Protein AF-0000000077101417 (afdb_homodimer)

pLDDT: mean 97.09, std 3.72, range [71.38, 99.0]

InterPro domains:
  IPR003764 N-acetylglucosamine-6-phosphate deacetylase [PIRSF038994] (3-370)
  IPR003764 N-acetylglucosamine-6-phosphate deacetylase [TIGR00221] (3-367)
  IPR003764 N-acetylglucosamine-6-phosphate deacetylase [cd00854] (1-367)
  IPR006680 Amidohydrolase-related [PF01979] (44-369)
  IPR011059 Metal-dependent hydrolase, composite domain superfamily [G3DSA:2.30.40.10] (5-367)
  IPR011059 Metal-dependent hydrolase, composite domain superfamily [SSF51338] (1-370)
  IPR032466 Metal-dependent hydrolase [SSF51556] (47-341)

Radius of gyration: 29.81 Å; Cα contacts (8 Å, |Δi|>4): 2023; chains: 2; bounding box: 54×85×78 Å

Secondary structure (DSSP, 8-state):
-EEEEEEEE-TTS-EEEEEEEEETTEEESS-SS--EEE-TT-EEEEPEEE-S--EETTEEGGG--HHHHHHHHHHHHHTTEEEE--EE-S--HHHHHHHHHHHHH----SSSEE--EEE--SSS-GGG-TTS-GGG-----HHHHHHHHHHTTS-EEEEEE-TTSTTHHHHHHHHTTTSEEEE-S----HHHHHHHHHHT--EETTTTTTSPPP-SS--HHHHHHHHHT-EEEEE-SSSSS-HHHHHHHHHHH-TTSEEEE--B-TTTTS-SEEEEETTEEEEEETTEEEETTT--B-SBS--HHHHHHHHHHTT---HHHHHHHHTHHHHHHTT-TTTSSS--TTSB--EEEE-TT--EEEEEETTEEEEE-/-EEEEEEEE-TTS-EEEEEEEEETTEEESS-SS--EEE-TT-EEEEPEEE-S--EETTEEGGG--HHHHHHHHHHHHHTTEEEE--EE-S--HHHHHHHHHHHHH----SSSEE--EEE--SSS-GGG-TTS-GGG-----HHHHHHHHHHTTS-EEEEEE-TTSTTHHHHHHHHTTTSEEEE-S----HHHHHHHHHHT--EESSTTTTSPPP-SS--HHHHHHHHHT-EEEEE-SSSSS-HHHHHHHHHHH-TTSEEEE--B-TTTTS-SEEEEETTEEEEEETTEEEETTT--B-SBS--HHHHHHHHHHTT---HHHHHHHHTHHHHHHTT-TTTSSS--TTSB--EEEE-TT--EEEEEETTEEEEE-

Structure (mmCIF, N/CA/C/O backbone):
data_AF-0000000077101417-model_v1
#
loop_
_entity.id
_entity.type
_entity.pdbx_description
1 polymer 'N-acetylglucosamine-6-phosphate deacetylase'
#
loop_
_atom_site.group_PDB
_atom_site.id
_atom_site.type_symbol
_atom_site.label_atom_id
_atom_site.label_alt_id
_atom_site.label_comp_id
_atom_site.label_asym_id
_atom_site.label_entity_id
_atom_site.label_seq_id
_atom_site.pdbx_PDB_ins_code
_atom_site.Cartn_x
_atom_site.Cartn_y
_atom_site.Cartn_z
_atom_site.occupancy
_atom_site.B_iso_or_equiv
_atom_site.auth_seq_id
_atom_site.auth_comp_id
_atom_site.auth_asym_id
_atom_site.auth_atom_id
_atom_site.pdbx_PDB_model_num
ATOM 1 N N . MET A 1 1 ? 21.844 -39.25 0.203 1 94 1 MET A N 1
ATOM 2 C CA . MET A 1 1 ? 22.906 -38.281 -0.004 1 94 1 MET A CA 1
ATOM 3 C C . MET A 1 1 ? 22.938 -37.281 1.144 1 94 1 MET A C 1
ATOM 5 O O . MET A 1 1 ? 21.953 -37.094 1.864 1 94 1 MET A O 1
ATOM 9 N N . ILE A 1 2 ? 24.109 -36.75 1.358 1 96.25 2 ILE A N 1
ATOM 10 C CA . ILE A 1 2 ? 24.281 -35.688 2.344 1 96.25 2 ILE A CA 1
ATOM 11 C C . ILE A 1 2 ? 24.75 -34.406 1.647 1 96.25 2 ILE A C 1
ATOM 13 O O . ILE A 1 2 ? 25.781 -34.406 0.983 1 96.25 2 ILE A O 1
ATOM 17 N N . ILE A 1 3 ? 23.938 -33.406 1.61 1 97.25 3 ILE A N 1
ATOM 18 C CA . ILE A 1 3 ? 24.344 -32.062 1.212 1 97.25 3 ILE A CA 1
ATOM 19 C C . ILE A 1 3 ? 24.984 -31.344 2.4 1 97.25 3 ILE A C 1
ATOM 21 O O . ILE A 1 3 ? 24.281 -30.953 3.342 1 97.25 3 ILE A O 1
ATOM 25 N N . LYS A 1 4 ? 26.234 -31.172 2.303 1 97 4 LYS A N 1
ATOM 26 C CA . LYS A 1 4 ? 27 -30.859 3.504 1 97 4 LYS A CA 1
ATOM 27 C C . LYS A 1 4 ? 27.234 -29.359 3.623 1 97 4 LYS A C 1
ATOM 29 O O . LYS A 1 4 ? 27.641 -28.703 2.656 1 97 4 LYS A O 1
ATOM 34 N N . ASN A 1 5 ? 26.938 -28.812 4.719 1 97.94 5 ASN A N 1
ATOM 35 C CA . ASN A 1 5 ? 27.406 -27.516 5.176 1 97.94 5 ASN A CA 1
ATOM 36 C C . ASN A 1 5 ? 26.828 -26.391 4.32 1 97.94 5 ASN A C 1
ATOM 38 O O . ASN A 1 5 ? 27.547 -25.469 3.934 1 97.94 5 ASN A O 1
ATOM 42 N N . ALA A 1 6 ? 25.578 -26.391 3.955 1 98.38 6 ALA A N 1
ATOM 43 C CA . ALA A 1 6 ? 24.906 -25.328 3.223 1 98.38 6 ALA A CA 1
ATOM 44 C C . ALA A 1 6 ? 24.234 -24.344 4.18 1 98.38 6 ALA A C 1
ATOM 46 O O . ALA A 1 6 ? 23.984 -24.656 5.344 1 98.38 6 ALA A O 1
ATOM 47 N N . ASP A 1 7 ? 24.016 -23.109 3.822 1 98.75 7 ASP A N 1
ATOM 48 C CA . ASP A 1 7 ? 23.078 -22.219 4.484 1 98.75 7 ASP A CA 1
ATOM 49 C C . ASP A 1 7 ? 21.641 -22.531 4.09 1 98.75 7 ASP A C 1
ATOM 51 O O . ASP A 1 7 ? 21.141 -22.031 3.088 1 98.75 7 ASP A O 1
ATOM 55 N N . VAL A 1 8 ? 20.984 -23.328 4.934 1 98.81 8 VAL A N 1
ATOM 56 C CA . VAL A 1 8 ? 19.703 -23.938 4.594 1 98.81 8 VAL A CA 1
ATOM 57 C C . VAL A 1 8 ? 18.562 -23 4.977 1 98.81 8 VAL A C 1
ATOM 59 O O . VAL A 1 8 ? 18.516 -22.484 6.098 1 98.81 8 VAL A O 1
ATOM 62 N N . PHE A 1 9 ? 17.656 -22.719 4.027 1 98.81 9 PHE A N 1
ATOM 63 C CA . PHE A 1 9 ? 16.438 -21.984 4.332 1 98.81 9 PHE A CA 1
ATOM 64 C C . PHE A 1 9 ? 15.484 -22.828 5.172 1 98.81 9 PHE A C 1
ATOM 66 O O . PHE A 1 9 ? 14.891 -23.781 4.672 1 98.81 9 PHE A O 1
ATOM 73 N N . CYS A 1 10 ? 15.242 -22.391 6.383 1 98.19 10 CYS A N 1
ATOM 74 C CA . CYS A 1 10 ? 14.438 -23.188 7.309 1 98.19 10 CYS A CA 1
ATOM 75 C C . CYS A 1 10 ? 12.984 -22.719 7.309 1 98.19 10 CYS A C 1
ATOM 77 O O . CYS A 1 10 ? 12.672 -21.656 6.754 1 98.19 10 CYS A O 1
ATOM 79 N N . GLU A 1 11 ? 12.133 -23.484 7.898 1 97 11 GLU A N 1
ATOM 80 C CA . GLU A 1 11 ? 10.695 -23.25 7.844 1 97 11 GLU A CA 1
ATOM 81 C C . GLU A 1 11 ? 10.32 -21.953 8.57 1 97 11 GLU A C 1
ATOM 83 O O . GLU A 1 11 ? 9.25 -21.391 8.328 1 97 11 GLU A O 1
ATOM 88 N N . ASP A 1 12 ? 11.219 -21.562 9.453 1 96.25 12 ASP A N 1
ATOM 89 C CA . ASP A 1 12 ? 10.922 -20.328 10.18 1 96.25 12 ASP A CA 1
ATOM 90 C C . ASP A 1 12 ? 11.375 -19.094 9.391 1 96.25 12 ASP A C 1
ATOM 92 O O . ASP A 1 12 ? 11.289 -17.969 9.875 1 96.25 12 ASP A O 1
ATOM 96 N N . GLY A 1 13 ? 11.883 -19.359 8.211 1 96.69 13 GLY A N 1
ATOM 97 C CA . GLY A 1 13 ? 12.227 -18.266 7.312 1 96.69 13 GLY A CA 1
ATOM 98 C C . GLY A 1 13 ? 13.648 -17.781 7.484 1 96.69 13 GLY A C 1
ATOM 99 O O . GLY A 1 13 ? 14.023 -16.75 6.918 1 96.69 13 GLY A O 1
ATOM 100 N N . VAL A 1 14 ? 14.453 -18.516 8.258 1 97.31 14 VAL A N 1
ATOM 101 C CA . VAL A 1 14 ? 15.82 -18.094 8.516 1 97.31 14 VAL A CA 1
ATOM 102 C C . VAL A 1 14 ? 16.812 -19.094 7.918 1 97.31 14 VAL A C 1
ATOM 104 O O . VAL A 1 14 ? 16.531 -20.297 7.887 1 97.31 14 VAL A O 1
ATOM 107 N N . PHE A 1 15 ? 17.906 -18.594 7.398 1 98.31 15 PHE A N 1
ATOM 108 C CA . PHE A 1 15 ? 18.969 -19.453 6.906 1 98.31 15 PHE A CA 1
ATOM 109 C C . PHE A 1 15 ? 19.859 -19.922 8.055 1 98.31 15 PHE A C 1
ATOM 111 O O . PHE A 1 15 ? 20.203 -19.141 8.938 1 98.31 15 PHE A O 1
ATOM 118 N N . ARG A 1 16 ? 20.188 -21.312 8.07 1 98.12 16 ARG A N 1
ATOM 119 C CA . ARG A 1 16 ? 21.125 -21.891 9.023 1 98.12 16 ARG A CA 1
ATOM 120 C C . ARG A 1 16 ? 22.078 -22.859 8.328 1 98.12 16 ARG A C 1
ATOM 122 O O . ARG A 1 16 ? 21.656 -23.625 7.461 1 98.12 16 ARG A O 1
ATOM 129 N N . THR A 1 17 ? 23.375 -22.688 8.742 1 98.44 17 THR A N 1
ATOM 130 C CA . THR A 1 17 ? 24.359 -23.609 8.188 1 98.44 17 THR A CA 1
ATOM 131 C C . THR A 1 17 ? 24.203 -25 8.781 1 98.44 17 THR A C 1
ATOM 133 O O . THR A 1 17 ? 24.344 -25.188 9.992 1 98.44 17 THR A O 1
ATOM 136 N N . LYS A 1 18 ? 23.891 -25.969 7.914 1 97.81 18 LYS A N 1
ATOM 137 C CA . LYS A 1 18 ? 23.719 -27.359 8.359 1 97.81 18 LYS A CA 1
ATOM 138 C C . LYS A 1 18 ? 23.734 -28.312 7.176 1 97.81 18 LYS A C 1
ATOM 140 O O . LYS A 1 18 ? 23.906 -27.906 6.031 1 97.81 18 LYS A O 1
ATOM 145 N N . ASP A 1 19 ? 23.672 -29.609 7.527 1 97.31 19 ASP A N 1
ATOM 146 C CA . ASP A 1 19 ? 23.594 -30.641 6.508 1 97.31 19 ASP A CA 1
ATOM 147 C C . ASP A 1 19 ? 22.141 -30.984 6.176 1 97.31 19 ASP A C 1
ATOM 149 O O . ASP A 1 19 ? 21.25 -30.797 7.004 1 97.31 19 ASP A O 1
ATOM 153 N N . ILE A 1 20 ? 21.891 -31.359 4.949 1 97.81 20 ILE A N 1
ATOM 154 C CA . ILE A 1 20 ? 20.625 -31.953 4.52 1 97.81 20 ILE A CA 1
ATOM 155 C C . ILE A 1 20 ? 20.844 -33.406 4.133 1 97.81 20 ILE A C 1
ATOM 157 O O . ILE A 1 20 ? 21.719 -33.719 3.314 1 97.81 20 ILE A O 1
ATOM 161 N N . CYS A 1 21 ? 20.094 -34.25 4.746 1 97.19 21 CYS A N 1
ATOM 162 C CA . CYS A 1 21 ? 20.172 -35.656 4.422 1 97.19 21 CYS A CA 1
ATOM 163 C C . CYS A 1 21 ? 18.938 -36.125 3.672 1 97.19 21 CYS A C 1
ATOM 165 O O . CYS A 1 21 ? 17.828 -35.719 3.984 1 97.19 21 CYS A O 1
ATOM 167 N N . THR A 1 22 ? 19.172 -36.969 2.709 1 95.88 22 THR A N 1
ATOM 168 C CA . THR A 1 22 ? 18.062 -37.562 1.979 1 95.88 22 THR A CA 1
ATOM 169 C C . THR A 1 22 ? 18.047 -39.062 2.133 1 95.88 22 THR A C 1
ATOM 171 O O . THR A 1 22 ? 19.094 -39.688 2.342 1 95.88 22 THR A O 1
ATOM 174 N N . ASP A 1 23 ? 16.938 -39.656 2.178 1 92.69 23 ASP A N 1
ATOM 175 C CA . ASP A 1 23 ? 16.688 -41.094 2.076 1 92.69 23 ASP A CA 1
ATOM 176 C C . ASP A 1 23 ? 15.727 -41.375 0.923 1 92.69 23 ASP A C 1
ATOM 178 O O . ASP A 1 23 ? 14.508 -41.219 1.059 1 92.69 23 ASP A O 1
ATOM 182 N N . GLY A 1 24 ? 16.359 -41.844 -0.124 1 92.25 24 GLY A N 1
ATOM 183 C CA . GLY A 1 24 ? 15.555 -41.906 -1.331 1 92.25 24 GLY A CA 1
ATOM 184 C C . GLY A 1 24 ? 15.109 -40.562 -1.851 1 92.25 24 GLY A C 1
ATOM 185 O O . GLY A 1 24 ? 15.938 -39.688 -2.066 1 92.25 24 GLY A O 1
ATOM 186 N N . GLU A 1 25 ? 13.773 -40.531 -1.953 1 95.25 25 GLU A N 1
ATOM 187 C CA . GLU A 1 25 ? 13.25 -39.312 -2.578 1 95.25 25 GLU A CA 1
ATOM 188 C C . GLU A 1 25 ? 12.945 -38.25 -1.534 1 95.25 25 GLU A C 1
ATOM 190 O O . GLU A 1 25 ? 12.531 -37.125 -1.878 1 95.25 25 GLU A O 1
ATOM 195 N N . ARG A 1 26 ? 13.203 -38.531 -0.249 1 97.5 26 ARG A N 1
ATOM 196 C CA . ARG A 1 26 ? 12.695 -37.656 0.787 1 97.5 26 ARG A CA 1
ATOM 197 C C . ARG A 1 26 ? 13.812 -37.156 1.701 1 97.5 26 ARG A C 1
ATOM 199 O O . ARG A 1 26 ? 14.859 -37.812 1.799 1 97.5 26 ARG A O 1
ATOM 206 N N . ILE A 1 27 ? 13.594 -36.031 2.266 1 97.44 27 ILE A N 1
ATOM 207 C CA . ILE A 1 27 ? 14.492 -35.531 3.297 1 97.44 27 ILE A CA 1
ATOM 208 C C . ILE A 1 27 ? 14.375 -36.375 4.551 1 97.44 27 ILE A C 1
ATOM 210 O O . ILE A 1 27 ? 13.281 -36.781 4.941 1 97.44 27 ILE A O 1
ATOM 214 N N . SER A 1 28 ? 15.523 -36.625 5.141 1 96.19 28 SER A N 1
ATOM 215 C CA . SER A 1 28 ? 15.57 -37.469 6.324 1 96.19 28 SER A CA 1
ATOM 216 C C . SER A 1 28 ? 16.594 -36.969 7.332 1 96.19 28 SER A C 1
ATOM 218 O O . SER A 1 28 ? 17.406 -36.094 7.008 1 96.19 28 SER A O 1
ATOM 220 N N . SER A 1 29 ? 16.484 -37.438 8.516 1 92.75 29 SER A N 1
ATOM 221 C CA . SER A 1 29 ? 17.406 -37.031 9.562 1 92.75 29 SER A CA 1
ATOM 222 C C . SER A 1 29 ? 18.781 -37.656 9.336 1 92.75 29 SER A C 1
ATOM 224 O O . SER A 1 29 ? 19.797 -37.156 9.859 1 92.75 29 SER A O 1
ATOM 226 N N . SER A 1 30 ? 18.766 -38.781 8.602 1 89.25 30 SER A N 1
ATOM 227 C CA . SER A 1 30 ? 20.031 -39.438 8.289 1 89.25 30 SER A CA 1
ATOM 228 C C . SER A 1 30 ? 20.031 -40 6.863 1 89.25 30 SER A C 1
ATOM 230 O O . SER A 1 30 ? 18.969 -40.062 6.23 1 89.25 30 SER A O 1
ATOM 232 N N . SER A 1 31 ? 21.234 -40.219 6.328 1 86.06 31 SER A N 1
ATOM 233 C CA . SER A 1 31 ? 21.344 -40.781 4.988 1 86.06 31 SER A CA 1
ATOM 234 C C . SER A 1 31 ? 22 -42.156 5.027 1 86.06 31 SER A C 1
ATOM 236 O O . SER A 1 31 ? 22.984 -42.375 5.734 1 86.06 31 SER A O 1
ATOM 238 N N . GLU A 1 32 ? 21.359 -43.031 4.34 1 83.25 32 GLU A N 1
ATOM 239 C CA . GLU A 1 32 ? 21.969 -44.344 4.211 1 83.25 32 GLU A CA 1
ATOM 240 C C . GLU A 1 32 ? 23.031 -44.375 3.107 1 83.25 32 GLU A C 1
ATOM 242 O O . GLU A 1 32 ? 23.875 -45.281 3.064 1 83.25 32 GLU A O 1
ATOM 247 N N . ASN A 1 33 ? 22.875 -43.469 2.254 1 80 33 ASN A N 1
ATOM 248 C CA . ASN A 1 33 ? 23.797 -43.312 1.147 1 80 33 ASN A CA 1
ATOM 249 C C . ASN A 1 33 ? 24.953 -42.375 1.524 1 80 33 ASN A C 1
ATOM 251 O O . ASN A 1 33 ? 24.75 -41.375 2.199 1 80 33 ASN A O 1
ATOM 255 N N . ASP A 1 34 ? 26.203 -42.781 1.259 1 78.81 34 ASP A N 1
ATOM 256 C CA . ASP A 1 34 ? 27.406 -42.062 1.666 1 78.81 34 ASP A CA 1
ATOM 257 C C . ASP A 1 34 ? 27.781 -41 0.633 1 78.81 34 ASP A C 1
ATOM 259 O O . ASP A 1 34 ? 28.875 -40.438 0.692 1 78.81 34 ASP A O 1
ATOM 263 N N . GLU A 1 35 ? 26.906 -40.75 -0.343 1 90.69 35 GLU A N 1
ATOM 264 C CA . GLU A 1 35 ? 27.219 -39.719 -1.312 1 90.69 35 GLU A CA 1
ATOM 265 C C . GLU A 1 35 ? 27.172 -38.344 -0.667 1 90.69 35 GLU A C 1
ATOM 267 O O . GLU A 1 35 ? 26.172 -37.969 -0.029 1 90.69 35 GLU A O 1
ATOM 272 N N . ILE A 1 36 ? 28.266 -37.594 -0.783 1 93.94 36 ILE A N 1
ATOM 273 C CA . ILE A 1 36 ? 28.375 -36.312 -0.146 1 93.94 36 ILE A CA 1
ATOM 274 C C . ILE A 1 36 ? 28.484 -35.219 -1.214 1 93.94 36 ILE A C 1
ATOM 276 O O . ILE A 1 36 ? 29.266 -35.344 -2.158 1 93.94 36 ILE A O 1
ATOM 280 N N . LEU A 1 37 ? 27.656 -34.281 -1.18 1 95.62 37 LEU A N 1
ATOM 281 C CA . LEU A 1 37 ? 27.734 -33.062 -1.984 1 95.62 37 LEU A CA 1
ATOM 282 C C . LEU A 1 37 ? 28.156 -31.859 -1.133 1 95.62 37 LEU A C 1
ATOM 284 O O . LEU A 1 37 ? 27.422 -31.438 -0.234 1 95.62 37 LEU A O 1
ATOM 288 N N . ASP A 1 38 ? 29.328 -31.328 -1.359 1 96.56 38 ASP A N 1
ATOM 289 C CA . ASP A 1 38 ? 29.828 -30.188 -0.607 1 96.56 38 ASP A CA 1
ATOM 290 C C . ASP A 1 38 ? 29.094 -28.906 -1.014 1 96.56 38 ASP A C 1
ATOM 292 O O . ASP A 1 38 ? 29.188 -28.469 -2.164 1 96.56 38 ASP A O 1
ATOM 296 N N . ALA A 1 39 ? 28.406 -28.328 -0.081 1 97.81 39 ALA A N 1
ATOM 297 C CA . ALA A 1 39 ? 27.609 -27.156 -0.368 1 97.81 39 ALA A CA 1
ATOM 298 C C . ALA A 1 39 ? 28.062 -25.953 0.471 1 97.81 39 ALA A C 1
ATOM 300 O O . ALA A 1 39 ? 27.297 -25.016 0.705 1 97.81 39 ALA A O 1
ATOM 301 N N . GLU A 1 40 ? 29.297 -26.047 0.942 1 97.25 40 GLU A N 1
ATOM 302 C CA . GLU A 1 40 ? 29.844 -24.922 1.693 1 97.25 40 GLU A CA 1
ATOM 303 C C . GLU A 1 40 ? 29.781 -23.625 0.885 1 97.25 40 GLU A C 1
ATOM 305 O O . GLU A 1 40 ? 30.141 -23.609 -0.296 1 97.25 40 GLU A O 1
ATOM 310 N N . GLY A 1 41 ? 29.281 -22.609 1.496 1 97.19 41 GLY A N 1
ATOM 311 C CA . GLY A 1 41 ? 29.234 -21.312 0.852 1 97.19 41 GLY A CA 1
ATOM 312 C C . GLY A 1 41 ? 27.984 -21.125 0.003 1 97.19 41 GLY A C 1
ATOM 313 O O . GLY A 1 41 ? 27.766 -20.047 -0.538 1 97.19 41 GLY A O 1
ATOM 314 N N . CYS A 1 42 ? 27.141 -22.141 -0.086 1 98.5 42 CYS A N 1
ATOM 315 C CA . CYS A 1 42 ? 25.938 -22.047 -0.896 1 98.5 42 CYS A CA 1
ATOM 316 C C . CYS A 1 42 ? 24.703 -21.875 -0.017 1 98.5 42 CYS A C 1
ATOM 318 O O . CYS A 1 42 ? 24.672 -22.328 1.126 1 98.5 42 CYS A O 1
ATOM 320 N N . TYR A 1 43 ? 23.734 -21.141 -0.537 1 98.88 43 TYR A N 1
ATOM 321 C CA . TYR A 1 43 ? 22.375 -21.25 -0.018 1 98.88 43 TYR A CA 1
ATOM 322 C C . TYR A 1 43 ? 21.703 -22.516 -0.503 1 98.88 43 TYR A C 1
ATOM 324 O O . TYR A 1 43 ? 21.844 -22.906 -1.665 1 98.88 43 TYR A O 1
ATOM 332 N N . ALA A 1 44 ? 21.031 -23.172 0.389 1 98.88 44 ALA A N 1
ATOM 333 C CA . ALA A 1 44 ? 20.141 -24.266 0.017 1 98.88 44 ALA A CA 1
ATOM 334 C C . ALA A 1 44 ? 18.672 -23.859 0.208 1 98.88 44 ALA A C 1
ATOM 336 O O . ALA A 1 44 ? 18.234 -23.594 1.332 1 98.88 44 ALA A O 1
ATOM 337 N N . VAL A 1 45 ? 17.922 -23.797 -0.849 1 98.94 45 VAL A N 1
ATOM 338 C CA . VAL A 1 45 ? 16.516 -23.438 -0.786 1 98.94 45 VAL A CA 1
ATOM 339 C C . VAL A 1 45 ? 15.664 -24.562 -1.349 1 98.94 45 VAL A C 1
ATOM 341 O O . VAL A 1 45 ? 16.141 -25.391 -2.123 1 98.94 45 VAL A O 1
ATOM 344 N N . PRO A 1 46 ? 14.406 -24.672 -0.884 1 98.94 46 PRO A N 1
ATOM 345 C CA . PRO A 1 46 ? 13.539 -25.656 -1.535 1 98.94 46 PRO A CA 1
ATOM 346 C C . PRO A 1 46 ? 13.414 -25.438 -3.041 1 98.94 46 PRO A C 1
ATOM 348 O O . PRO A 1 46 ? 13.578 -24.297 -3.516 1 98.94 46 PRO A O 1
ATOM 351 N N . GLY A 1 47 ? 13.227 -26.531 -3.824 1 98.88 47 GLY A N 1
ATOM 352 C CA . GLY A 1 47 ? 12.875 -26.328 -5.219 1 98.88 47 GLY A CA 1
ATOM 353 C C . GLY A 1 47 ? 11.734 -25.344 -5.406 1 98.88 47 GLY A C 1
ATOM 354 O O . GLY A 1 47 ? 10.703 -25.438 -4.73 1 98.88 47 GLY A O 1
ATOM 355 N N . LEU A 1 48 ? 11.898 -24.359 -6.289 1 98.94 48 LEU A N 1
ATOM 356 C CA . LEU A 1 48 ? 10.867 -23.359 -6.504 1 98.94 48 LEU A CA 1
ATOM 357 C C . LEU A 1 48 ? 9.602 -23.984 -7.082 1 98.94 48 LEU A C 1
ATOM 359 O O . LEU A 1 48 ? 9.656 -25.078 -7.668 1 98.94 48 LEU A O 1
ATOM 363 N N . ILE A 1 49 ? 8.492 -23.328 -6.879 1 98.94 49 ILE A N 1
ATOM 364 C CA . ILE A 1 49 ? 7.18 -23.766 -7.348 1 98.94 49 ILE A CA 1
ATOM 365 C C . ILE A 1 49 ? 6.516 -22.641 -8.141 1 98.94 49 ILE A C 1
ATOM 367 O O . ILE A 1 49 ? 6.203 -21.594 -7.586 1 98.94 49 ILE A O 1
ATOM 371 N N . ASP A 1 50 ? 6.324 -22.812 -9.414 1 98.94 50 ASP A N 1
ATOM 372 C CA . ASP A 1 50 ? 5.672 -21.812 -10.266 1 98.94 50 ASP A CA 1
ATOM 373 C C . ASP A 1 50 ? 4.227 -22.219 -10.562 1 98.94 50 ASP A C 1
ATOM 375 O O . ASP A 1 50 ? 3.979 -23.172 -11.297 1 98.94 50 ASP A O 1
ATOM 379 N N . ILE A 1 51 ? 3.281 -21.406 -10.023 1 98.94 51 ILE A N 1
ATOM 380 C CA . ILE A 1 51 ? 1.897 -21.859 -10.109 1 98.94 51 ILE A CA 1
ATOM 381 C C . ILE A 1 51 ? 1.147 -21.016 -11.148 1 98.94 51 ILE A C 1
ATOM 383 O O . ILE A 1 51 ? -0.081 -21.078 -11.234 1 98.94 51 ILE A O 1
ATOM 387 N N . HIS A 1 52 ? 1.906 -20.188 -11.906 1 98.94 52 HIS A N 1
ATOM 388 C CA . HIS A 1 52 ? 1.301 -19.422 -12.992 1 98.94 52 HIS A CA 1
ATOM 389 C C . HIS A 1 52 ? 2.322 -19.094 -14.078 1 98.94 52 HIS A C 1
ATOM 391 O O . HIS A 1 52 ? 3.119 -18.172 -13.93 1 98.94 52 HIS A O 1
ATOM 397 N N . PHE A 1 53 ? 2.281 -19.812 -15.125 1 98.81 53 PHE A N 1
ATOM 398 C CA . PHE A 1 53 ? 3.062 -19.594 -16.344 1 98.81 53 PHE A CA 1
ATOM 399 C C . PHE A 1 53 ? 2.471 -20.359 -17.516 1 98.81 53 PHE A C 1
ATOM 401 O O . PHE A 1 53 ? 1.603 -21.219 -17.328 1 98.81 53 PHE A O 1
ATOM 408 N N . HIS A 1 54 ? 2.945 -20.109 -18.719 1 98.69 54 HIS A N 1
ATOM 409 C CA . HIS A 1 54 ? 2.271 -20.656 -19.891 1 98.69 54 HIS A CA 1
ATOM 410 C C . HIS A 1 54 ? 3.201 -21.578 -20.672 1 98.69 54 HIS A C 1
ATOM 412 O O . HIS A 1 54 ? 2.738 -22.484 -21.375 1 98.69 54 HIS A O 1
ATOM 418 N N . GLY A 1 55 ? 4.465 -21.297 -20.625 1 98.19 55 GLY A N 1
ATOM 419 C CA . GLY A 1 55 ? 5.375 -22.094 -21.422 1 98.19 55 GLY A CA 1
ATOM 420 C C . GLY A 1 55 ? 6.816 -21.641 -21.328 1 98.19 55 GLY A C 1
ATOM 421 O O . GLY A 1 55 ? 7.145 -20.781 -20.5 1 98.19 55 GLY A O 1
ATOM 422 N N . CYS A 1 56 ? 7.68 -22.297 -22.062 1 98.06 56 CYS A N 1
ATOM 423 C CA . CYS A 1 56 ? 9.102 -21.984 -22.219 1 98.06 56 CYS A CA 1
ATOM 424 C C . CYS A 1 56 ? 9.727 -22.828 -23.328 1 98.06 56 CYS A C 1
ATOM 426 O O . CYS A 1 56 ? 9.133 -23.797 -23.781 1 98.06 56 CYS A O 1
ATOM 428 N N . VAL A 1 57 ? 10.859 -22.375 -23.859 1 98.06 57 VAL A N 1
ATOM 429 C CA . VAL A 1 57 ? 11.758 -23.047 -24.797 1 98.06 57 VAL A CA 1
ATOM 430 C C . VAL A 1 57 ? 10.961 -23.516 -26.016 1 98.06 57 VAL A C 1
ATOM 432 O O . VAL A 1 57 ? 11.086 -24.656 -26.453 1 98.06 57 VAL A O 1
ATOM 435 N N . GLY A 1 58 ? 10.031 -22.688 -26.469 1 97.44 58 GLY A N 1
ATOM 436 C CA . GLY A 1 58 ? 9.328 -22.891 -27.734 1 97.44 58 GLY A CA 1
ATOM 437 C C . GLY A 1 58 ? 8.062 -23.719 -27.578 1 97.44 58 GLY A C 1
ATOM 438 O O . GLY A 1 58 ? 7.41 -24.047 -28.578 1 97.44 58 GLY A O 1
ATOM 439 N N . HIS A 1 59 ? 7.707 -24.094 -26.375 1 97.81 59 HIS A N 1
ATOM 440 C CA . HIS A 1 59 ? 6.52 -24.906 -26.125 1 97.81 59 HIS A CA 1
ATOM 441 C C . HIS A 1 59 ? 5.531 -24.156 -25.219 1 97.81 59 HIS A C 1
ATOM 443 O O . HIS A 1 59 ? 5.934 -23.359 -24.375 1 97.81 59 HIS A O 1
ATOM 449 N N . ASP A 1 60 ? 4.32 -24.391 -25.484 1 98.25 60 ASP A N 1
ATOM 450 C CA . ASP A 1 60 ? 3.205 -23.875 -24.703 1 98.25 60 ASP A CA 1
ATOM 451 C C . ASP A 1 60 ? 2.406 -25 -24.062 1 98.25 60 ASP A C 1
ATOM 453 O O . ASP A 1 60 ? 2.172 -26.031 -24.688 1 98.25 60 ASP A O 1
ATOM 457 N N . PHE A 1 61 ? 2.078 -24.797 -22.812 1 98.5 61 PHE A N 1
ATOM 458 C CA . PHE A 1 61 ? 1.263 -25.812 -22.141 1 98.5 61 PHE A CA 1
ATOM 459 C C . PHE A 1 61 ? -0.002 -26.094 -22.938 1 98.5 61 PHE A C 1
ATOM 461 O O . PHE A 1 61 ? -0.471 -27.234 -22.969 1 98.5 61 PHE A O 1
ATOM 468 N N . CYS A 1 62 ? -0.547 -25.141 -23.641 1 98 62 CYS A N 1
ATOM 469 C CA . CYS A 1 62 ? -1.795 -25.266 -24.391 1 98 62 CYS A CA 1
ATOM 470 C C . CYS A 1 62 ? -1.575 -26.016 -25.703 1 98 62 CYS A C 1
ATOM 472 O O . CYS A 1 62 ? -2.525 -26.266 -26.438 1 98 62 CYS A O 1
ATOM 474 N N . ASP A 1 63 ? -0.295 -26.328 -25.969 1 97.31 63 ASP A N 1
ATOM 475 C CA . ASP A 1 63 ? -0.091 -27.266 -27.078 1 97.31 63 ASP A CA 1
ATOM 476 C C . ASP A 1 63 ? -0.847 -28.562 -26.828 1 97.31 63 ASP A C 1
ATOM 478 O O . ASP A 1 63 ? -1.241 -29.25 -27.781 1 97.31 63 ASP A O 1
ATOM 482 N N . GLY A 1 64 ? -0.984 -28.922 -25.594 1 97.69 64 GLY A N 1
ATOM 483 C CA . GLY A 1 64 ? -1.801 -30.078 -25.219 1 97.69 64 GLY A CA 1
ATOM 484 C C . GLY A 1 64 ? -1.164 -31.406 -25.578 1 97.69 64 GLY A C 1
ATOM 485 O O . GLY A 1 64 ? -1.855 -32.344 -25.984 1 97.69 64 GLY A O 1
ATOM 486 N N . THR A 1 65 ? 0.137 -31.484 -25.531 1 97.31 65 THR A N 1
ATOM 487 C CA . THR A 1 65 ? 0.848 -32.719 -25.812 1 97.31 65 THR A CA 1
ATOM 488 C C . THR A 1 65 ? 1.79 -33.094 -24.656 1 97.31 65 THR A C 1
ATOM 490 O O . THR A 1 65 ? 2.283 -32.188 -23.953 1 97.31 65 THR A O 1
ATOM 493 N N . GLU A 1 66 ? 2.039 -34.375 -24.484 1 96.69 66 GLU A N 1
ATOM 494 C CA . GLU A 1 66 ? 3 -34.812 -23.484 1 96.69 66 GLU A CA 1
ATOM 495 C C . GLU A 1 66 ? 4.395 -34.281 -23.766 1 96.69 66 GLU A C 1
ATOM 497 O O . GLU A 1 66 ? 5.152 -33.969 -22.844 1 96.69 66 GLU A O 1
ATOM 502 N N . GLU A 1 67 ? 4.707 -34.156 -25.047 1 96.19 67 GLU A N 1
ATOM 503 C CA . GLU A 1 67 ? 6.008 -33.625 -25.453 1 96.19 67 GLU A CA 1
ATOM 504 C C . GLU A 1 67 ? 6.195 -32.219 -24.938 1 96.19 67 GLU A C 1
ATOM 506 O O . GLU A 1 67 ? 7.246 -31.875 -24.391 1 96.19 67 GLU A O 1
ATOM 511 N N . ALA A 1 68 ? 5.211 -31.422 -25.141 1 97.06 68 ALA A N 1
ATOM 512 C CA . ALA A 1 68 ? 5.289 -30.031 -24.688 1 97.06 68 ALA A CA 1
ATOM 513 C C . ALA A 1 68 ? 5.492 -29.969 -23.172 1 97.06 68 ALA A C 1
ATOM 515 O O . ALA A 1 68 ? 6.352 -29.234 -22.688 1 97.06 68 ALA A O 1
ATOM 516 N N . ILE A 1 69 ? 4.738 -30.766 -22.438 1 98.25 69 ILE A N 1
ATOM 517 C CA . ILE A 1 69 ? 4.844 -30.797 -20.984 1 98.25 69 ILE A CA 1
ATOM 518 C C . ILE A 1 69 ? 6.242 -31.234 -20.562 1 98.25 69 ILE A C 1
ATOM 520 O O . ILE 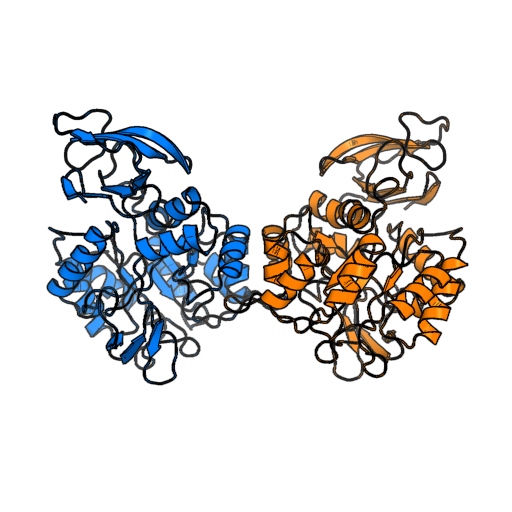A 1 69 ? 6.852 -30.656 -19.672 1 98.25 69 ILE A O 1
ATOM 524 N N . ARG A 1 70 ? 6.766 -32.219 -21.25 1 97.5 70 ARG A N 1
ATOM 525 C CA . ARG A 1 70 ? 8.086 -32.781 -20.922 1 97.5 70 ARG A CA 1
ATOM 526 C C . ARG A 1 70 ? 9.172 -31.719 -21.125 1 97.5 70 ARG A C 1
ATOM 528 O O . ARG A 1 70 ? 10.047 -31.562 -20.281 1 97.5 70 ARG A O 1
ATOM 535 N N . GLU A 1 71 ? 9.117 -31.047 -22.266 1 97.38 71 GLU A N 1
ATOM 536 C CA . GLU A 1 71 ? 10.117 -30.031 -22.562 1 97.38 71 GLU A CA 1
ATOM 537 C C . GLU A 1 71 ? 10.047 -28.875 -21.578 1 97.38 71 GLU A C 1
ATOM 539 O O . GLU A 1 71 ? 11.078 -28.375 -21.109 1 97.38 71 GLU A O 1
ATOM 544 N N . ILE A 1 72 ? 8.844 -28.453 -21.25 1 98.25 72 ILE A N 1
ATOM 545 C CA . ILE A 1 72 ? 8.625 -27.375 -20.281 1 98.25 72 ILE A CA 1
ATOM 546 C C . ILE A 1 72 ? 9.18 -27.797 -18.922 1 98.25 72 ILE A C 1
ATOM 548 O O . ILE A 1 72 ? 9.953 -27.062 -18.312 1 98.25 72 ILE A O 1
ATOM 552 N N . ALA A 1 73 ? 8.797 -28.969 -18.484 1 98.31 73 ALA A N 1
ATOM 553 C CA . ALA A 1 73 ? 9.203 -29.484 -17.188 1 98.31 73 ALA A CA 1
ATOM 554 C C . ALA A 1 73 ? 10.727 -29.594 -17.094 1 98.31 73 ALA A C 1
ATOM 556 O O . ALA A 1 73 ? 11.312 -29.281 -16.047 1 98.31 73 ALA A O 1
ATOM 557 N N . SER A 1 74 ? 11.32 -30.047 -18.172 1 97.62 74 SER A N 1
ATOM 558 C CA . SER A 1 74 ? 12.773 -30.203 -18.203 1 97.62 74 SER A CA 1
ATOM 559 C C . SER A 1 74 ? 13.469 -28.859 -18.031 1 97.62 74 SER A C 1
ATOM 561 O O . SER A 1 74 ? 14.383 -28.719 -17.203 1 97.62 74 SER A O 1
ATOM 563 N N . TYR A 1 75 ? 13.062 -27.891 -18.75 1 97.94 75 TYR A N 1
ATOM 564 C CA . TYR A 1 75 ? 13.641 -26.562 -18.656 1 97.94 75 TYR A CA 1
ATOM 565 C C . TYR A 1 75 ? 13.453 -25.984 -17.266 1 97.94 75 TYR A C 1
ATOM 567 O O . TYR A 1 75 ? 14.391 -25.406 -16.703 1 97.94 75 TYR A O 1
ATOM 575 N N . GLU A 1 76 ? 12.211 -26.078 -16.734 1 98.5 76 GLU A N 1
ATOM 576 C CA . GLU A 1 76 ? 11.914 -25.547 -15.414 1 98.5 76 GLU A CA 1
ATOM 577 C C . GLU A 1 76 ? 12.82 -26.172 -14.352 1 98.5 76 GLU A C 1
ATOM 579 O O . GLU A 1 76 ? 13.406 -25.453 -13.531 1 98.5 76 GLU A O 1
ATOM 584 N N . ALA A 1 77 ? 13 -27.453 -14.414 1 98.25 77 ALA A N 1
ATOM 585 C CA . ALA A 1 77 ? 13.828 -28.156 -13.438 1 98.25 77 ALA A CA 1
ATOM 586 C C . ALA A 1 77 ? 15.281 -27.703 -13.523 1 98.25 77 ALA A C 1
ATOM 588 O O . ALA A 1 77 ? 15.945 -27.516 -12.5 1 98.25 77 ALA A O 1
ATOM 589 N N . GLU A 1 78 ? 15.75 -27.547 -14.742 1 97.19 78 GLU A N 1
ATOM 590 C CA . GLU A 1 78 ? 17.125 -27.094 -14.945 1 97.19 78 GLU A CA 1
ATOM 591 C C . GLU A 1 78 ? 17.344 -25.703 -14.336 1 97.19 78 GLU A C 1
ATOM 593 O O . GLU A 1 78 ? 18.469 -25.344 -13.992 1 97.19 78 GLU A O 1
ATOM 598 N N . ASN A 1 79 ? 16.234 -25.016 -14.227 1 98.25 79 ASN A N 1
ATOM 599 C CA . ASN A 1 79 ? 16.312 -23.672 -13.688 1 98.25 79 ASN A CA 1
ATOM 600 C C . ASN A 1 79 ? 15.82 -23.609 -12.25 1 98.25 79 ASN A C 1
ATOM 602 O O . ASN A 1 79 ? 15.461 -22.531 -11.758 1 98.25 79 ASN A O 1
ATOM 606 N N . GLY A 1 80 ? 15.742 -24.703 -11.555 1 98.62 80 GLY A N 1
ATOM 607 C CA . GLY A 1 80 ? 15.516 -24.75 -10.125 1 98.62 80 GLY A CA 1
ATOM 608 C C . GLY A 1 80 ? 14.039 -24.781 -9.758 1 98.62 80 GLY A C 1
ATOM 609 O O . GLY A 1 80 ? 13.688 -24.75 -8.578 1 98.62 80 GLY A O 1
ATOM 610 N N . VAL A 1 81 ? 13.141 -24.734 -10.742 1 98.88 81 VAL A N 1
ATOM 611 C CA . VAL A 1 81 ? 11.711 -24.906 -10.5 1 98.88 81 VAL A CA 1
ATOM 612 C C . VAL A 1 81 ? 11.352 -26.391 -10.555 1 98.88 81 VAL A C 1
ATOM 614 O O . VAL A 1 81 ? 11.438 -27.016 -11.617 1 98.88 81 VAL A O 1
ATOM 617 N N . LEU A 1 82 ? 10.922 -26.906 -9.406 1 98.69 82 LEU A N 1
ATOM 618 C CA . LEU A 1 82 ? 10.844 -28.359 -9.352 1 98.69 82 LEU A CA 1
ATOM 619 C C . LEU A 1 82 ? 9.398 -28.812 -9.203 1 98.69 82 LEU A C 1
ATOM 621 O O . LEU A 1 82 ? 9.117 -30.016 -9.242 1 98.69 82 LEU A O 1
ATOM 625 N N . ALA A 1 83 ? 8.477 -27.938 -9.07 1 98.75 83 ALA A N 1
ATOM 626 C CA . ALA A 1 83 ? 7.039 -28.188 -9.195 1 98.75 83 ALA A CA 1
ATOM 627 C C . ALA A 1 83 ? 6.371 -27.094 -10.031 1 98.75 83 ALA A C 1
ATOM 629 O O . ALA A 1 83 ? 6.703 -25.906 -9.898 1 98.75 83 ALA A O 1
ATOM 630 N N . ILE A 1 84 ? 5.426 -27.516 -10.898 1 98.81 84 ILE A N 1
ATOM 631 C CA . ILE A 1 84 ? 4.848 -26.531 -11.812 1 98.81 84 ILE A CA 1
ATOM 632 C C . ILE A 1 84 ? 3.338 -26.734 -11.898 1 98.81 84 ILE A C 1
ATOM 634 O O . ILE A 1 84 ? 2.844 -27.859 -11.781 1 98.81 84 ILE A O 1
ATOM 638 N N . CYS A 1 85 ? 2.615 -25.672 -11.992 1 98.81 85 CYS A N 1
ATOM 639 C CA . CYS A 1 85 ? 1.181 -25.578 -12.234 1 98.81 85 CYS A CA 1
ATOM 640 C C . CYS A 1 85 ? 0.885 -24.625 -13.391 1 98.81 85 CYS A C 1
ATOM 642 O O . CYS A 1 85 ? 0.41 -23.5 -13.18 1 98.81 85 CYS A O 1
ATOM 644 N N . PRO A 1 86 ? 1.188 -25.078 -14.641 1 98.81 86 PRO A N 1
ATOM 645 C CA . PRO A 1 86 ? 1.057 -24.203 -15.805 1 98.81 86 PRO A CA 1
ATOM 646 C C . PRO A 1 86 ? -0.38 -23.734 -16.031 1 98.81 86 PRO A C 1
ATOM 648 O O . PRO A 1 86 ? -1.322 -24.375 -15.555 1 98.81 86 PRO A O 1
ATOM 651 N N . ALA A 1 87 ? -0.504 -22.688 -16.719 1 98.88 87 ALA A N 1
ATOM 652 C CA . ALA A 1 87 ? -1.805 -22.062 -16.906 1 98.88 87 ALA A CA 1
ATOM 653 C C . ALA A 1 87 ? -2.318 -22.281 -18.328 1 98.88 87 ALA A C 1
ATOM 655 O O . ALA A 1 87 ? -1.548 -22.234 -19.297 1 98.88 87 ALA A O 1
ATOM 656 N N . THR A 1 88 ? -3.59 -22.547 -18.469 1 98.44 88 THR A N 1
ATOM 657 C CA . THR A 1 88 ? -4.258 -22.5 -19.766 1 98.44 88 THR A CA 1
ATOM 658 C C . THR A 1 88 ? -4.648 -21.078 -20.125 1 98.44 88 THR A C 1
ATOM 660 O O . THR A 1 88 ? -4.543 -20.172 -19.297 1 98.44 88 THR A O 1
ATOM 663 N N . MET A 1 89 ? -4.965 -20.891 -21.328 1 97.62 89 MET A N 1
ATOM 664 C CA . MET A 1 89 ? -5.504 -19.625 -21.812 1 97.62 89 MET A CA 1
ATOM 665 C C . MET A 1 89 ? -7.012 -19.719 -22.031 1 97.62 89 MET A C 1
ATOM 667 O O . MET A 1 89 ? -7.613 -20.766 -21.766 1 97.62 89 MET A O 1
ATOM 671 N N . THR A 1 90 ? -7.625 -18.594 -22.344 1 97.81 90 THR A N 1
ATOM 672 C CA . THR A 1 90 ? -9.016 -18.609 -22.781 1 97.81 90 THR A CA 1
ATOM 673 C C . THR A 1 90 ? -9.148 -19.328 -24.125 1 97.81 90 THR A C 1
ATOM 675 O O . THR A 1 90 ? -8.82 -18.75 -25.172 1 97.81 90 THR A O 1
ATOM 678 N N . LEU A 1 91 ? -9.648 -20.531 -24.062 1 97.62 91 LEU A N 1
ATOM 679 C CA . LEU A 1 91 ? -9.758 -21.422 -25.219 1 97.62 91 LEU A CA 1
ATOM 680 C C . LEU A 1 91 ? -11.094 -22.156 -25.219 1 97.62 91 LEU A C 1
ATOM 682 O O . LEU A 1 91 ? -11.773 -22.219 -24.188 1 97.62 91 LEU A O 1
ATOM 686 N N . PRO A 1 92 ? -11.516 -22.703 -26.406 1 96.88 92 PRO A N 1
ATOM 687 C CA . PRO A 1 92 ? -12.727 -23.516 -26.406 1 96.88 92 PRO A CA 1
ATOM 688 C C . PRO A 1 92 ? -12.602 -24.766 -25.547 1 96.88 92 PRO A C 1
ATOM 690 O O . PRO A 1 92 ? -11.508 -25.312 -25.406 1 96.88 92 PRO A O 1
ATOM 693 N N . GLU A 1 93 ? -13.766 -25.25 -25.016 1 98 93 GLU A N 1
ATOM 694 C CA . GLU A 1 93 ? -13.758 -26.391 -24.109 1 98 93 GLU A CA 1
ATOM 695 C C . GLU A 1 93 ? -13.055 -27.594 -24.734 1 98 93 GLU A C 1
ATOM 697 O O . GLU A 1 93 ? -12.344 -28.328 -24.062 1 98 93 GLU A O 1
ATOM 702 N N . GLU A 1 94 ? -13.266 -27.781 -26.031 1 98.25 94 GLU A N 1
ATOM 703 C CA . GLU A 1 94 ? -12.656 -28.906 -26.719 1 98.25 94 GLU A CA 1
ATOM 704 C C . GLU A 1 94 ? -11.133 -28.875 -26.594 1 98.25 94 GLU A C 1
ATOM 706 O O . GLU A 1 94 ? -10.5 -29.906 -26.359 1 98.25 94 GLU A O 1
ATOM 711 N N . THR A 1 95 ? -10.594 -27.734 -26.781 1 98.06 95 THR A N 1
ATOM 712 C CA . THR A 1 95 ? -9.148 -27.562 -26.656 1 98.06 95 THR A CA 1
ATOM 713 C C . THR A 1 95 ? -8.703 -27.766 -25.203 1 98.06 95 THR A C 1
ATOM 715 O O . THR A 1 95 ? -7.707 -28.453 -24.953 1 98.06 95 THR A O 1
ATOM 718 N N . LEU A 1 96 ? -9.43 -27.203 -24.281 1 98.62 96 LEU A N 1
ATOM 719 C CA . LEU A 1 96 ? -9.109 -27.359 -22.875 1 98.62 96 LEU A CA 1
ATOM 720 C C . LEU A 1 96 ? -9.172 -28.828 -22.453 1 98.62 96 LEU A C 1
ATOM 722 O O . LEU A 1 96 ? -8.375 -29.281 -21.641 1 98.62 96 LEU A O 1
ATOM 726 N N . MET A 1 97 ? -10.125 -29.547 -23.094 1 98.69 97 MET A N 1
ATOM 727 C CA . MET A 1 97 ? -10.258 -30.984 -22.828 1 98.69 97 MET A CA 1
ATOM 728 C C . MET A 1 97 ? -9.008 -31.734 -23.297 1 98.69 97 MET A C 1
ATOM 730 O O . MET A 1 97 ? -8.5 -32.594 -22.594 1 98.69 97 MET A O 1
ATOM 734 N N . THR A 1 98 ? -8.539 -31.344 -24.406 1 98.62 98 THR A N 1
ATOM 735 C CA . THR A 1 98 ? -7.332 -31.953 -24.953 1 98.62 98 THR A CA 1
ATOM 736 C C . THR A 1 98 ? -6.145 -31.703 -24.016 1 98.62 98 THR A C 1
ATOM 738 O O . THR A 1 98 ? -5.367 -32.625 -23.734 1 98.62 98 THR A O 1
ATOM 741 N N . ILE A 1 99 ? -5.992 -30.516 -23.562 1 98.62 99 ILE A N 1
ATOM 742 C CA . ILE A 1 99 ? -4.922 -30.125 -22.656 1 98.62 99 ILE A CA 1
ATOM 743 C C . ILE A 1 99 ? -5.035 -30.906 -21.359 1 98.62 99 ILE A C 1
ATOM 745 O O . ILE A 1 99 ? -4.047 -31.453 -20.859 1 98.62 99 ILE A O 1
ATOM 749 N N . ALA A 1 100 ? -6.27 -31 -20.797 1 98.75 100 ALA A N 1
ATOM 750 C CA . ALA A 1 100 ? -6.527 -31.734 -19.547 1 98.75 100 ALA A CA 1
ATOM 751 C C . ALA A 1 100 ? -6.129 -33.188 -19.688 1 98.75 100 ALA A C 1
ATOM 753 O O . ALA A 1 100 ? -5.461 -33.75 -18.797 1 98.75 100 ALA A O 1
ATOM 754 N N . LYS A 1 101 ? -6.488 -33.781 -20.75 1 98.69 101 LYS A N 1
ATOM 755 C CA . LYS A 1 101 ? -6.199 -35.219 -20.984 1 98.69 101 LYS A CA 1
ATOM 756 C C . LYS A 1 101 ? -4.699 -35.438 -21.141 1 98.69 101 LYS A C 1
ATOM 758 O O . LYS A 1 101 ? -4.168 -36.438 -20.641 1 98.69 101 LYS A O 1
ATOM 763 N N . ALA A 1 102 ? -4.035 -34.531 -21.844 1 98.44 102 ALA A N 1
ATOM 764 C CA . ALA A 1 102 ? -2.586 -34.656 -21.984 1 98.44 102 ALA A CA 1
ATOM 765 C C . ALA A 1 102 ? -1.895 -34.562 -20.625 1 98.44 102 ALA A C 1
ATOM 767 O O . ALA A 1 102 ? -0.958 -35.312 -20.359 1 98.44 102 ALA A O 1
ATOM 768 N N . ALA A 1 103 ? -2.355 -33.656 -19.812 1 98.44 103 ALA A N 1
ATOM 769 C CA . ALA A 1 103 ? -1.788 -33.5 -18.469 1 98.44 103 ALA A CA 1
ATOM 770 C C . ALA A 1 103 ? -2.018 -34.75 -17.625 1 98.44 103 ALA A C 1
ATOM 772 O O . ALA A 1 103 ? -1.114 -35.219 -16.922 1 98.44 103 ALA A O 1
ATOM 773 N N . ALA A 1 104 ? -3.229 -35.25 -17.703 1 98.06 104 ALA A N 1
ATOM 774 C CA . ALA A 1 104 ? -3.576 -36.469 -16.938 1 98.06 104 ALA A CA 1
ATOM 775 C C . ALA A 1 104 ? -2.715 -37.656 -17.359 1 98.06 104 ALA A C 1
ATOM 777 O O . ALA A 1 104 ? -2.367 -38.5 -16.516 1 98.06 104 ALA A O 1
ATOM 778 N N . ALA A 1 105 ? -2.363 -37.688 -18.578 1 97.06 105 ALA A N 1
ATOM 779 C CA . ALA A 1 105 ? -1.623 -38.812 -19.141 1 97.06 105 ALA A CA 1
ATOM 780 C C . ALA A 1 105 ? -0.126 -38.688 -18.891 1 97.06 105 ALA A C 1
ATOM 782 O O . ALA A 1 105 ? 0.625 -39.656 -18.969 1 97.06 105 ALA A O 1
ATOM 783 N N . TYR A 1 106 ? 0.265 -37.469 -18.641 1 95.94 106 TYR A N 1
ATOM 784 C CA . TYR A 1 106 ? 1.687 -37.188 -18.484 1 95.94 106 TYR A CA 1
ATOM 785 C C . TYR A 1 106 ? 2.246 -37.844 -17.234 1 95.94 106 TYR A C 1
ATOM 787 O O . TYR A 1 106 ? 1.758 -37.625 -16.125 1 95.94 106 TYR A O 1
ATOM 795 N N . ASN A 1 107 ? 3.234 -38.719 -17.266 1 83.5 107 ASN A N 1
ATOM 796 C CA . ASN A 1 107 ? 3.746 -39.562 -16.172 1 83.5 107 ASN A CA 1
ATOM 797 C C . ASN A 1 107 ? 4.945 -38.906 -15.5 1 83.5 107 ASN A C 1
ATOM 799 O O . ASN A 1 107 ? 5.316 -39.281 -14.383 1 83.5 107 ASN A O 1
ATOM 803 N N . GLY A 1 108 ? 5.402 -37.75 -15.945 1 76.88 108 GLY A N 1
ATOM 804 C CA . GLY A 1 108 ? 6.324 -36.875 -15.234 1 76.88 108 GLY A CA 1
ATOM 805 C C . GLY A 1 108 ? 7.648 -37.531 -14.914 1 76.88 108 GLY A C 1
ATOM 806 O O . GLY A 1 108 ? 8.172 -37.375 -13.812 1 76.88 108 GLY A O 1
ATOM 807 N N . ASP A 1 109 ? 8.32 -38.344 -15.781 1 71.38 109 ASP A N 1
ATOM 808 C CA . ASP A 1 109 ? 9.477 -39.125 -15.359 1 71.38 109 ASP A CA 1
ATOM 809 C C . ASP A 1 109 ? 10.734 -38.25 -15.336 1 71.38 109 ASP A C 1
ATOM 811 O O . ASP A 1 109 ? 11.75 -38.625 -14.742 1 71.38 109 ASP A O 1
ATOM 815 N N . SER A 1 110 ? 10.641 -37.156 -15.867 1 81.88 110 SER A N 1
ATOM 816 C CA . SER A 1 110 ? 11.828 -36.281 -15.891 1 81.88 110 SER A CA 1
ATOM 817 C C . SER A 1 110 ? 11.461 -34.812 -15.688 1 81.88 110 SER A C 1
ATOM 819 O O . SER A 1 110 ? 10.289 -34.469 -15.766 1 81.88 110 SER A O 1
ATOM 821 N N . GLY A 1 111 ? 12.289 -34 -15.086 1 94.75 111 GLY A N 1
ATOM 822 C CA . GLY A 1 111 ? 12.109 -32.562 -14.938 1 94.75 111 GLY A CA 1
ATOM 823 C C . GLY A 1 111 ? 11.25 -32.188 -13.742 1 94.75 111 GLY A C 1
ATOM 824 O O . GLY A 1 111 ? 11.188 -32.938 -12.758 1 94.75 111 GLY A O 1
ATOM 825 N N . ALA A 1 112 ? 10.555 -31.094 -13.82 1 98.06 112 ALA A N 1
ATOM 826 C CA . ALA A 1 112 ? 9.711 -30.594 -12.734 1 98.06 112 ALA A CA 1
ATOM 827 C C . ALA A 1 112 ? 8.43 -31.422 -12.625 1 98.06 112 ALA A C 1
ATOM 829 O O . ALA A 1 112 ? 7.914 -31.938 -13.625 1 98.06 112 ALA A O 1
ATOM 830 N N . ASP A 1 113 ? 7.898 -31.594 -11.461 1 98.25 113 ASP A N 1
ATOM 831 C CA . ASP A 1 113 ? 6.637 -32.281 -11.258 1 98.25 113 ASP A CA 1
ATOM 832 C C . ASP A 1 113 ? 5.453 -31.438 -11.688 1 98.25 113 ASP A C 1
ATOM 834 O O . ASP A 1 113 ? 5.355 -30.266 -11.305 1 98.25 113 ASP A O 1
ATOM 838 N N . LEU A 1 114 ? 4.637 -31.969 -12.547 1 98.44 114 LEU A N 1
ATOM 839 C CA . LEU A 1 114 ? 3.348 -31.344 -12.805 1 98.44 114 LEU A CA 1
ATOM 840 C C . LEU A 1 114 ? 2.391 -31.562 -11.633 1 98.44 114 LEU A C 1
ATOM 842 O O . LEU A 1 114 ? 1.885 -32.688 -11.445 1 98.44 114 LEU A O 1
ATOM 846 N N . VAL A 1 115 ? 2.119 -30.484 -10.875 1 98.12 115 VAL A N 1
ATOM 847 C CA . VAL A 1 115 ? 1.401 -30.703 -9.617 1 98.12 115 VAL A CA 1
ATOM 848 C C . VAL A 1 115 ? -0.006 -30.109 -9.734 1 98.12 115 VAL A C 1
ATOM 850 O O . VAL A 1 115 ? -0.794 -30.188 -8.789 1 98.12 115 VAL A O 1
ATOM 853 N N . GLY A 1 116 ? -0.323 -29.516 -10.875 1 98.56 116 GLY A N 1
ATOM 854 C CA . GLY A 1 116 ? -1.637 -28.938 -11.086 1 98.56 116 GLY A CA 1
ATOM 855 C C . GLY A 1 116 ? -1.744 -28.172 -12.398 1 98.56 116 GLY A C 1
ATOM 856 O O . GLY A 1 116 ? -0.789 -28.125 -13.172 1 98.56 116 GLY A O 1
ATOM 857 N N . ILE A 1 117 ? -2.943 -27.688 -12.641 1 98.88 117 ILE A N 1
ATOM 858 C CA . ILE A 1 117 ? -3.246 -26.812 -13.766 1 98.88 117 ILE A CA 1
ATOM 859 C C . ILE A 1 117 ? -3.938 -25.547 -13.258 1 98.88 117 ILE A C 1
ATOM 861 O O . ILE A 1 117 ? -4.793 -25.609 -12.375 1 98.88 117 ILE A O 1
ATOM 865 N N . ASN A 1 118 ? -3.486 -24.391 -13.703 1 98.88 118 ASN A N 1
ATOM 866 C CA . ASN A 1 118 ? -4.125 -23.094 -13.484 1 98.88 118 ASN A CA 1
ATOM 867 C C . ASN A 1 118 ? -5.031 -22.719 -14.648 1 98.88 118 ASN A C 1
ATOM 869 O O . ASN A 1 118 ? -4.543 -22.359 -15.727 1 98.88 118 ASN A O 1
ATOM 873 N N . MET A 1 119 ? -6.332 -22.781 -14.453 1 98.75 119 MET A N 1
ATOM 874 C CA . MET A 1 119 ? -7.27 -22.438 -15.523 1 98.75 119 MET A CA 1
ATOM 875 C C . MET A 1 119 ? -7.453 -20.938 -15.625 1 98.75 119 MET A C 1
ATOM 877 O O . MET A 1 119 ? -8.359 -20.375 -15.008 1 98.75 119 MET A O 1
ATOM 881 N N . GLU A 1 120 ? -6.605 -20.312 -16.406 1 98 120 GLU A N 1
ATOM 882 C CA . GLU A 1 120 ? -6.699 -18.859 -16.594 1 98 120 GLU A CA 1
ATOM 883 C C . GLU A 1 120 ? -7.672 -18.516 -17.719 1 98 120 GLU A C 1
ATOM 885 O O . GLU A 1 120 ? -7.25 -18.188 -18.828 1 98 120 GLU A O 1
ATOM 890 N N . GLY A 1 121 ? -8.914 -18.438 -17.578 1 93.44 121 GLY A N 1
ATOM 891 C CA . GLY A 1 121 ? -9.992 -18.359 -18.547 1 93.44 121 GLY A CA 1
ATOM 892 C C . GLY A 1 121 ? -10.719 -19.672 -18.75 1 93.44 121 GLY A C 1
ATOM 893 O O . GLY A 1 121 ? -10.266 -20.719 -18.266 1 93.44 121 GLY A O 1
ATOM 894 N N . PRO A 1 122 ? -11.898 -19.625 -19.188 1 97.75 122 PRO A N 1
ATOM 895 C CA . PRO A 1 122 ? -12.43 -18.562 -20.047 1 97.75 122 PRO A CA 1
ATOM 896 C C . PRO A 1 122 ? -13.406 -17.641 -19.312 1 97.75 122 PRO A C 1
ATOM 898 O O . PRO A 1 122 ? -14.086 -16.828 -19.938 1 97.75 122 PRO A O 1
ATOM 901 N N . PHE A 1 123 ? -13.453 -17.703 -17.984 1 98.62 123 PHE A N 1
ATOM 902 C CA . PHE A 1 123 ? -14.469 -17.016 -17.188 1 98.62 123 PHE A CA 1
ATOM 903 C C . PHE A 1 123 ? -13.992 -15.625 -16.781 1 98.62 123 PHE A C 1
ATOM 905 O O . PHE A 1 123 ? -14.078 -15.25 -15.617 1 98.62 123 PHE A O 1
ATOM 912 N N . ILE A 1 124 ? -13.453 -14.883 -17.688 1 98.56 124 ILE A N 1
ATOM 913 C CA . ILE A 1 124 ? -12.836 -13.594 -17.406 1 98.56 124 ILE A CA 1
ATOM 914 C C . ILE A 1 124 ? -13.672 -12.484 -18.047 1 98.56 124 ILE A C 1
ATOM 916 O O . ILE A 1 124 ? -14.703 -12.742 -18.656 1 98.56 124 ILE A O 1
ATOM 920 N N . ASN A 1 125 ? -13.375 -11.242 -17.766 1 98.62 125 ASN A N 1
ATOM 921 C CA . ASN A 1 125 ? -14.055 -10.078 -18.312 1 98.62 125 ASN A CA 1
ATOM 922 C C . ASN A 1 125 ? -13.406 -9.617 -19.625 1 98.62 125 ASN A C 1
ATOM 924 O O . ASN A 1 125 ? -12.211 -9.344 -19.656 1 98.62 125 ASN A O 1
ATOM 928 N N . GLU A 1 126 ? -14.188 -9.508 -20.656 1 97.38 126 GLU A N 1
ATOM 929 C CA . GLU A 1 126 ? -13.68 -9.141 -21.969 1 97.38 126 GLU A CA 1
ATOM 930 C C . GLU A 1 126 ? -12.961 -7.793 -21.938 1 97.38 126 GLU A C 1
ATOM 932 O O . GLU A 1 126 ? -11.984 -7.582 -22.656 1 97.38 126 GLU A O 1
ATOM 937 N N . ALA A 1 127 ? -13.43 -6.859 -21.125 1 97.44 127 ALA A N 1
ATOM 938 C CA . ALA A 1 127 ? -12.844 -5.523 -21.047 1 97.44 127 ALA A CA 1
ATOM 939 C C . ALA A 1 127 ? -11.422 -5.586 -20.484 1 97.44 127 ALA A C 1
ATOM 941 O O . ALA A 1 127 ? -10.648 -4.633 -20.625 1 97.44 127 ALA A O 1
ATOM 942 N N . LYS A 1 128 ? -11.055 -6.664 -19.859 1 97.75 128 LYS A N 1
ATOM 943 C CA . LYS A 1 128 ? -9.734 -6.867 -19.266 1 97.75 128 LYS A CA 1
ATOM 944 C C . LYS A 1 128 ? -9.094 -8.156 -19.766 1 97.75 128 LYS A C 1
ATOM 946 O O . LYS A 1 128 ? -8.398 -8.852 -19.031 1 97.75 128 LYS A O 1
ATOM 951 N N . LYS A 1 129 ? -9.352 -8.469 -20.953 1 95.38 129 LYS A N 1
ATOM 952 C CA . LYS A 1 129 ? -8.945 -9.758 -21.516 1 95.38 129 LYS A CA 1
ATOM 953 C C . LYS A 1 129 ? -7.426 -9.828 -21.672 1 95.38 129 LYS A C 1
ATOM 955 O O . LYS A 1 129 ? -6.855 -10.914 -21.734 1 95.38 129 LYS A O 1
ATOM 960 N N . GLY A 1 130 ? -6.699 -8.648 -21.797 1 93.12 130 GLY A N 1
ATOM 961 C CA . GLY A 1 130 ? -5.281 -8.68 -22.125 1 93.12 130 GLY A CA 1
ATOM 962 C C . GLY A 1 130 ? -4.973 -9.461 -23.391 1 93.12 130 GLY A C 1
ATOM 963 O O . GLY A 1 130 ? -5.547 -9.188 -24.438 1 93.12 130 GLY A O 1
ATOM 964 N N . ALA A 1 131 ? -4.152 -10.445 -23.25 1 91.5 131 ALA A N 1
ATOM 965 C CA . ALA A 1 131 ? -3.699 -11.242 -24.391 1 91.5 131 ALA A CA 1
ATOM 966 C C . ALA A 1 131 ? -4.613 -12.438 -24.609 1 91.5 131 ALA A C 1
ATOM 968 O O . ALA A 1 131 ? -4.34 -13.281 -25.484 1 91.5 131 ALA A O 1
ATOM 969 N N . GLN A 1 132 ? -5.715 -12.555 -23.891 1 94.31 132 GLN A N 1
ATOM 970 C CA . GLN A 1 132 ? -6.656 -13.664 -24.016 1 94.31 132 GLN A CA 1
ATOM 971 C C . GLN A 1 132 ? -7.543 -13.484 -25.25 1 94.31 132 GLN A C 1
ATOM 973 O O . GLN A 1 132 ? -7.867 -12.359 -25.625 1 94.31 132 GLN A O 1
ATOM 978 N N . ASN A 1 133 ? -7.941 -14.531 -25.859 1 93.62 133 ASN A N 1
ATOM 979 C CA . ASN A 1 133 ? -8.812 -14.5 -27.031 1 93.62 133 ASN A CA 1
ATOM 980 C C . ASN A 1 133 ? -10.266 -14.234 -26.641 1 93.62 133 ASN A C 1
ATOM 982 O O . ASN A 1 133 ? -10.898 -15.07 -26 1 93.62 133 ASN A O 1
ATOM 986 N N . PRO A 1 134 ? -10.805 -13.164 -27.094 1 94.94 134 PRO A N 1
ATOM 987 C CA . PRO A 1 134 ? -12.156 -12.805 -26.656 1 94.94 134 PRO A CA 1
ATOM 988 C C . PRO A 1 134 ? -13.234 -13.727 -27.219 1 94.94 134 PRO A C 1
ATOM 990 O O . PRO A 1 134 ? -14.312 -13.836 -26.641 1 94.94 134 PRO A O 1
ATOM 993 N N . ALA A 1 135 ? -12.953 -14.445 -28.281 1 95.88 135 ALA A N 1
ATOM 994 C CA . ALA A 1 135 ? -13.945 -15.289 -28.953 1 95.88 135 ALA A CA 1
ATOM 995 C C . ALA A 1 135 ? -14.406 -16.422 -28.031 1 95.88 135 ALA A C 1
ATOM 997 O O . ALA A 1 135 ? -15.484 -16.984 -28.234 1 95.88 135 ALA A O 1
ATOM 998 N N . TYR A 1 136 ? -13.625 -16.734 -27.031 1 97.31 136 TYR A N 1
ATOM 999 C CA . TYR A 1 136 ? -13.914 -17.922 -26.25 1 97.31 136 TYR A CA 1
ATOM 1000 C C . TYR A 1 136 ? -14.297 -17.547 -24.812 1 97.31 136 TYR A C 1
ATOM 1002 O O . TYR A 1 136 ? -14.477 -18.438 -23.969 1 97.31 136 TYR A O 1
ATOM 1010 N N . ILE A 1 137 ? -14.367 -16.25 -24.516 1 98 137 ILE A N 1
ATOM 1011 C CA . ILE A 1 137 ? -14.812 -15.789 -23.203 1 98 137 ILE A CA 1
ATOM 1012 C C . ILE A 1 137 ? -16.297 -16.094 -23.016 1 98 137 ILE A C 1
ATOM 1014 O O . ILE A 1 137 ? -17.094 -15.867 -23.922 1 98 137 ILE A O 1
ATOM 1018 N N . HIS A 1 138 ? -16.672 -16.625 -21.984 1 96.12 138 HIS A N 1
ATOM 1019 C CA . HIS A 1 138 ? -18.078 -16.844 -21.688 1 96.12 138 HIS A CA 1
ATOM 1020 C C . HIS A 1 138 ? -18.312 -16.906 -20.188 1 96.12 138 HIS A C 1
ATOM 1022 O O . HIS A 1 138 ? -17.359 -16.844 -19.391 1 96.12 138 HIS A O 1
ATOM 1028 N N . LYS A 1 139 ? -19.531 -16.984 -19.734 1 97.88 139 LYS A N 1
ATOM 1029 C CA . LYS A 1 139 ? -19.906 -16.969 -18.328 1 97.88 139 LYS A CA 1
ATOM 1030 C C . LYS A 1 139 ? -19.406 -18.219 -17.609 1 97.88 139 LYS A C 1
ATOM 1032 O O . LYS A 1 139 ? -19.219 -19.266 -18.234 1 97.88 139 LYS A O 1
ATOM 1037 N N . PRO A 1 140 ? -19.172 -18.094 -16.297 1 98.5 140 PRO A N 1
ATOM 1038 C CA . PRO A 1 140 ? -18.766 -19.281 -15.523 1 98.5 140 PRO A CA 1
ATOM 1039 C C . PRO A 1 140 ? -19.703 -20.469 -15.711 1 98.5 140 PRO A C 1
ATOM 1041 O O . PRO A 1 140 ? -20.922 -20.281 -15.781 1 98.5 140 PRO A O 1
ATOM 1044 N N . ASP A 1 141 ? -19.156 -21.594 -15.812 1 98.44 141 ASP A N 1
ATOM 1045 C CA . ASP A 1 141 ? -19.875 -22.812 -16.125 1 98.44 141 ASP A CA 1
ATOM 1046 C C . ASP A 1 141 ? -19.375 -23.984 -15.281 1 98.44 141 ASP A C 1
ATOM 1048 O O . ASP A 1 141 ? -18.359 -24.609 -15.602 1 98.44 141 ASP A O 1
ATOM 1052 N N . VAL A 1 142 ? -20.156 -24.328 -14.227 1 98.62 142 VAL A N 1
ATOM 1053 C CA . VAL A 1 142 ? -19.766 -25.359 -13.273 1 98.62 142 VAL A CA 1
ATOM 1054 C C . VAL A 1 142 ? -19.672 -26.703 -13.984 1 98.62 142 VAL A C 1
ATOM 1056 O O . VAL A 1 142 ? -18.734 -27.469 -13.742 1 98.62 142 VAL A O 1
ATOM 1059 N N . ALA A 1 143 ? -20.594 -26.953 -14.867 1 98.62 143 ALA A N 1
ATOM 1060 C CA . ALA A 1 143 ? -20.609 -28.234 -15.57 1 98.62 143 ALA A CA 1
ATOM 1061 C C . ALA A 1 143 ? -19.359 -28.406 -16.438 1 98.62 143 ALA A C 1
ATOM 1063 O O . ALA A 1 143 ? -18.781 -29.484 -16.484 1 98.62 143 ALA A O 1
ATOM 1064 N N . MET A 1 144 ? -19.031 -27.375 -17.141 1 98.5 144 MET A N 1
ATOM 1065 C CA . MET A 1 144 ? -17.812 -27.406 -17.938 1 98.5 144 MET A CA 1
ATOM 1066 C C . MET A 1 144 ? -16.594 -27.672 -17.062 1 98.5 144 MET A C 1
ATOM 1068 O O . MET A 1 144 ? -15.773 -28.531 -17.391 1 98.5 144 MET A O 1
ATOM 1072 N N . TYR A 1 145 ? -16.5 -26.984 -15.961 1 98.62 145 TYR A N 1
ATOM 1073 C CA . TYR A 1 145 ? -15.391 -27.172 -15.031 1 98.62 145 TYR A CA 1
ATOM 1074 C C . TYR A 1 145 ? -15.312 -28.625 -14.578 1 98.62 145 TYR A C 1
ATOM 1076 O O . TYR A 1 145 ? -14.234 -29.219 -14.547 1 98.62 145 TYR A O 1
ATOM 1084 N N . GLU A 1 146 ? -16.453 -29.188 -14.203 1 98.69 146 GLU A N 1
ATOM 1085 C CA . GLU A 1 146 ? -16.484 -30.562 -13.711 1 98.69 146 GLU A CA 1
ATOM 1086 C C . GLU A 1 146 ? -16.016 -31.547 -14.773 1 98.69 146 GLU A C 1
ATOM 1088 O O . GLU A 1 146 ? -15.297 -32.5 -14.461 1 98.69 146 GLU A O 1
ATOM 1093 N N . ARG A 1 147 ? -16.406 -31.312 -16.016 1 98.75 147 ARG A N 1
ATOM 1094 C CA . ARG A 1 147 ? -15.953 -32.156 -17.109 1 98.75 147 ARG A CA 1
ATOM 1095 C C . ARG A 1 147 ? -14.438 -32.062 -17.297 1 98.75 147 ARG A C 1
ATOM 1097 O O . ARG A 1 147 ? -13.75 -33.062 -17.453 1 98.75 147 ARG A O 1
ATOM 1104 N N . LEU A 1 148 ? -13.922 -30.891 -17.203 1 98.81 148 LEU A N 1
ATOM 1105 C CA . LEU A 1 148 ? -12.484 -30.672 -17.344 1 98.81 148 LEU A CA 1
ATOM 1106 C C . LEU A 1 148 ? -11.719 -31.266 -16.172 1 98.81 148 LEU A C 1
ATOM 1108 O O . LEU A 1 148 ? -10.656 -31.875 -16.359 1 98.81 148 LEU A O 1
ATOM 1112 N N . GLN A 1 149 ? -12.25 -31.047 -14.961 1 98.75 149 GLN A N 1
ATOM 1113 C CA . GLN A 1 149 ? -11.617 -31.594 -13.758 1 98.75 149 GLN A CA 1
ATOM 1114 C C . GLN A 1 149 ? -11.531 -33.125 -13.828 1 98.75 149 GLN A C 1
ATOM 1116 O O . GLN A 1 149 ? -10.5 -33.688 -13.484 1 98.75 149 GLN A O 1
ATOM 1121 N N . LYS A 1 150 ? -12.586 -33.719 -14.266 1 98.62 150 LYS A N 1
ATOM 1122 C CA . LYS A 1 150 ? -12.594 -35.156 -14.438 1 98.62 150 LYS A CA 1
ATOM 1123 C C . LYS A 1 150 ? -11.57 -35.594 -15.484 1 98.62 150 LYS A C 1
ATOM 1125 O O . LYS A 1 150 ? -10.805 -36.531 -15.25 1 98.62 150 LYS A O 1
ATOM 1130 N N . ALA A 1 151 ? -11.523 -34.906 -16.609 1 98.69 151 ALA A N 1
ATOM 1131 C CA . ALA A 1 151 ? -10.617 -35.25 -17.703 1 98.69 151 ALA A CA 1
ATOM 1132 C C . ALA A 1 151 ? -9.156 -35.094 -17.266 1 98.69 151 ALA A C 1
ATOM 1134 O O . ALA A 1 151 ? -8.289 -35.812 -17.766 1 98.69 151 ALA A O 1
ATOM 1135 N N . SER A 1 152 ? -8.828 -34.219 -16.375 1 98.56 152 SER A N 1
ATOM 1136 C CA . SER A 1 152 ? -7.469 -33.938 -15.922 1 98.56 152 SER A CA 1
ATOM 1137 C C . SER A 1 152 ? -7.094 -34.812 -14.734 1 98.56 152 SER A C 1
ATOM 1139 O O . SER A 1 152 ? -5.969 -34.75 -14.234 1 98.56 152 SER A O 1
ATOM 1141 N N . ASN A 1 153 ? -8.031 -35.688 -14.297 1 97.94 153 ASN A N 1
ATOM 1142 C CA . ASN A 1 153 ? -7.852 -36.5 -13.109 1 97.94 153 ASN A CA 1
ATOM 1143 C C . ASN A 1 153 ? -7.566 -35.656 -11.867 1 97.94 153 ASN A C 1
ATOM 1145 O O . ASN A 1 153 ? -6.656 -35.969 -11.102 1 97.94 153 ASN A O 1
ATOM 1149 N N . GLY A 1 154 ? -8.289 -34.469 -11.75 1 98.19 154 GLY A N 1
ATOM 1150 C CA . GLY A 1 154 ? -8.258 -33.656 -10.562 1 98.19 154 GLY A CA 1
ATOM 1151 C C . GLY A 1 154 ? -7.094 -32.688 -10.547 1 98.19 154 GLY A C 1
ATOM 1152 O O . GLY A 1 154 ? -6.715 -32.188 -9.484 1 98.19 154 GLY A O 1
ATOM 1153 N N . LEU A 1 155 ? -6.531 -32.281 -11.688 1 98.56 155 LEU A N 1
ATOM 1154 C CA . LEU A 1 155 ? -5.293 -31.516 -11.711 1 98.56 155 LEU A CA 1
ATOM 1155 C C . LEU A 1 155 ? -5.586 -30.016 -11.672 1 98.56 155 LEU A C 1
ATOM 1157 O O . LEU A 1 155 ? -4.684 -29.219 -11.43 1 98.56 155 LEU A O 1
ATOM 1161 N N . PHE A 1 156 ? -6.812 -29.625 -12 1 98.75 156 PHE A N 1
ATOM 1162 C CA . PHE A 1 156 ? -7.098 -28.188 -11.883 1 98.75 156 PHE A CA 1
ATOM 1163 C C . PHE A 1 156 ? -7.094 -27.75 -10.43 1 98.75 156 PHE A C 1
ATOM 1165 O O . PHE A 1 156 ? -7.984 -28.109 -9.656 1 98.75 156 PHE A O 1
ATOM 1172 N N . LYS A 1 157 ? -6.094 -26.969 -10.062 1 98.75 157 LYS A N 1
ATOM 1173 C CA . LYS A 1 157 ? -5.91 -26.5 -8.695 1 98.75 157 LYS A CA 1
ATOM 1174 C C . LYS A 1 157 ? -6.355 -25.047 -8.539 1 98.75 157 LYS A C 1
ATOM 1176 O O . LYS A 1 157 ? -6.746 -24.625 -7.453 1 98.75 157 LYS A O 1
ATOM 1181 N N . LEU A 1 158 ? -6.254 -24.281 -9.586 1 98.81 158 LEU A N 1
ATOM 1182 C CA . LEU A 1 158 ? -6.66 -22.891 -9.633 1 98.81 158 LEU A CA 1
ATOM 1183 C C . LEU A 1 158 ? -7.664 -22.641 -10.758 1 98.81 158 LEU A C 1
ATOM 1185 O O . LEU A 1 158 ? -7.531 -23.203 -11.844 1 98.81 158 LEU A O 1
ATOM 1189 N N . VAL A 1 159 ? -8.633 -21.828 -10.484 1 98.88 159 VAL A N 1
ATOM 1190 C CA . VAL A 1 159 ? -9.594 -21.391 -11.492 1 98.88 159 VAL A CA 1
ATOM 1191 C C . VAL A 1 159 ? -9.766 -19.875 -11.406 1 98.88 159 VAL A C 1
ATOM 1193 O O . VAL A 1 159 ? -10.141 -19.344 -10.359 1 98.88 159 VAL A O 1
ATOM 1196 N N . ASP A 1 160 ? -9.492 -19.234 -12.477 1 98.81 160 ASP A N 1
ATOM 1197 C CA . ASP A 1 160 ? -9.586 -17.781 -12.562 1 98.81 160 ASP A CA 1
ATOM 1198 C C . ASP A 1 160 ? -10.992 -17.344 -12.945 1 98.81 160 ASP A C 1
ATOM 1200 O O . ASP A 1 160 ? -11.633 -17.969 -13.797 1 98.81 160 ASP A O 1
ATOM 1204 N N . ILE A 1 161 ? -11.406 -16.281 -12.336 1 98.75 161 ILE A N 1
ATOM 1205 C CA . ILE A 1 161 ? -12.766 -15.82 -12.602 1 98.75 161 ILE A CA 1
ATOM 1206 C C . ILE A 1 161 ? -12.836 -14.305 -12.453 1 98.75 161 ILE A C 1
ATOM 1208 O O . ILE A 1 161 ? -12.188 -13.727 -11.578 1 98.75 161 ILE A O 1
ATOM 1212 N N . ALA A 1 162 ? -13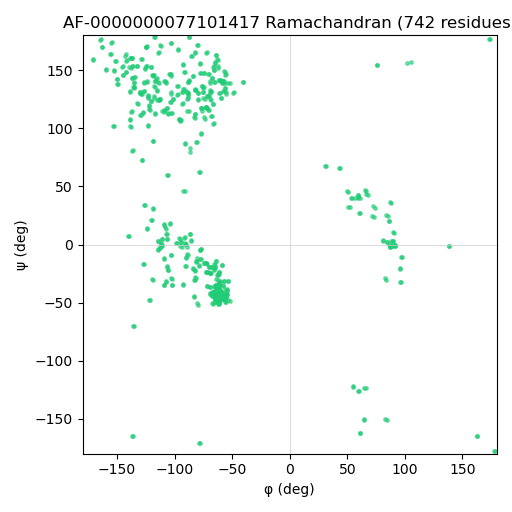.539 -13.625 -13.344 1 98.94 162 ALA A N 1
ATOM 1213 C CA . ALA A 1 162 ? -14.016 -12.273 -13.094 1 98.94 162 ALA A CA 1
ATOM 1214 C C . ALA A 1 162 ? -15.312 -12.281 -12.281 1 98.94 162 ALA A C 1
ATOM 1216 O O . ALA A 1 162 ? -16.359 -12.672 -12.789 1 98.94 162 ALA A O 1
ATOM 1217 N N . PRO A 1 163 ? -15.25 -11.828 -11.102 1 98.81 163 PRO A N 1
ATOM 1218 C CA . PRO A 1 163 ? -16.359 -12.086 -10.188 1 98.81 163 PRO A CA 1
ATOM 1219 C C . PRO A 1 163 ? -17.609 -11.273 -10.531 1 98.81 163 PRO A C 1
ATOM 1221 O O . PRO A 1 163 ? -18.703 -11.555 -10.023 1 98.81 163 PRO A O 1
ATOM 1224 N N . GLU A 1 164 ? -17.453 -10.227 -11.352 1 98.69 164 GLU A N 1
ATOM 1225 C CA . GLU A 1 164 ? -18.609 -9.406 -11.727 1 98.69 164 GLU A CA 1
ATOM 1226 C C . GLU A 1 164 ? -19.453 -10.102 -12.789 1 98.69 164 GLU A C 1
ATOM 1228 O O . GLU A 1 164 ? -20.578 -9.68 -13.078 1 98.69 164 GLU A O 1
ATOM 1233 N N . ASN A 1 165 ? -18.953 -11.164 -13.406 1 98.25 165 ASN A N 1
ATOM 1234 C CA . ASN A 1 165 ? -19.688 -11.875 -14.445 1 98.25 165 ASN A CA 1
ATOM 1235 C C . ASN A 1 165 ? -20.938 -12.555 -13.883 1 98.25 165 ASN A C 1
ATOM 1237 O O . ASN A 1 165 ? -20.953 -12.969 -12.719 1 98.25 165 ASN A O 1
ATOM 1241 N N . GLU A 1 166 ? -21.938 -12.664 -14.773 1 98.19 166 GLU A N 1
ATOM 1242 C CA . GLU A 1 166 ? -23.141 -13.391 -14.398 1 98.19 166 GLU A CA 1
ATOM 1243 C C . GLU A 1 166 ? -22.828 -14.844 -14.039 1 98.19 166 GLU A C 1
ATOM 1245 O O . GLU A 1 166 ? -22.125 -15.531 -14.781 1 98.19 166 GLU A O 1
ATOM 1250 N N . GLY A 1 167 ? -23.266 -15.25 -12.836 1 98.44 167 GLY A N 1
ATOM 1251 C CA . GLY A 1 167 ? -23.078 -16.625 -12.406 1 98.44 167 GLY A CA 1
ATOM 1252 C C . GLY A 1 167 ? -21.797 -16.859 -11.633 1 98.44 167 GLY A C 1
ATOM 1253 O O . GLY A 1 167 ? -21.562 -17.953 -11.125 1 98.44 167 GLY A O 1
ATOM 1254 N N . ALA A 1 168 ? -21.031 -15.859 -11.477 1 98.75 168 ALA A N 1
ATOM 1255 C CA . ALA A 1 168 ? -19.719 -16 -10.867 1 98.75 168 ALA A CA 1
ATOM 1256 C C . ALA A 1 168 ? -19.828 -16.422 -9.398 1 98.75 168 ALA A C 1
ATOM 1258 O O . ALA A 1 168 ? -19.156 -17.344 -8.953 1 98.75 168 ALA A O 1
ATOM 1259 N N . MET A 1 169 ? -20.719 -15.766 -8.633 1 98.81 169 MET A N 1
ATOM 1260 C CA . MET A 1 169 ? -20.844 -16.047 -7.207 1 98.81 169 MET A CA 1
ATOM 1261 C C . MET A 1 169 ? -21.297 -17.484 -6.98 1 98.81 169 MET A C 1
ATOM 1263 O O . MET A 1 169 ? -20.797 -18.172 -6.078 1 98.81 169 MET A O 1
ATOM 1267 N N . GLU A 1 170 ? -22.234 -17.922 -7.785 1 98.62 170 GLU A N 1
ATOM 1268 C CA . GLU A 1 170 ? -22.688 -19.312 -7.691 1 98.62 170 GLU A CA 1
ATOM 1269 C C . GLU A 1 170 ? -21.562 -20.281 -8.016 1 98.62 170 GLU A C 1
ATOM 1271 O O . GLU A 1 170 ? -21.391 -21.281 -7.32 1 98.62 170 GLU A O 1
ATOM 1276 N N . PHE A 1 171 ? -20.875 -20.016 -9.117 1 98.81 171 PHE A N 1
ATOM 1277 C CA . PHE A 1 171 ? -19.719 -20.828 -9.477 1 98.81 171 PHE A CA 1
ATOM 1278 C C . PHE A 1 171 ? -18.75 -20.938 -8.312 1 98.81 171 PHE A C 1
ATOM 1280 O O . PHE A 1 171 ? -18.312 -22.047 -7.965 1 98.81 171 PHE A O 1
ATOM 1287 N N . ILE A 1 172 ? -18.375 -19.828 -7.656 1 98.88 172 ILE A N 1
ATOM 1288 C CA . ILE A 1 172 ? -17.422 -19.766 -6.551 1 98.88 172 ILE A CA 1
ATOM 1289 C C . ILE A 1 172 ? -17.891 -20.672 -5.414 1 98.88 172 ILE A C 1
ATOM 1291 O O . ILE A 1 172 ? -17.125 -21.5 -4.926 1 98.88 172 ILE A O 1
ATOM 1295 N N . ARG A 1 173 ? -19.125 -20.578 -5.035 1 98.75 173 ARG A N 1
ATOM 1296 C CA . ARG A 1 173 ? -19.672 -21.359 -3.928 1 98.75 173 ARG A CA 1
ATOM 1297 C C . ARG A 1 173 ? -19.594 -22.859 -4.215 1 98.75 173 ARG A C 1
ATOM 1299 O O . ARG A 1 173 ? -19.312 -23.656 -3.316 1 98.75 173 ARG A O 1
ATOM 1306 N N . GLN A 1 174 ? -19.797 -23.188 -5.426 1 98.62 174 GLN A N 1
ATOM 1307 C CA . GLN A 1 174 ? -19.906 -24.594 -5.777 1 98.62 174 GLN A CA 1
ATOM 1308 C C . GLN A 1 174 ? -18.516 -25.219 -5.945 1 98.62 174 GLN A C 1
ATOM 1310 O O . GLN A 1 174 ? -18.344 -26.406 -5.699 1 98.62 174 GLN A O 1
ATOM 1315 N N . VAL A 1 175 ? -17.531 -24.438 -6.32 1 98.69 175 VAL A N 1
ATOM 1316 C CA . VAL A 1 175 ? -16.266 -25 -6.773 1 98.69 175 VAL A CA 1
ATOM 1317 C C . VAL A 1 175 ? -15.18 -24.734 -5.73 1 98.69 175 VAL A C 1
ATOM 1319 O O . VAL A 1 175 ? -14.133 -25.391 -5.742 1 98.69 175 VAL A O 1
ATOM 1322 N N . LYS A 1 176 ? -15.359 -23.891 -4.715 1 98.19 176 LYS A N 1
ATOM 1323 C CA . LYS A 1 176 ? -14.352 -23.375 -3.793 1 98.19 176 LYS A CA 1
ATOM 1324 C C . LYS A 1 176 ? -13.711 -24.5 -2.994 1 98.19 176 LYS A C 1
ATOM 1326 O O . LYS A 1 176 ? -12.586 -24.359 -2.506 1 98.19 176 LYS A O 1
ATOM 1331 N N . ASP A 1 177 ? -14.414 -25.594 -2.822 1 97.88 177 ASP A N 1
ATOM 1332 C CA . ASP A 1 177 ? -13.883 -26.688 -2.014 1 97.88 177 ASP A CA 1
ATOM 1333 C C . ASP A 1 177 ? -13.062 -27.656 -2.865 1 97.88 177 ASP A C 1
ATOM 1335 O O . ASP A 1 177 ? -12.391 -28.547 -2.334 1 97.88 177 ASP A O 1
ATOM 1339 N N . GLU A 1 178 ? -13.078 -27.5 -4.168 1 97.69 178 GLU A N 1
ATOM 1340 C CA . GLU A 1 178 ? -12.391 -28.406 -5.082 1 97.69 178 GLU A CA 1
ATOM 1341 C C . GLU A 1 178 ? -11.148 -27.75 -5.676 1 97.69 178 GLU A C 1
ATOM 1343 O O . GLU A 1 178 ? -10.18 -28.422 -6.02 1 97.69 178 GLU A O 1
ATOM 1348 N N . ALA A 1 179 ? -11.18 -26.469 -5.863 1 98.56 179 ALA A N 1
ATOM 1349 C CA . ALA A 1 179 ? -10.078 -25.703 -6.441 1 98.56 179 ALA A CA 1
ATOM 1350 C C . ALA A 1 179 ? -9.984 -24.312 -5.812 1 98.56 179 ALA A C 1
ATOM 1352 O O . ALA A 1 179 ? -10.977 -23.797 -5.285 1 98.56 179 ALA A O 1
ATOM 1353 N N . VAL A 1 180 ? -8.812 -23.797 -5.828 1 98.88 180 VAL A N 1
ATOM 1354 C CA . VAL A 1 180 ? -8.625 -22.422 -5.375 1 98.88 180 VAL A CA 1
ATOM 1355 C C . VAL A 1 180 ? -9.195 -21.453 -6.41 1 98.88 180 VAL A C 1
ATOM 1357 O O . VAL A 1 180 ? -8.781 -21.469 -7.574 1 98.88 180 VAL A O 1
ATOM 1360 N N . ILE A 1 181 ? -10.188 -20.672 -6.031 1 98.94 181 ILE A N 1
ATOM 1361 C CA . ILE A 1 181 ? -10.773 -19.703 -6.941 1 98.94 181 ILE A CA 1
ATOM 1362 C C . ILE A 1 181 ? -10 -18.391 -6.852 1 98.94 181 ILE A C 1
ATOM 1364 O O . ILE A 1 181 ? -9.758 -17.875 -5.754 1 98.94 181 ILE A O 1
ATOM 1368 N N . SER A 1 182 ? -9.617 -17.859 -7.977 1 98.94 182 SER A N 1
ATOM 1369 C CA . SER A 1 182 ? -8.75 -16.688 -8.07 1 98.94 182 SER A CA 1
ATOM 1370 C C . SER A 1 182 ? -9.422 -15.57 -8.867 1 98.94 182 SER A C 1
ATOM 1372 O O . SER A 1 182 ? -9.914 -15.805 -9.977 1 98.94 182 SER A O 1
ATOM 1374 N N . ILE A 1 183 ? -9.484 -14.344 -8.32 1 98.94 183 ILE A N 1
ATOM 1375 C CA . ILE A 1 183 ? -9.945 -13.211 -9.133 1 98.94 183 ILE A CA 1
ATOM 1376 C C . ILE A 1 183 ? -8.898 -12.875 -10.188 1 98.94 183 ILE A C 1
ATOM 1378 O O . ILE A 1 183 ? -7.711 -12.75 -9.883 1 98.94 183 ILE A O 1
ATOM 1382 N N . ALA A 1 184 ? -9.297 -12.789 -11.391 1 98.75 184 ALA A N 1
ATOM 1383 C CA . ALA A 1 184 ? -8.391 -12.555 -12.516 1 98.75 184 ALA A CA 1
ATOM 1384 C C . ALA A 1 184 ? -9.117 -11.859 -13.664 1 98.75 184 ALA A C 1
ATOM 1386 O O . ALA A 1 184 ? -10.312 -12.062 -13.867 1 98.75 184 ALA A O 1
ATOM 1387 N N . HIS A 1 185 ? -8.305 -11.008 -14.445 1 98.62 185 HIS A N 1
ATOM 1388 C CA . HIS A 1 185 ? -8.852 -10.391 -15.648 1 98.62 185 HIS A CA 1
ATOM 1389 C C . HIS A 1 185 ? -10.258 -9.852 -15.398 1 98.62 185 HIS A C 1
ATOM 1391 O O . HIS A 1 185 ? -11.219 -10.273 -16.047 1 98.62 185 HIS A O 1
ATOM 1397 N N . THR A 1 186 ? -10.375 -8.859 -14.547 1 98.88 186 THR A N 1
ATOM 1398 C CA . THR A 1 186 ? -11.641 -8.414 -13.977 1 98.88 186 THR A CA 1
ATOM 1399 C C . THR A 1 186 ? -11.766 -6.898 -14.055 1 98.88 186 THR A C 1
ATOM 1401 O O . THR A 1 186 ? -10.758 -6.188 -14.07 1 98.88 186 THR A O 1
ATOM 1404 N N . ALA A 1 187 ? -12.945 -6.441 -14.094 1 98.75 187 ALA A N 1
ATOM 1405 C CA . ALA A 1 187 ? -13.266 -5.023 -13.961 1 98.75 187 ALA A CA 1
ATOM 1406 C C . ALA A 1 187 ? -13.938 -4.738 -12.625 1 98.75 187 ALA A C 1
ATOM 1408 O O . ALA A 1 187 ? -14.531 -3.676 -12.43 1 98.75 187 ALA A O 1
ATOM 1409 N N . ALA A 1 188 ? -13.828 -5.625 -11.695 1 98.81 188 ALA A N 1
ATOM 1410 C CA . ALA A 1 188 ? -14.586 -5.562 -10.445 1 98.81 188 ALA A CA 1
ATOM 1411 C C . ALA A 1 188 ? -14.133 -4.383 -9.586 1 98.81 188 ALA A C 1
ATOM 1413 O O . ALA A 1 188 ? -12.945 -4.043 -9.562 1 98.81 188 ALA A O 1
ATOM 1414 N N . ASP A 1 189 ? -15.102 -3.771 -8.914 1 98.69 189 ASP A N 1
ATOM 1415 C CA . ASP A 1 189 ? -14.805 -2.781 -7.883 1 98.69 189 ASP A CA 1
ATOM 1416 C C . ASP A 1 189 ? -14.594 -3.445 -6.527 1 98.69 189 ASP A C 1
ATOM 1418 O O . ASP A 1 189 ? -14.57 -4.672 -6.426 1 98.69 189 ASP A O 1
ATOM 1422 N N . TYR A 1 190 ? -14.289 -2.684 -5.516 1 98.81 190 TYR A N 1
ATOM 1423 C CA . TYR A 1 190 ? -13.984 -3.16 -4.168 1 98.81 190 TYR A CA 1
ATOM 1424 C C . TYR A 1 190 ? -15.125 -4.016 -3.627 1 98.81 190 TYR A C 1
ATOM 1426 O O . TYR A 1 190 ? -14.898 -5.129 -3.143 1 98.81 190 TYR A O 1
ATOM 1434 N N . GLU A 1 191 ? -16.359 -3.562 -3.701 1 98.81 191 GLU A N 1
ATOM 1435 C CA . GLU A 1 191 ? -17.516 -4.242 -3.117 1 98.81 191 GLU A CA 1
ATOM 1436 C C . GLU A 1 191 ? -17.75 -5.602 -3.775 1 98.81 191 GLU A C 1
ATOM 1438 O O . GLU A 1 191 ? -18.047 -6.582 -3.094 1 98.81 191 GLU A O 1
ATOM 1443 N N . THR A 1 192 ? -17.594 -5.625 -5.129 1 98.88 192 THR A N 1
ATOM 1444 C CA . THR A 1 192 ? -17.766 -6.883 -5.852 1 98.88 192 THR A CA 1
ATOM 1445 C C . THR A 1 192 ? -16.672 -7.883 -5.457 1 98.88 192 THR A C 1
ATOM 1447 O O . THR A 1 192 ? -16.953 -9.07 -5.266 1 98.88 192 THR A O 1
ATOM 1450 N N . ALA A 1 193 ? -15.469 -7.414 -5.344 1 98.94 193 ALA A N 1
ATOM 1451 C CA . ALA A 1 193 ? -14.375 -8.273 -4.91 1 98.94 193 ALA A CA 1
ATOM 1452 C C . ALA A 1 193 ? -14.633 -8.836 -3.514 1 98.94 193 ALA A C 1
ATOM 1454 O O . ALA A 1 193 ? -14.445 -10.031 -3.271 1 98.94 193 ALA A O 1
ATOM 1455 N N . VAL A 1 194 ? -15.07 -7.965 -2.586 1 98.94 194 VAL A N 1
ATOM 1456 C CA . VAL A 1 194 ? -15.344 -8.391 -1.216 1 98.94 194 VAL A CA 1
ATOM 1457 C C . VAL A 1 194 ? -16.438 -9.461 -1.215 1 98.94 194 VAL A C 1
ATOM 1459 O O . VAL A 1 194 ? -16.328 -10.461 -0.503 1 98.94 194 VAL A O 1
ATOM 1462 N N . LYS A 1 195 ? -17.453 -9.219 -2.029 1 98.88 195 LYS A N 1
ATOM 1463 C CA . LYS A 1 195 ? -18.531 -10.211 -2.137 1 98.88 195 LYS A CA 1
ATOM 1464 C C . LYS A 1 195 ? -17.984 -11.562 -2.6 1 98.88 195 LYS A C 1
ATOM 1466 O O . LYS A 1 195 ? -18.344 -12.602 -2.062 1 98.88 195 LYS A O 1
ATOM 1471 N N . ALA A 1 196 ? -17.141 -11.555 -3.607 1 98.94 196 ALA A N 1
ATOM 1472 C CA . ALA A 1 196 ? -16.547 -12.789 -4.113 1 98.94 196 ALA A CA 1
ATOM 1473 C C . ALA A 1 196 ? -15.727 -13.484 -3.027 1 98.94 196 ALA A C 1
ATOM 1475 O O . ALA A 1 196 ? -15.773 -14.711 -2.9 1 98.94 196 ALA A O 1
ATOM 1476 N N . ILE A 1 197 ? -14.969 -12.711 -2.25 1 98.94 197 ILE A N 1
ATOM 1477 C CA . ILE A 1 197 ? -14.156 -13.242 -1.159 1 98.94 197 ILE A CA 1
ATOM 1478 C C . ILE A 1 197 ? -15.055 -13.906 -0.121 1 98.94 197 ILE A C 1
ATOM 1480 O O . ILE A 1 197 ? -14.758 -15.016 0.342 1 98.94 197 ILE A O 1
ATOM 1484 N N . GLU A 1 198 ? -16.156 -13.273 0.185 1 98.75 198 GLU A N 1
ATOM 1485 C CA . GLU A 1 198 ? -17.109 -13.82 1.145 1 98.75 198 GLU A CA 1
ATOM 1486 C C . GLU A 1 198 ? -17.688 -15.141 0.651 1 98.75 198 GLU A C 1
ATOM 1488 O O . GLU A 1 198 ? -18.094 -15.984 1.453 1 98.75 198 GLU A O 1
ATOM 1493 N N . HIS A 1 199 ? -17.719 -15.32 -0.675 1 98.75 199 HIS A N 1
ATOM 1494 C CA . HIS A 1 199 ? -18.297 -16.531 -1.254 1 98.75 199 HIS A CA 1
ATOM 1495 C C . HIS A 1 199 ? -17.234 -17.625 -1.412 1 98.75 199 HIS A C 1
ATOM 1497 O O . HIS A 1 199 ? -17.562 -18.766 -1.749 1 98.75 199 HIS A O 1
ATOM 1503 N N . GLY A 1 200 ? -15.945 -17.25 -1.247 1 98.81 200 GLY A N 1
ATOM 1504 C CA . GLY A 1 200 ? -14.992 -18.359 -1.196 1 98.81 200 GLY A CA 1
ATOM 1505 C C . GLY A 1 200 ? -13.719 -18.078 -1.966 1 98.81 200 GLY A C 1
ATOM 1506 O O . GLY A 1 200 ? -12.797 -18.891 -1.964 1 98.81 200 GLY A O 1
ATOM 1507 N N . VAL A 1 201 ? -13.594 -16.891 -2.617 1 98.88 201 VAL A N 1
ATOM 1508 C CA . VAL A 1 201 ? -12.352 -16.531 -3.295 1 98.88 201 VAL A CA 1
ATOM 1509 C C . VAL A 1 201 ? -11.234 -16.359 -2.27 1 98.88 201 VAL A C 1
ATOM 1511 O O . VAL A 1 201 ? -11.445 -15.781 -1.202 1 98.88 201 VAL A O 1
ATOM 1514 N N . SER A 1 202 ? -10.031 -16.844 -2.611 1 98.88 202 SER A N 1
ATOM 1515 C CA . SER A 1 202 ? -8.938 -16.734 -1.655 1 98.88 202 SER A CA 1
ATOM 1516 C C . SER A 1 202 ? -7.629 -16.359 -2.352 1 98.88 202 SER A C 1
ATOM 1518 O O . SER A 1 202 ? -6.562 -16.391 -1.734 1 98.88 202 SER A O 1
ATOM 1520 N N . HIS A 1 203 ? -7.684 -16.047 -3.648 1 98.94 203 HIS A N 1
ATOM 1521 C CA . HIS A 1 203 ? -6.492 -15.836 -4.465 1 98.94 203 HIS A CA 1
ATOM 1522 C C . HIS A 1 203 ? -6.715 -14.742 -5.5 1 98.94 203 HIS A C 1
ATOM 1524 O O . HIS A 1 203 ? -7.852 -14.484 -5.91 1 98.94 203 HIS A O 1
ATOM 1530 N N . VAL A 1 204 ? -5.656 -13.938 -5.828 1 98.94 204 VAL A N 1
ATOM 1531 C CA . VAL A 1 204 ? -5.703 -12.961 -6.91 1 98.94 204 VAL A CA 1
ATOM 1532 C C . VAL A 1 204 ? -4.586 -13.242 -7.91 1 98.94 204 VAL A C 1
ATOM 1534 O O . VAL A 1 204 ? -3.416 -13.328 -7.535 1 98.94 204 VAL A O 1
ATOM 1537 N N . THR A 1 205 ? -4.949 -13.367 -9.164 1 98.88 205 THR A N 1
ATOM 1538 C CA . THR A 1 205 ? -4.035 -13.68 -10.258 1 98.88 205 THR A CA 1
ATOM 1539 C C . THR A 1 205 ? -3.281 -12.43 -10.703 1 98.88 205 THR A C 1
ATOM 1541 O O . THR A 1 205 ? -3.883 -11.375 -10.914 1 98.88 205 THR A O 1
ATOM 1544 N N . HIS A 1 206 ? -1.896 -12.578 -10.805 1 98.75 206 HIS A N 1
ATOM 1545 C CA . HIS A 1 206 ? -0.945 -11.57 -11.25 1 98.75 206 HIS A CA 1
ATOM 1546 C C . HIS A 1 206 ? -1.419 -10.164 -10.883 1 98.75 206 HIS A C 1
ATOM 1548 O O . HIS A 1 206 ? -1.635 -9.328 -11.766 1 98.75 206 HIS A O 1
ATOM 1554 N N . LEU A 1 207 ? -1.451 -9.867 -9.664 1 98.81 207 LEU A N 1
ATOM 1555 C CA . LEU A 1 207 ? -1.91 -8.617 -9.07 1 98.81 207 LEU A CA 1
ATOM 1556 C C . LEU A 1 207 ? -1.455 -7.418 -9.898 1 98.81 207 LEU A C 1
ATOM 1558 O O . LEU A 1 207 ? -0.316 -7.379 -10.367 1 98.81 207 LEU A O 1
ATOM 1562 N N . TYR A 1 208 ? -2.396 -6.332 -10.07 1 98.44 208 TYR A N 1
ATOM 1563 C CA . TYR A 1 208 ? -2.23 -5.074 -10.789 1 98.44 208 TYR A CA 1
ATOM 1564 C C . TYR A 1 208 ? -2.492 -5.258 -12.281 1 98.44 208 TYR A C 1
ATOM 1566 O O . TYR A 1 208 ? -2.846 -4.305 -12.977 1 98.44 208 TYR A O 1
ATOM 1574 N N . ASN A 1 209 ? -2.236 -6.457 -12.82 1 98.12 209 ASN A N 1
ATOM 1575 C CA . ASN A 1 209 ? -2.324 -6.672 -14.258 1 98.12 209 ASN A CA 1
ATOM 1576 C C . ASN A 1 209 ? -3.707 -7.176 -14.664 1 98.12 209 ASN A C 1
ATOM 1578 O O . ASN A 1 209 ? -4.25 -8.086 -14.039 1 98.12 209 ASN A O 1
ATOM 1582 N N . ALA A 1 210 ? -4.25 -6.551 -15.734 1 97.88 210 ALA A N 1
ATOM 1583 C CA . ALA A 1 210 ? -5.547 -6.914 -16.297 1 97.88 210 ALA A CA 1
ATOM 1584 C C . ALA A 1 210 ? -6.656 -6.773 -15.258 1 97.88 210 ALA A C 1
ATOM 1586 O O . ALA A 1 210 ? -7.527 -7.637 -15.148 1 97.88 210 ALA A O 1
ATOM 1587 N N . MET A 1 211 ? -6.637 -5.715 -14.484 1 98.44 211 MET A N 1
ATOM 1588 C CA . MET A 1 211 ? -7.645 -5.328 -13.508 1 98.44 211 MET A CA 1
ATOM 1589 C C . MET A 1 211 ? -7.605 -3.824 -13.25 1 98.44 211 MET A C 1
ATOM 1591 O O . MET A 1 211 ? -6.668 -3.145 -13.664 1 98.44 211 MET A O 1
ATOM 1595 N N . PRO A 1 212 ? -8.664 -3.246 -12.641 1 97.62 212 PRO A N 1
ATOM 1596 C CA . PRO A 1 212 ? -8.609 -1.817 -12.328 1 97.62 212 PRO A CA 1
ATOM 1597 C C . PRO A 1 212 ? -7.43 -1.461 -11.422 1 97.62 212 PRO A C 1
ATOM 1599 O O . PRO A 1 212 ? -7.109 -2.211 -10.492 1 97.62 212 PRO A O 1
ATOM 1602 N N . GLY A 1 213 ? -6.82 -0.348 -11.742 1 97 213 GLY A N 1
ATOM 1603 C CA . GLY A 1 213 ? -5.711 0.099 -10.914 1 97 213 GLY A CA 1
ATOM 1604 C C . GLY A 1 213 ? -6.125 0.44 -9.492 1 97 213 GLY A C 1
ATOM 1605 O O . GLY A 1 213 ? -7.312 0.595 -9.211 1 97 213 GLY A O 1
ATOM 1606 N N . TYR A 1 214 ? -5.188 0.517 -8.609 1 97.56 214 TYR A N 1
ATOM 1607 C CA . TYR A 1 214 ? -5.379 0.944 -7.23 1 97.56 214 TYR A CA 1
ATOM 1608 C C . TYR A 1 214 ? -5.453 2.463 -7.133 1 97.56 214 TYR A C 1
ATOM 1610 O O . TYR A 1 214 ? -4.562 3.166 -7.617 1 97.56 214 TYR A O 1
ATOM 1618 N N . SER A 1 215 ? -6.512 3.006 -6.551 1 96.75 215 SER A N 1
ATOM 1619 C CA . SER A 1 215 ? -6.59 4.434 -6.258 1 96.75 215 SER A CA 1
ATOM 1620 C C . SER A 1 215 ? -7.172 4.68 -4.871 1 96.75 215 SER A C 1
ATOM 1622 O O . SER A 1 215 ? -7.875 3.826 -4.324 1 96.75 215 SER A O 1
ATOM 1624 N N . HIS A 1 216 ? -6.93 5.844 -4.348 1 97.62 216 HIS A N 1
ATOM 1625 C CA . HIS A 1 216 ? -7.332 6.172 -2.986 1 97.62 216 HIS A CA 1
ATOM 1626 C C . HIS A 1 216 ? -8.852 6.266 -2.869 1 97.62 216 HIS A C 1
ATOM 1628 O O . HIS A 1 216 ? -9.398 6.188 -1.768 1 97.62 216 HIS A O 1
ATOM 1634 N N . ARG A 1 217 ? -9.57 6.434 -3.949 1 97.62 217 ARG A N 1
ATOM 1635 C CA . ARG A 1 217 ? -11.031 6.535 -3.893 1 97.62 217 ARG A CA 1
ATOM 1636 C C . ARG A 1 217 ? -11.68 5.266 -4.43 1 97.62 217 ARG A C 1
ATOM 1638 O O . ARG A 1 217 ? -12.875 5.043 -4.219 1 97.62 217 ARG A O 1
ATOM 1645 N N . ALA A 1 218 ? -10.93 4.484 -5.176 1 98.12 218 ALA A N 1
ATOM 1646 C CA . ALA A 1 218 ? -11.367 3.219 -5.75 1 98.12 218 ALA A CA 1
ATOM 1647 C C . ALA A 1 218 ? -10.297 2.145 -5.602 1 98.12 218 ALA A C 1
ATOM 1649 O O . ALA A 1 218 ? -9.617 1.796 -6.57 1 98.12 218 ALA A O 1
ATOM 1650 N N . PRO A 1 219 ? -10.211 1.541 -4.449 1 98.38 219 PRO A N 1
ATOM 1651 C CA . PRO A 1 219 ? -9.109 0.612 -4.168 1 98.38 219 PRO A CA 1
ATOM 1652 C C . PRO A 1 219 ? -9.25 -0.707 -4.926 1 98.38 219 PRO A C 1
ATOM 1654 O O . PRO A 1 219 ? -8.273 -1.453 -5.055 1 98.38 219 PRO A O 1
ATOM 1657 N N . GLY A 1 220 ? -10.516 -1.072 -5.336 1 98.56 220 GLY A N 1
ATOM 1658 C CA . GLY A 1 220 ? -10.742 -2.215 -6.207 1 98.56 220 GLY A CA 1
ATOM 1659 C C . GLY A 1 220 ? -10.352 -3.535 -5.57 1 98.56 220 GLY A C 1
ATOM 1660 O O . GLY A 1 220 ? -10.508 -3.717 -4.359 1 98.56 220 GLY A O 1
ATOM 1661 N N . VAL A 1 221 ? -9.953 -4.461 -6.457 1 98.88 221 VAL A N 1
ATOM 1662 C CA . VAL A 1 221 ? -9.578 -5.812 -6.051 1 98.88 221 VAL A CA 1
ATOM 1663 C C . VAL A 1 221 ? -8.344 -5.762 -5.156 1 98.88 221 VAL A C 1
ATOM 1665 O O . VAL A 1 221 ? -8.219 -6.551 -4.219 1 98.88 221 VAL A O 1
ATOM 1668 N N . ILE A 1 222 ? -7.453 -4.836 -5.434 1 98.88 222 ILE A N 1
ATOM 1669 C CA . ILE A 1 222 ? -6.188 -4.742 -4.715 1 98.88 222 ILE A CA 1
ATOM 1670 C C . ILE A 1 222 ? -6.449 -4.398 -3.25 1 98.88 222 ILE A C 1
ATOM 1672 O O . ILE A 1 222 ? -5.93 -5.059 -2.348 1 98.88 222 ILE A O 1
ATOM 1676 N N . GLY A 1 223 ? -7.27 -3.375 -3.02 1 98.88 223 GLY A N 1
ATOM 1677 C CA . GLY A 1 223 ? -7.637 -3.029 -1.654 1 98.88 223 GLY A CA 1
ATOM 1678 C C . GLY A 1 223 ? -8.391 -4.137 -0.939 1 98.88 223 GLY A C 1
ATOM 1679 O O . GLY A 1 223 ? -8.125 -4.418 0.231 1 98.88 223 GLY A O 1
ATOM 1680 N N . ALA A 1 224 ? -9.336 -4.805 -1.622 1 98.94 224 ALA A N 1
ATOM 1681 C CA . ALA A 1 224 ? -10.125 -5.887 -1.032 1 98.94 224 ALA A CA 1
ATOM 1682 C C . ALA A 1 224 ? -9.234 -7.055 -0.63 1 98.94 224 ALA A C 1
ATOM 1684 O O . ALA A 1 224 ? -9.383 -7.617 0.458 1 98.94 224 ALA A O 1
ATOM 1685 N N . ALA A 1 225 ? -8.32 -7.379 -1.53 1 98.94 225 ALA A N 1
ATOM 1686 C CA . ALA A 1 225 ? -7.406 -8.484 -1.259 1 98.94 225 ALA A CA 1
ATOM 1687 C C . ALA A 1 225 ? -6.535 -8.188 -0.039 1 98.94 225 ALA A C 1
ATOM 1689 O O . ALA A 1 225 ? -6.273 -9.078 0.772 1 98.94 225 ALA A O 1
ATOM 1690 N N . CYS A 1 226 ? -6.074 -7 0.038 1 98.81 226 CYS A N 1
ATOM 1691 C CA . CYS A 1 226 ? -5.25 -6.605 1.176 1 98.81 226 CYS A CA 1
ATOM 1692 C C . CYS A 1 226 ? -6.051 -6.656 2.471 1 98.81 226 CYS A C 1
ATOM 1694 O O . CYS A 1 226 ? -5.594 -7.215 3.469 1 98.81 226 CYS A O 1
ATOM 1696 N N . ASP A 1 227 ? -7.273 -6.133 2.447 1 98.75 227 ASP A N 1
ATOM 1697 C CA . ASP A 1 227 ? -8.133 -6.078 3.623 1 98.75 227 ASP A CA 1
ATOM 1698 C C . ASP A 1 227 ? -8.43 -7.48 4.156 1 98.75 227 ASP A C 1
ATOM 1700 O O . ASP A 1 227 ? -8.586 -7.672 5.363 1 98.75 227 ASP A O 1
ATOM 1704 N N . HIS A 1 228 ? -8.477 -8.414 3.236 1 98.75 228 HIS A N 1
ATOM 1705 C CA . HIS A 1 228 ? -8.969 -9.734 3.639 1 98.75 228 HIS A CA 1
ATOM 1706 C C . HIS A 1 228 ? -7.844 -10.766 3.615 1 98.75 228 HIS A C 1
ATOM 1708 O O . HIS A 1 228 ? -8.086 -11.961 3.811 1 98.75 228 HIS A O 1
ATOM 1714 N N . GLY A 1 229 ? -6.648 -10.383 3.365 1 98.44 229 GLY A N 1
ATOM 1715 C CA . GLY A 1 229 ? -5.48 -11.242 3.467 1 98.44 229 GLY A CA 1
ATOM 1716 C C . GLY A 1 229 ? -5.48 -12.367 2.453 1 98.44 229 GLY A C 1
ATOM 1717 O O . GLY A 1 229 ? -5.289 -13.531 2.812 1 98.44 229 GLY A O 1
ATOM 1718 N N . LEU A 1 230 ? -5.777 -12.047 1.193 1 98.88 230 LEU A N 1
ATOM 1719 C CA . LEU A 1 230 ? -5.73 -13.062 0.14 1 98.88 230 LEU A CA 1
ATOM 1720 C C . LEU A 1 230 ? -4.289 -13.328 -0.287 1 98.88 230 LEU A C 1
ATOM 1722 O O . LEU A 1 230 ? -3.412 -12.484 -0.099 1 98.88 230 LEU A O 1
ATOM 1726 N N . ASP A 1 231 ? -4.047 -14.562 -0.855 1 98.94 231 ASP A N 1
ATOM 1727 C CA . ASP A 1 231 ? -2.814 -14.805 -1.602 1 98.94 231 ASP A CA 1
ATOM 1728 C C . ASP A 1 231 ? -2.803 -14.016 -2.908 1 98.94 231 ASP A C 1
ATOM 1730 O O . ASP A 1 231 ? -3.793 -14 -3.645 1 98.94 231 ASP A O 1
ATOM 1734 N N . VAL A 1 232 ? -1.718 -13.328 -3.146 1 98.94 232 VAL A N 1
ATOM 1735 C CA . VAL A 1 232 ? -1.65 -12.531 -4.367 1 98.94 232 VAL A CA 1
ATOM 1736 C C . VAL A 1 232 ? -0.392 -12.898 -5.152 1 98.94 232 VAL A C 1
ATOM 1738 O O . VAL A 1 232 ? 0.668 -13.125 -4.566 1 98.94 232 VAL A O 1
ATOM 1741 N N . GLU A 1 233 ? -0.549 -12.977 -6.465 1 98.94 233 GLU A N 1
ATOM 1742 C CA . GLU A 1 233 ? 0.567 -13.266 -7.359 1 98.94 233 GLU A CA 1
ATOM 1743 C C . GLU A 1 233 ? 1.282 -11.992 -7.785 1 98.94 233 GLU A C 1
ATOM 1745 O O . GLU A 1 233 ? 0.638 -10.977 -8.07 1 98.94 233 GLU A O 1
ATOM 1750 N N . LEU A 1 234 ? 2.564 -12.07 -7.84 1 98.88 234 LEU A N 1
ATOM 1751 C CA . LEU A 1 234 ? 3.367 -10.945 -8.305 1 98.88 234 LEU A CA 1
ATOM 1752 C C . LEU A 1 234 ? 4.363 -11.398 -9.367 1 98.88 234 LEU A C 1
ATOM 1754 O O . LEU A 1 234 ? 5.043 -12.414 -9.203 1 98.88 234 LEU A O 1
ATOM 1758 N N . ILE A 1 235 ? 4.426 -10.695 -10.453 1 98.81 235 ILE A N 1
ATOM 1759 C CA . ILE A 1 235 ? 5.418 -10.922 -11.5 1 98.81 235 ILE A CA 1
ATOM 1760 C C . ILE A 1 235 ? 6.594 -9.969 -11.305 1 98.81 235 ILE A C 1
ATOM 1762 O O . ILE A 1 235 ? 6.488 -8.773 -11.602 1 98.81 235 ILE A O 1
ATOM 1766 N N . CYS A 1 236 ? 7.719 -10.508 -10.867 1 98.56 236 CYS A N 1
ATOM 1767 C CA . CYS A 1 236 ? 8.883 -9.672 -10.578 1 98.56 236 CYS A CA 1
ATOM 1768 C C . CYS A 1 236 ? 9.953 -9.836 -11.656 1 98.56 236 CYS A C 1
ATOM 1770 O O . CYS A 1 236 ? 11.102 -10.148 -11.352 1 98.56 236 CYS A O 1
ATOM 1772 N N . ASP A 1 237 ? 9.57 -9.516 -12.922 1 98.06 237 ASP A N 1
ATOM 1773 C CA . ASP A 1 237 ? 10.469 -9.719 -14.055 1 98.06 237 ASP A CA 1
ATOM 1774 C C . ASP A 1 237 ? 11.172 -8.414 -14.43 1 98.06 237 ASP A C 1
ATOM 1776 O O . ASP A 1 237 ? 11.961 -8.383 -15.383 1 98.06 237 ASP A O 1
ATOM 1780 N N . GLY A 1 238 ? 10.914 -7.332 -13.703 1 96.62 238 GLY A N 1
ATOM 1781 C CA . GLY A 1 238 ? 11.516 -6.039 -13.992 1 96.62 238 GLY A CA 1
ATOM 1782 C C . GLY A 1 238 ? 10.766 -5.258 -15.055 1 96.62 238 GLY A C 1
ATOM 1783 O O . GLY A 1 238 ? 11.141 -4.133 -15.391 1 96.62 238 GLY A O 1
ATOM 1784 N N . ILE A 1 239 ? 9.656 -5.781 -15.555 1 96.88 239 ILE A N 1
ATOM 1785 C CA . ILE A 1 239 ? 8.906 -5.16 -16.641 1 96.88 239 ILE A CA 1
ATOM 1786 C C . ILE A 1 239 ? 7.473 -4.895 -16.188 1 96.88 239 ILE A C 1
ATOM 1788 O O . ILE A 1 239 ? 6.98 -3.768 -16.281 1 96.88 239 ILE A O 1
ATOM 1792 N N . HIS A 1 240 ? 6.816 -5.828 -15.602 1 98.06 240 HIS A N 1
ATOM 1793 C CA . HIS A 1 240 ? 5.391 -5.77 -15.312 1 98.06 240 HIS A CA 1
ATOM 1794 C C . HIS A 1 240 ? 5.098 -4.785 -14.18 1 98.06 240 HIS A C 1
ATOM 1796 O O . HIS A 1 240 ? 4.055 -4.125 -14.18 1 98.06 240 HIS A O 1
ATOM 1802 N N . ILE A 1 241 ? 5.961 -4.715 -13.258 1 98.62 241 ILE A N 1
ATOM 1803 C CA . ILE A 1 241 ? 5.703 -3.934 -12.047 1 98.62 241 ILE A CA 1
ATOM 1804 C C . ILE A 1 241 ? 6.961 -3.168 -11.648 1 98.62 241 ILE A C 1
ATOM 1806 O O . ILE A 1 241 ? 8.055 -3.74 -11.609 1 98.62 241 ILE A O 1
ATOM 1810 N N . HIS A 1 242 ? 6.812 -1.89 -11.383 1 98.75 242 HIS A N 1
ATOM 1811 C CA . HIS A 1 242 ? 7.902 -1.048 -10.898 1 98.75 242 HIS A CA 1
ATOM 1812 C C . HIS A 1 242 ? 8.453 -1.561 -9.57 1 98.75 242 HIS A C 1
ATOM 1814 O O . HIS A 1 242 ? 7.684 -1.966 -8.695 1 98.75 242 HIS A O 1
ATOM 1820 N N . PRO A 1 243 ? 9.805 -1.509 -9.352 1 98.81 243 PRO A N 1
ATOM 1821 C CA . PRO A 1 243 ? 10.398 -2.016 -8.117 1 98.81 243 PRO A CA 1
ATOM 1822 C C . PRO A 1 243 ? 9.773 -1.399 -6.863 1 98.81 243 PRO A C 1
ATOM 1824 O O . PRO A 1 243 ? 9.539 -2.102 -5.879 1 98.81 243 PRO A O 1
ATOM 1827 N N . SER A 1 244 ? 9.469 -0.133 -6.867 1 98.81 244 SER A N 1
ATOM 1828 C CA . SER A 1 244 ? 8.852 0.531 -5.727 1 98.81 244 SER A CA 1
ATOM 1829 C C . SER A 1 244 ? 7.484 -0.064 -5.414 1 98.81 244 SER A C 1
ATOM 1831 O O . SER A 1 244 ? 7.129 -0.24 -4.25 1 98.81 244 SER A O 1
ATOM 1833 N N . ALA A 1 245 ? 6.734 -0.322 -6.457 1 98.75 245 ALA A N 1
ATOM 1834 C CA . ALA A 1 245 ? 5.414 -0.921 -6.266 1 98.75 245 ALA A CA 1
ATOM 1835 C C . ALA A 1 245 ? 5.531 -2.334 -5.699 1 98.75 245 ALA A C 1
ATOM 1837 O O . ALA A 1 245 ? 4.684 -2.764 -4.914 1 98.75 245 ALA A O 1
ATOM 1838 N N . VAL A 1 246 ? 6.539 -3.055 -6.098 1 98.88 246 VAL A N 1
ATOM 1839 C CA . VAL A 1 246 ? 6.785 -4.371 -5.52 1 98.88 246 VAL A CA 1
ATOM 1840 C C . VAL A 1 246 ? 7.047 -4.238 -4.023 1 98.88 246 VAL A C 1
ATOM 1842 O O . VAL A 1 246 ? 6.434 -4.938 -3.213 1 98.88 246 VAL A O 1
ATOM 1845 N N . ARG A 1 247 ? 7.934 -3.32 -3.621 1 98.81 247 ARG A N 1
ATOM 1846 C CA . ARG A 1 247 ? 8.266 -3.127 -2.213 1 98.81 247 ARG A CA 1
ATOM 1847 C C . ARG A 1 247 ? 7.031 -2.703 -1.417 1 98.81 247 ARG A C 1
ATOM 1849 O O . ARG A 1 247 ? 6.793 -3.207 -0.318 1 98.81 247 ARG A O 1
ATOM 1856 N N . THR A 1 248 ? 6.246 -1.801 -2.016 1 98.5 248 THR A N 1
ATOM 1857 C CA . THR A 1 248 ? 5.035 -1.357 -1.335 1 98.5 248 THR A CA 1
ATOM 1858 C C . THR A 1 248 ? 4.055 -2.514 -1.169 1 98.5 248 THR A C 1
ATOM 1860 O O . THR A 1 248 ? 3.375 -2.617 -0.145 1 98.5 248 THR A O 1
ATOM 1863 N N . THR A 1 249 ? 3.963 -3.367 -2.178 1 98.81 249 THR A N 1
ATOM 1864 C CA . THR A 1 249 ? 3.07 -4.52 -2.104 1 98.81 249 THR A CA 1
ATOM 1865 C C . THR A 1 249 ? 3.488 -5.457 -0.975 1 98.81 249 THR A C 1
ATOM 1867 O O . THR A 1 249 ? 2.639 -5.98 -0.251 1 98.81 249 THR A O 1
ATOM 1870 N N . PHE A 1 250 ? 4.777 -5.672 -0.8 1 98.88 250 PHE A N 1
ATOM 1871 C CA . PHE A 1 250 ? 5.273 -6.496 0.295 1 98.88 250 PHE A CA 1
ATOM 1872 C C . PHE A 1 250 ? 4.887 -5.898 1.642 1 98.88 250 PHE A C 1
ATOM 1874 O O . PHE A 1 250 ? 4.602 -6.629 2.594 1 98.88 250 PHE A O 1
ATOM 1881 N N . LYS A 1 251 ? 4.891 -4.609 1.73 1 98.44 251 LYS A N 1
ATOM 1882 C CA . LYS A 1 251 ? 4.453 -3.957 2.961 1 98.44 251 LYS A CA 1
ATOM 1883 C C . LYS A 1 251 ? 2.951 -4.133 3.174 1 98.44 251 LYS A C 1
ATOM 1885 O O . LYS A 1 251 ? 2.502 -4.367 4.297 1 98.44 251 LYS A O 1
ATOM 1890 N N . MET A 1 252 ? 2.188 -4.008 2.176 1 98.19 252 MET A N 1
ATOM 1891 C CA . MET A 1 252 ? 0.731 -4.094 2.227 1 98.19 252 MET A CA 1
ATOM 1892 C C . MET A 1 252 ? 0.283 -5.484 2.668 1 98.19 252 MET A C 1
ATOM 1894 O O . MET A 1 252 ? -0.578 -5.617 3.539 1 98.19 252 MET A O 1
ATOM 1898 N N . PHE A 1 253 ? 0.887 -6.52 2.1 1 98.62 253 PHE A N 1
ATOM 1899 C CA . PHE A 1 253 ? 0.335 -7.867 2.219 1 98.62 253 PHE A CA 1
ATOM 1900 C C . PHE A 1 253 ? 1.16 -8.703 3.189 1 98.62 253 PHE A C 1
ATOM 1902 O O . PHE A 1 253 ? 0.659 -9.672 3.76 1 98.62 253 PHE A O 1
ATOM 1909 N N . GLY A 1 254 ? 2.453 -8.312 3.414 1 98.19 254 GLY A N 1
ATOM 1910 C CA . GLY A 1 254 ? 3.379 -9.227 4.07 1 98.19 254 GLY A CA 1
ATOM 1911 C C . GLY A 1 254 ? 3.871 -10.336 3.16 1 98.19 254 GLY A C 1
ATOM 1912 O O . GLY A 1 254 ? 3.184 -10.719 2.215 1 98.19 254 GLY A O 1
ATOM 1913 N N . ASP A 1 255 ? 5.012 -10.844 3.463 1 98.38 255 ASP A N 1
ATOM 1914 C CA . ASP A 1 255 ? 5.613 -11.828 2.561 1 98.38 255 ASP A CA 1
ATOM 1915 C C . ASP A 1 255 ? 4.949 -13.195 2.717 1 98.38 255 ASP A C 1
ATOM 1917 O O . ASP A 1 255 ? 5.207 -14.109 1.93 1 98.38 255 ASP A O 1
ATOM 1921 N N . ASP A 1 256 ? 3.959 -13.383 3.688 1 98.44 256 ASP A N 1
ATOM 1922 C CA . ASP A 1 256 ? 3.234 -14.641 3.846 1 98.44 256 ASP A CA 1
ATOM 1923 C C . ASP A 1 256 ? 2.139 -14.781 2.791 1 98.44 256 ASP A C 1
ATOM 1925 O O . ASP A 1 256 ? 1.626 -15.875 2.564 1 98.44 256 ASP A O 1
ATOM 1929 N N . LYS A 1 257 ? 1.771 -13.641 2.174 1 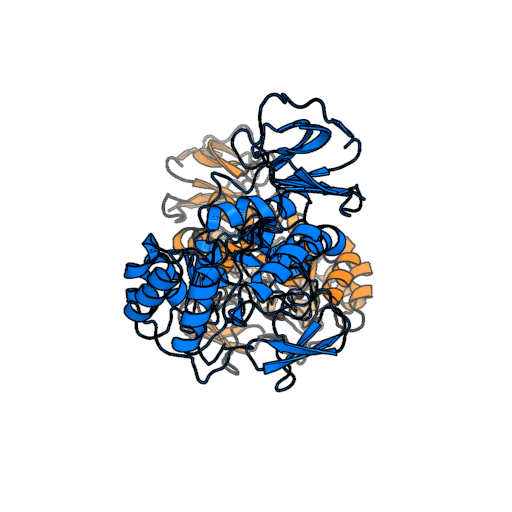98.75 257 LYS A N 1
ATOM 1930 C CA . LYS A 1 257 ? 0.607 -13.664 1.292 1 98.75 257 LYS A CA 1
ATOM 1931 C C . LYS A 1 257 ? 1.014 -13.438 -0.161 1 98.75 257 LYS A C 1
ATOM 1933 O O . LYS A 1 257 ? 0.17 -13.461 -1.06 1 98.75 257 LYS A O 1
ATOM 1938 N N . ILE A 1 258 ? 2.248 -13.211 -0.398 1 98.94 258 ILE A N 1
ATOM 1939 C CA . ILE A 1 258 ? 2.717 -12.938 -1.751 1 98.94 258 ILE A CA 1
ATOM 1940 C C . ILE A 1 258 ? 3.264 -14.211 -2.381 1 98.94 258 ILE A C 1
ATOM 1942 O O . ILE A 1 258 ? 3.971 -14.984 -1.728 1 98.94 258 ILE A O 1
ATOM 1946 N N . ILE A 1 259 ? 2.92 -14.43 -3.609 1 98.94 259 ILE A N 1
ATOM 1947 C CA . ILE A 1 259 ? 3.4 -15.555 -4.41 1 98.94 259 ILE A CA 1
ATOM 1948 C C . ILE A 1 259 ? 4.086 -15.031 -5.672 1 98.94 259 ILE A C 1
ATOM 1950 O O . ILE A 1 259 ? 3.459 -14.352 -6.492 1 98.94 259 ILE A O 1
ATOM 1954 N N . LEU A 1 260 ? 5.379 -15.289 -5.809 1 98.94 260 LEU A N 1
ATOM 1955 C CA . LEU A 1 260 ? 6.066 -14.953 -7.047 1 98.94 260 LEU A CA 1
ATOM 1956 C C . LEU A 1 260 ? 5.719 -15.945 -8.156 1 98.94 260 LEU A C 1
ATOM 1958 O O . LEU A 1 260 ? 5.73 -17.156 -7.934 1 98.94 260 LEU A O 1
ATOM 1962 N N . ILE A 1 261 ? 5.363 -15.43 -9.305 1 98.94 261 ILE A N 1
ATOM 1963 C CA . ILE A 1 261 ? 5.102 -16.234 -10.492 1 98.94 261 ILE A CA 1
ATOM 1964 C C . ILE A 1 261 ? 5.895 -15.68 -11.672 1 98.94 261 ILE A C 1
ATOM 1966 O O . ILE A 1 261 ? 6.324 -14.523 -11.656 1 98.94 261 ILE A O 1
ATOM 1970 N N . SER A 1 262 ? 6.078 -16.531 -12.656 1 98.81 262 SER A N 1
ATOM 1971 C CA . SER A 1 262 ? 6.836 -16.062 -13.812 1 98.81 262 SER A CA 1
ATOM 1972 C C . SER A 1 262 ? 5.91 -15.492 -14.883 1 98.81 262 SER A C 1
ATOM 1974 O O . SER A 1 262 ? 6.258 -14.523 -15.555 1 98.81 262 SER A O 1
ATOM 1976 N N . ASP A 1 263 ? 4.75 -16.062 -15 1 98.75 263 ASP A N 1
ATOM 1977 C CA . ASP A 1 263 ? 3.844 -15.766 -16.109 1 98.75 263 ASP A CA 1
ATOM 1978 C C . ASP A 1 263 ? 4.559 -15.883 -17.453 1 98.75 263 ASP A C 1
ATOM 1980 O O . ASP A 1 263 ? 4.285 -15.117 -18.375 1 98.75 263 ASP A O 1
ATOM 1984 N N . SER A 1 264 ? 5.527 -16.797 -17.531 1 98.31 264 SER A N 1
ATOM 1985 C CA . SER A 1 264 ? 6.367 -16.969 -18.719 1 98.31 264 SER A CA 1
ATOM 1986 C C . SER A 1 264 ? 5.574 -17.562 -19.875 1 98.31 264 SER A C 1
ATOM 1988 O O . SER A 1 264 ? 4.652 -18.344 -19.672 1 98.31 264 SER A O 1
ATOM 1990 N N . MET A 1 265 ? 5.953 -17.141 -21.047 1 97.62 265 MET A N 1
ATOM 1991 C CA . MET A 1 265 ? 5.395 -17.719 -22.266 1 97.62 265 MET A CA 1
ATOM 1992 C C . MET A 1 265 ? 6.484 -18.406 -23.094 1 97.62 265 MET A C 1
ATOM 1994 O O . MET A 1 265 ? 7.625 -18.516 -22.641 1 97.62 265 MET A O 1
ATOM 1998 N N . MET A 1 266 ? 6.102 -18.984 -24.203 1 97.31 266 MET A N 1
ATOM 1999 C CA . MET A 1 266 ? 6.867 -20 -24.922 1 97.31 266 MET A CA 1
ATOM 2000 C C . MET A 1 266 ? 8.234 -19.453 -25.328 1 97.31 266 MET A C 1
ATOM 2002 O O . MET A 1 266 ? 9.164 -20.219 -25.562 1 97.31 266 MET A O 1
ATOM 2006 N N . ALA A 1 267 ? 8.422 -18.125 -25.328 1 96.56 267 ALA A N 1
ATOM 2007 C CA . ALA A 1 267 ? 9.672 -17.531 -25.781 1 96.56 267 ALA A CA 1
ATOM 2008 C C . ALA A 1 267 ? 10.734 -17.578 -24.688 1 96.56 267 ALA A C 1
ATOM 2010 O O . ALA A 1 267 ? 11.914 -17.328 -24.938 1 96.56 267 ALA A O 1
ATOM 2011 N N . THR A 1 268 ? 10.336 -17.844 -23.453 1 97.56 268 THR A N 1
ATOM 2012 C CA . THR A 1 268 ? 11.297 -17.906 -22.359 1 97.56 268 THR A CA 1
ATOM 2013 C C . THR A 1 268 ? 12.375 -18.953 -22.641 1 97.56 268 THR A C 1
ATOM 2015 O O . THR A 1 268 ? 12.055 -20.094 -23 1 97.56 268 THR A O 1
ATOM 2018 N N . GLY A 1 269 ? 13.664 -18.594 -22.453 1 96.44 269 GLY A N 1
ATOM 2019 C CA . GLY A 1 269 ? 14.773 -19.469 -22.766 1 96.44 269 GLY A CA 1
ATOM 2020 C C . GLY A 1 269 ? 15.133 -19.469 -24.25 1 96.44 269 GLY A C 1
ATOM 2021 O O . GLY A 1 269 ? 15.977 -20.25 -24.688 1 96.44 269 GLY A O 1
ATOM 2022 N N . MET A 1 270 ? 14.422 -18.609 -25.016 1 97.31 270 MET A N 1
ATOM 2023 C CA . MET A 1 270 ? 14.664 -18.516 -26.453 1 97.31 270 MET A CA 1
ATOM 2024 C C . MET A 1 270 ? 15.234 -17.141 -26.812 1 97.31 270 MET A C 1
ATOM 2026 O O . MET A 1 270 ? 15.211 -16.219 -26 1 97.31 270 MET A O 1
ATOM 2030 N N . GLU A 1 271 ? 15.789 -17.031 -28.031 1 96.25 271 GLU A N 1
ATOM 2031 C CA . GLU A 1 271 ? 16.281 -15.75 -28.516 1 96.25 271 GLU A CA 1
ATOM 2032 C C . GLU A 1 271 ? 15.133 -14.812 -28.859 1 96.25 271 GLU A C 1
ATOM 2034 O O . GLU A 1 271 ? 13.984 -15.25 -28.953 1 96.25 271 GLU A O 1
ATOM 2039 N N . ASP A 1 272 ? 15.453 -13.531 -29.031 1 97.06 272 ASP A N 1
ATOM 2040 C CA . ASP A 1 272 ? 14.453 -12.562 -29.484 1 97.06 272 ASP A CA 1
ATOM 2041 C C . ASP A 1 272 ? 13.82 -12.992 -30.797 1 97.06 272 ASP A C 1
ATOM 2043 O O . ASP A 1 272 ? 14.461 -13.664 -31.609 1 97.06 272 ASP A O 1
ATOM 2047 N N . GLY A 1 273 ? 12.539 -12.664 -30.938 1 96.5 273 GLY A N 1
ATOM 2048 C CA . GLY A 1 273 ? 11.867 -13.055 -32.156 1 96.5 273 GLY A CA 1
ATOM 2049 C C . GLY A 1 273 ? 10.352 -13.008 -32.062 1 96.5 273 GLY A C 1
ATOM 2050 O O . GLY A 1 273 ? 9.805 -12.297 -31.219 1 96.5 273 GLY A O 1
ATOM 2051 N N . THR A 1 274 ? 9.719 -13.609 -32.969 1 96.62 274 THR A N 1
ATOM 2052 C CA . THR A 1 274 ? 8.258 -13.719 -32.969 1 96.62 274 THR A CA 1
ATOM 2053 C C . THR A 1 274 ? 7.82 -15.102 -32.531 1 96.62 274 THR A C 1
ATOM 2055 O O . THR A 1 274 ? 8.344 -16.125 -33 1 96.62 274 THR A O 1
ATOM 2058 N N . TYR 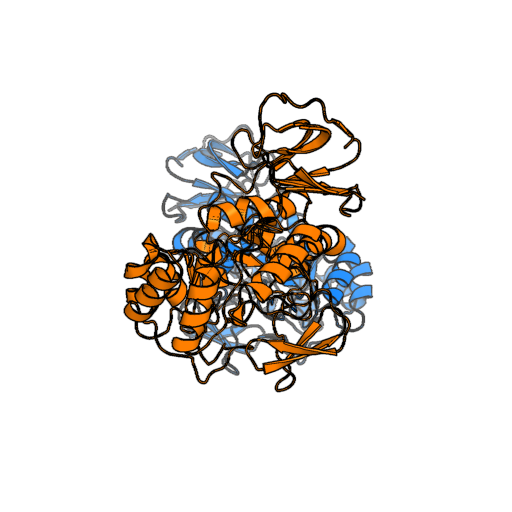A 1 275 ? 6.879 -15.086 -31.594 1 96.5 275 TYR A N 1
ATOM 2059 C CA . TYR A 1 275 ? 6.34 -16.312 -31 1 96.5 275 TYR A CA 1
ATOM 2060 C C . TYR A 1 275 ? 4.824 -16.219 -30.875 1 96.5 275 TYR A C 1
ATOM 2062 O O . TYR A 1 275 ? 4.176 -15.43 -31.562 1 96.5 275 TYR A O 1
ATOM 2070 N N . GLN A 1 276 ? 4.301 -17.156 -30.047 1 93.5 276 GLN A N 1
ATOM 2071 C CA . GLN A 1 276 ? 2.85 -17.141 -29.906 1 93.5 276 GLN A CA 1
ATOM 2072 C C . GLN A 1 276 ? 2.445 -17.328 -28.438 1 93.5 276 GLN A C 1
ATOM 2074 O O . GLN A 1 276 ? 3.203 -17.891 -27.641 1 93.5 276 GLN A O 1
ATOM 2079 N N . LEU A 1 277 ? 1.382 -16.875 -28.078 1 91.06 277 LEU A N 1
ATOM 2080 C CA . LEU A 1 277 ? 0.679 -17.125 -26.828 1 91.06 277 LEU A CA 1
ATOM 2081 C C . LEU A 1 277 ? -0.811 -17.344 -27.078 1 91.06 277 LEU A C 1
ATOM 2083 O O . LEU A 1 277 ? -1.503 -16.422 -27.531 1 91.06 277 LEU A O 1
ATOM 2087 N N . GLY A 1 278 ? -1.28 -18.5 -26.812 1 84.25 278 GLY A N 1
ATOM 2088 C CA . GLY A 1 278 ? -2.68 -18.797 -27.062 1 84.25 278 GLY A CA 1
ATOM 2089 C C . GLY A 1 278 ? -3.076 -18.641 -28.516 1 84.25 278 GLY A C 1
ATOM 2090 O O . GLY A 1 278 ? -4.184 -18.188 -28.812 1 84.25 278 GLY A O 1
ATOM 2091 N N . GLY A 1 279 ? -2.199 -18.797 -29.375 1 84.25 279 GLY A N 1
ATOM 2092 C CA . GLY A 1 279 ? -2.494 -18.703 -30.797 1 84.25 279 GLY A CA 1
ATOM 2093 C C . GLY A 1 279 ? -2.309 -17.312 -31.359 1 84.25 279 GLY A C 1
ATOM 2094 O O . GLY A 1 279 ? -2.49 -17.094 -32.562 1 84.25 279 GLY A O 1
ATOM 2095 N N . GLN A 1 280 ? -1.94 -16.438 -30.547 1 90.25 280 GLN A N 1
ATOM 2096 C CA . GLN A 1 280 ? -1.749 -15.055 -30.984 1 90.25 280 GLN A CA 1
ATOM 2097 C C . GLN A 1 280 ? -0.267 -14.727 -31.141 1 90.25 280 GLN A C 1
ATOM 2099 O O . GLN A 1 280 ? 0.563 -15.18 -30.344 1 90.25 280 GLN A O 1
ATOM 2104 N N . ASP A 1 281 ? 0.028 -13.914 -32.062 1 94.38 281 ASP A N 1
ATO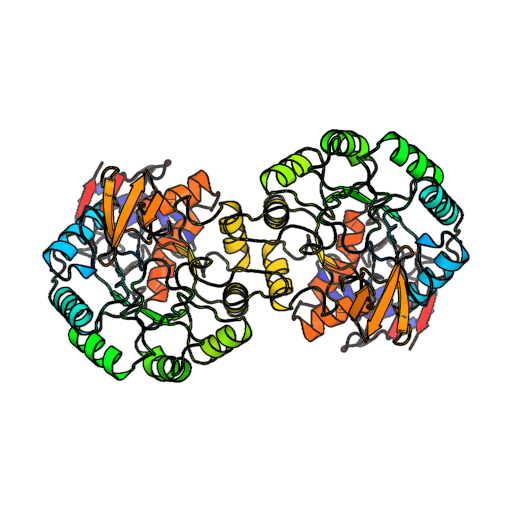M 2105 C CA . ASP A 1 281 ? 1.417 -13.562 -32.344 1 94.38 281 ASP A CA 1
ATOM 2106 C C . ASP A 1 281 ? 1.962 -12.609 -31.281 1 94.38 281 ASP A C 1
ATOM 2108 O O . ASP A 1 281 ? 1.304 -11.633 -30.922 1 94.38 281 ASP A O 1
ATOM 2112 N N . VAL A 1 282 ? 3.197 -12.945 -30.844 1 95.94 282 VAL A N 1
ATOM 2113 C CA . VAL A 1 282 ? 3.852 -12.164 -29.797 1 95.94 282 VAL A CA 1
ATOM 2114 C C . VAL A 1 282 ? 5.266 -11.789 -30.234 1 95.94 282 VAL A C 1
ATOM 2116 O O . VAL A 1 282 ? 6.012 -12.641 -30.734 1 95.94 282 VAL A O 1
ATOM 2119 N N . LYS A 1 283 ? 5.625 -10.523 -30.125 1 96.5 283 LYS A N 1
ATOM 2120 C CA . LYS A 1 283 ? 6.996 -10.07 -30.344 1 96.5 283 LYS A CA 1
ATOM 2121 C C . LYS A 1 283 ? 7.77 -10.023 -29.031 1 96.5 283 LYS A C 1
ATOM 2123 O O . LYS A 1 283 ? 7.285 -9.477 -28.031 1 96.5 283 LYS A O 1
ATOM 2128 N N . VAL A 1 284 ? 8.953 -10.594 -29.031 1 96.44 284 VAL A N 1
ATOM 2129 C CA . VAL A 1 284 ? 9.766 -10.656 -27.812 1 96.44 284 VAL A CA 1
ATOM 2130 C C . VAL A 1 284 ? 11.094 -9.945 -28.031 1 96.44 284 VAL A C 1
ATOM 2132 O O . VAL A 1 284 ? 11.805 -10.234 -29 1 96.44 284 VAL A O 1
ATOM 2135 N N . VAL A 1 285 ? 11.406 -8.984 -27.234 1 95.56 285 VAL A N 1
ATOM 2136 C CA . VAL A 1 285 ? 12.672 -8.266 -27.172 1 95.56 285 VAL A CA 1
ATOM 2137 C C . VAL A 1 285 ? 13.172 -8.234 -25.719 1 95.56 285 VAL A C 1
ATOM 2139 O O . VAL A 1 285 ? 12.602 -7.539 -24.875 1 95.56 285 VAL A O 1
ATOM 2142 N N . GLY A 1 286 ? 14.305 -8.977 -25.484 1 93.69 286 GLY A N 1
ATOM 2143 C CA . GLY A 1 286 ? 14.703 -9.148 -24.109 1 93.69 286 GLY A CA 1
ATOM 2144 C C . GLY A 1 286 ? 13.648 -9.828 -23.25 1 93.69 286 GLY A C 1
ATOM 2145 O O . GLY A 1 286 ? 13.156 -10.898 -23.609 1 93.69 286 GLY A O 1
ATOM 2146 N N . ASN A 1 287 ? 13.297 -9.18 -22.172 1 93.06 287 ASN A N 1
ATOM 2147 C CA . ASN A 1 287 ? 12.328 -9.773 -21.25 1 93.06 287 ASN A CA 1
ATOM 2148 C C . ASN A 1 287 ? 10.914 -9.273 -21.531 1 93.06 287 ASN A C 1
ATOM 2150 O O . ASN A 1 287 ? 9.977 -9.633 -20.828 1 93.06 287 ASN A O 1
ATOM 2154 N N . LEU A 1 288 ? 10.805 -8.508 -22.578 1 95.19 288 LEU A N 1
ATOM 2155 C CA . LEU A 1 288 ? 9.5 -7.926 -22.875 1 95.19 288 LEU A CA 1
ATOM 2156 C C . LEU A 1 288 ? 8.805 -8.703 -23.984 1 95.19 288 LEU A C 1
ATOM 2158 O O . LEU A 1 288 ? 9.375 -8.906 -25.062 1 95.19 288 LEU A O 1
ATOM 2162 N N . ALA A 1 289 ? 7.648 -9.156 -23.766 1 95.75 289 ALA A N 1
ATOM 2163 C CA . ALA A 1 289 ? 6.785 -9.82 -24.734 1 95.75 289 ALA A CA 1
ATOM 2164 C C . ALA A 1 289 ? 5.496 -9.031 -24.953 1 95.75 289 ALA A C 1
ATOM 2166 O O . ALA A 1 289 ? 4.758 -8.766 -24 1 95.75 289 ALA A O 1
ATOM 2167 N N . THR A 1 290 ? 5.176 -8.703 -26.172 1 96.19 290 THR A N 1
ATOM 2168 C CA . THR A 1 290 ? 3.971 -7.938 -26.484 1 96.19 290 THR A CA 1
ATOM 2169 C C . THR A 1 290 ? 3.221 -8.555 -27.656 1 96.19 290 THR A C 1
ATOM 2171 O O . THR A 1 290 ? 3.838 -9.086 -28.578 1 96.19 290 THR A O 1
ATOM 2174 N N . LEU A 1 291 ? 1.925 -8.492 -27.578 1 94.31 291 LEU A N 1
ATOM 2175 C CA . LEU A 1 291 ? 1.144 -8.891 -28.75 1 94.31 291 LEU A CA 1
ATOM 2176 C C . LEU A 1 291 ? 1.526 -8.07 -29.969 1 94.31 291 LEU A C 1
ATOM 2178 O O . LEU A 1 291 ? 1.756 -6.863 -29.859 1 94.31 291 LEU A O 1
ATOM 2182 N N . ALA A 1 292 ? 1.529 -8.805 -30.953 1 90.81 292 ALA A N 1
ATOM 2183 C CA . ALA A 1 292 ? 1.872 -8.117 -32.219 1 90.81 292 ALA A CA 1
ATOM 2184 C C . ALA A 1 292 ? 0.825 -7.07 -32.562 1 90.81 292 ALA A C 1
ATOM 2186 O O . ALA A 1 292 ? 1.16 -6 -33.062 1 90.81 292 ALA A O 1
ATOM 2187 N N . GLU A 1 293 ? -0.366 -7.391 -32.281 1 86.38 293 GLU A N 1
ATOM 2188 C CA . GLU A 1 293 ? -1.466 -6.453 -32.5 1 86.38 293 GLU A CA 1
ATOM 2189 C C . GLU A 1 293 ? -1.917 -5.82 -31.188 1 86.38 293 GLU A C 1
ATOM 2191 O O . GLU A 1 293 ? -2.244 -6.523 -30.219 1 86.38 293 GLU A O 1
ATOM 2196 N N . GLY A 1 294 ? -1.877 -4.445 -31.094 1 84.5 294 GLY A N 1
ATOM 2197 C CA . GLY A 1 294 ? -2.393 -3.748 -29.922 1 84.5 294 GLY A CA 1
ATOM 2198 C C . GLY A 1 294 ? -1.318 -3.404 -28.906 1 84.5 294 GLY A C 1
ATOM 2199 O O . GLY A 1 294 ? -1.501 -2.508 -28.078 1 84.5 294 GLY A O 1
ATOM 2200 N N . GLY A 1 295 ? -0.265 -4.316 -28.844 1 87.38 295 GLY A N 1
ATOM 2201 C CA . GLY A 1 295 ? 0.896 -3.928 -28.062 1 87.38 295 GLY A CA 1
ATOM 2202 C C . GLY A 1 295 ? 0.788 -4.312 -26.594 1 87.38 295 GLY A C 1
ATOM 2203 O O . GLY A 1 295 ? 1.676 -4 -25.797 1 87.38 295 GLY A O 1
ATOM 2204 N N . ALA A 1 296 ? -0.267 -4.996 -26.172 1 89.38 296 ALA A N 1
ATOM 2205 C CA . ALA A 1 296 ? -0.42 -5.43 -24.797 1 89.38 296 ALA A CA 1
ATOM 2206 C C . ALA A 1 296 ? 0.697 -6.387 -24.391 1 89.38 296 ALA A C 1
ATOM 2208 O O . ALA A 1 296 ? 1.135 -7.211 -25.188 1 89.38 296 ALA A O 1
ATOM 2209 N N . ILE A 1 297 ? 1.165 -6.25 -23.156 1 93.19 297 ILE A N 1
ATOM 2210 C CA . ILE A 1 297 ? 2.127 -7.215 -22.641 1 93.19 297 ILE A CA 1
ATOM 2211 C C . ILE A 1 297 ? 1.506 -8.609 -22.625 1 93.19 297 ILE A C 1
ATOM 2213 O O . ILE A 1 297 ? 0.343 -8.773 -22.25 1 93.19 297 ILE A O 1
ATOM 2217 N N . ALA A 1 298 ? 2.164 -9.555 -23.141 1 94.44 298 ALA A N 1
ATOM 2218 C CA . ALA A 1 298 ? 1.688 -10.922 -23.328 1 94.44 298 ALA A CA 1
ATOM 2219 C C . ALA A 1 298 ? 2.543 -11.914 -22.547 1 94.44 298 ALA A C 1
ATOM 2221 O O . ALA A 1 298 ? 3.451 -12.531 -23.094 1 94.44 298 ALA A O 1
ATOM 2222 N N . GLY A 1 299 ? 2.127 -12.133 -21.281 1 95.88 299 GLY A N 1
ATOM 2223 C CA . GLY A 1 299 ? 2.998 -12.93 -20.438 1 95.88 299 GLY A CA 1
ATOM 2224 C C . GLY A 1 299 ? 4.367 -12.312 -20.234 1 95.88 299 GLY A C 1
ATOM 2225 O O . GLY A 1 299 ? 4.508 -11.086 -20.234 1 95.88 299 GLY A O 1
ATOM 2226 N N . SER A 1 300 ? 5.281 -13.156 -19.797 1 96.81 300 SER A N 1
ATOM 2227 C CA . SER A 1 300 ? 6.66 -12.719 -19.609 1 96.81 300 SER A CA 1
ATOM 2228 C C . SER A 1 300 ? 7.633 -13.602 -20.391 1 96.81 300 SER A C 1
ATOM 2230 O O . SER A 1 300 ? 7.234 -14.625 -20.938 1 96.81 300 SER A O 1
ATOM 2232 N N . ALA A 1 301 ? 8.875 -13.172 -20.453 1 97.31 301 ALA A N 1
ATOM 2233 C CA . ALA A 1 301 ? 9.945 -13.977 -21.016 1 97.31 301 ALA A CA 1
ATOM 2234 C C . ALA A 1 301 ? 11.023 -14.273 -19.969 1 97.31 301 ALA A C 1
ATOM 2236 O O . ALA A 1 301 ? 12.211 -14.328 -20.297 1 97.31 301 ALA A O 1
ATOM 2237 N N . THR A 1 302 ? 10.625 -14.359 -18.75 1 97.75 302 THR A N 1
ATOM 2238 C CA . THR A 1 302 ? 11.5 -14.586 -17.609 1 97.75 302 THR A CA 1
ATOM 2239 C C . THR A 1 302 ? 11 -15.75 -16.75 1 97.75 302 THR A C 1
ATOM 2241 O O . THR A 1 302 ? 9.812 -15.828 -16.438 1 97.75 302 THR A O 1
ATOM 2244 N N . ASN A 1 303 ? 11.898 -16.688 -16.453 1 98.38 303 ASN A N 1
ATOM 2245 C CA . ASN A 1 303 ? 11.484 -17.797 -15.602 1 98.38 303 ASN A CA 1
ATOM 2246 C C . ASN A 1 303 ? 11.469 -17.406 -14.125 1 98.38 303 ASN A C 1
ATOM 2248 O O . ASN A 1 303 ? 11.93 -16.312 -13.766 1 98.38 303 ASN A O 1
ATOM 2252 N N . LEU A 1 304 ? 10.977 -18.219 -13.273 1 98.94 304 LEU A N 1
ATOM 2253 C CA . LEU A 1 304 ? 10.719 -17.891 -11.883 1 98.94 304 LEU A CA 1
ATOM 2254 C C . LEU A 1 304 ? 12.023 -17.641 -11.133 1 98.94 304 LEU A C 1
ATOM 2256 O O . LEU A 1 304 ? 12.094 -16.766 -10.266 1 98.94 304 LEU A O 1
ATOM 2260 N N . MET A 1 305 ? 13.109 -18.438 -11.359 1 98.88 305 MET A N 1
ATOM 2261 C CA . MET A 1 305 ? 14.391 -18.234 -10.695 1 98.88 305 MET A CA 1
ATOM 2262 C C . MET A 1 305 ? 14.945 -16.844 -11 1 98.88 305 MET A C 1
ATOM 2264 O O . MET A 1 305 ? 15.445 -16.156 -10.102 1 98.88 305 MET A O 1
ATOM 2268 N N . ASP A 1 306 ? 14.805 -16.453 -12.234 1 98.69 306 ASP A N 1
ATOM 2269 C CA . ASP A 1 306 ? 15.273 -15.133 -12.617 1 98.69 306 ASP A CA 1
ATOM 2270 C C . ASP A 1 306 ? 14.391 -14.047 -11.992 1 98.69 306 ASP A C 1
ATOM 2272 O O . ASP A 1 306 ? 14.883 -12.969 -11.641 1 98.69 306 ASP A O 1
ATOM 2276 N N . CYS A 1 307 ? 13.102 -14.305 -11.898 1 98.88 307 CYS A N 1
ATOM 2277 C CA . CYS A 1 307 ? 12.234 -13.375 -11.18 1 98.88 307 CYS A CA 1
ATOM 2278 C C . CYS A 1 307 ? 12.68 -13.227 -9.734 1 98.88 307 CYS A C 1
ATOM 2280 O O . CYS A 1 307 ? 12.734 -12.109 -9.203 1 98.88 307 CYS A O 1
ATOM 2282 N N . LEU A 1 308 ? 12.969 -14.375 -9.078 1 98.94 308 LEU A N 1
ATOM 2283 C CA . LEU A 1 308 ? 13.461 -14.336 -7.711 1 98.94 308 LEU A CA 1
ATOM 2284 C C . LEU A 1 308 ? 14.742 -13.516 -7.609 1 98.94 308 LEU A C 1
ATOM 2286 O O . LEU A 1 308 ? 14.867 -12.656 -6.734 1 98.94 308 LEU A O 1
ATOM 2290 N N . ARG A 1 309 ? 15.688 -13.727 -8.516 1 98.88 309 ARG A N 1
ATOM 2291 C CA . ARG A 1 309 ? 16.938 -12.969 -8.531 1 98.88 309 ARG A CA 1
ATOM 2292 C C . ARG A 1 309 ? 16.672 -11.477 -8.695 1 98.88 309 ARG A C 1
ATOM 2294 O O . ARG A 1 309 ? 17.266 -10.656 -7.996 1 98.88 309 ARG A O 1
ATOM 2301 N N . THR A 1 310 ? 15.797 -11.172 -9.625 1 98.75 310 THR A N 1
ATOM 2302 C CA . THR A 1 310 ? 15.461 -9.773 -9.875 1 98.75 310 THR A CA 1
ATOM 2303 C C . THR A 1 310 ? 14.844 -9.141 -8.633 1 98.75 310 THR A C 1
ATOM 2305 O O . THR A 1 310 ? 15.203 -8.023 -8.25 1 98.75 310 THR A O 1
ATOM 2308 N N . ALA A 1 311 ? 13.914 -9.859 -8.008 1 98.88 311 ALA A N 1
ATOM 2309 C CA . ALA A 1 311 ? 13.281 -9.359 -6.797 1 98.88 311 ALA A CA 1
ATOM 2310 C C . ALA A 1 311 ? 14.32 -9.008 -5.738 1 98.88 311 ALA A C 1
ATOM 2312 O O . ALA A 1 311 ? 14.234 -7.953 -5.102 1 98.88 311 ALA A O 1
ATOM 2313 N N . VAL A 1 312 ? 15.312 -9.875 -5.586 1 98.88 312 VAL A N 1
ATOM 2314 C CA . VAL A 1 312 ? 16.297 -9.719 -4.523 1 98.88 312 VAL A CA 1
ATOM 2315 C C . VAL A 1 312 ? 17.359 -8.695 -4.941 1 98.88 312 VAL A C 1
ATOM 2317 O O . VAL A 1 312 ? 17.562 -7.699 -4.246 1 98.88 312 VAL A O 1
ATOM 2320 N N . LYS A 1 313 ? 17.922 -8.852 -6.102 1 98.62 313 LYS A N 1
ATOM 2321 C CA . LYS A 1 313 ? 19.125 -8.109 -6.484 1 98.62 313 LYS A CA 1
ATOM 2322 C C . LYS A 1 313 ? 18.766 -6.723 -7.008 1 98.62 313 LYS A C 1
ATOM 2324 O O . LYS A 1 313 ? 19.547 -5.777 -6.859 1 98.62 313 LYS A O 1
ATOM 2329 N N . THR A 1 314 ? 17.594 -6.594 -7.625 1 98.25 314 THR A N 1
ATOM 2330 C CA . THR A 1 314 ? 17.25 -5.352 -8.305 1 98.25 314 THR A CA 1
ATOM 2331 C C . THR A 1 314 ? 16.156 -4.605 -7.547 1 98.25 314 THR A C 1
ATOM 2333 O O . THR A 1 314 ? 16.188 -3.377 -7.445 1 98.25 314 THR A O 1
ATOM 2336 N N . MET A 1 315 ? 15.25 -5.297 -6.949 1 98.69 315 MET A N 1
ATOM 2337 C CA . MET A 1 315 ? 14.062 -4.637 -6.406 1 98.69 315 MET A CA 1
ATOM 2338 C C . MET A 1 315 ? 14.164 -4.492 -4.895 1 98.69 315 MET A C 1
ATOM 2340 O O . MET A 1 315 ? 13.297 -3.881 -4.266 1 98.69 315 MET A O 1
ATOM 2344 N N . GLY A 1 316 ? 15.172 -5.129 -4.289 1 98.56 316 GLY A N 1
ATOM 2345 C CA . GLY A 1 316 ? 15.469 -4.879 -2.889 1 98.56 316 GLY A CA 1
ATOM 2346 C C . GLY A 1 316 ? 14.648 -5.734 -1.943 1 98.56 316 GLY A C 1
ATOM 2347 O O . GLY A 1 316 ? 14.492 -5.398 -0.768 1 98.56 316 GLY A O 1
ATOM 2348 N N . ILE A 1 317 ? 14.094 -6.816 -2.35 1 98.88 317 ILE A N 1
ATOM 2349 C CA . ILE A 1 317 ? 13.367 -7.738 -1.485 1 98.88 317 ILE A CA 1
ATOM 2350 C C . ILE A 1 317 ? 14.352 -8.664 -0.77 1 98.88 317 ILE A C 1
ATOM 2352 O O . ILE A 1 317 ? 15.25 -9.227 -1.396 1 98.88 317 ILE A O 1
ATOM 2356 N N . PRO A 1 318 ? 14.219 -8.859 0.545 1 98.81 318 PRO A N 1
ATOM 2357 C CA . PRO A 1 318 ? 15.109 -9.781 1.25 1 98.81 318 PRO A CA 1
ATOM 2358 C C . PRO A 1 318 ? 15.047 -11.203 0.689 1 98.81 318 PRO A C 1
ATOM 2360 O O . PRO A 1 318 ? 13.977 -11.68 0.323 1 98.81 318 PRO A O 1
ATOM 2363 N N . LEU A 1 319 ? 16.156 -11.836 0.618 1 98.88 319 LEU A N 1
ATOM 2364 C CA . LEU A 1 319 ? 16.266 -13.172 0.04 1 98.88 319 LEU A CA 1
ATOM 2365 C C . LEU A 1 319 ? 15.305 -14.141 0.729 1 98.88 319 LEU A C 1
ATOM 2367 O O . LEU A 1 319 ? 14.617 -14.922 0.065 1 98.88 319 LEU A O 1
ATOM 2371 N N . ASN A 1 320 ? 15.266 -14.094 2.076 1 98.75 320 ASN A N 1
ATOM 2372 C CA . ASN A 1 320 ? 14.391 -15.008 2.807 1 98.75 320 ASN A CA 1
ATOM 2373 C C . ASN A 1 320 ? 12.93 -14.852 2.391 1 98.75 320 ASN A C 1
ATOM 2375 O O . ASN A 1 320 ? 12.219 -15.836 2.221 1 98.75 320 ASN A O 1
ATOM 2379 N N . SER A 1 321 ? 12.484 -13.57 2.213 1 98.88 321 SER A N 1
ATOM 2380 C CA . SER A 1 321 ? 11.117 -13.305 1.769 1 98.88 321 SER A CA 1
ATOM 2381 C C . SER A 1 321 ? 10.883 -13.82 0.354 1 98.88 321 SER A C 1
ATOM 2383 O O . SER A 1 321 ? 9.859 -14.453 0.077 1 98.88 321 SER A O 1
ATOM 2385 N N . ALA A 1 322 ? 11.805 -13.523 -0.513 1 98.94 322 ALA A N 1
ATOM 2386 C CA . ALA A 1 322 ? 11.672 -13.945 -1.904 1 98.94 322 ALA A CA 1
ATOM 2387 C C . ALA A 1 322 ? 11.578 -15.461 -2.01 1 98.94 322 ALA A C 1
ATOM 2389 O O . ALA A 1 322 ? 10.758 -15.992 -2.766 1 98.94 322 ALA A O 1
ATOM 2390 N N . VAL A 1 323 ? 12.391 -16.172 -1.259 1 98.94 323 VAL A N 1
ATOM 2391 C CA . VAL A 1 323 ? 12.383 -17.625 -1.274 1 98.94 323 VAL A CA 1
ATOM 2392 C C . VAL A 1 323 ? 11.047 -18.156 -0.759 1 98.94 323 VAL A C 1
ATOM 2394 O O . VAL A 1 323 ? 10.438 -19.016 -1.376 1 98.94 323 VAL A O 1
ATOM 2397 N N . LYS A 1 324 ? 10.609 -17.594 0.333 1 98.88 324 LYS A N 1
ATOM 2398 C CA . LYS A 1 324 ? 9.312 -17.969 0.886 1 98.88 324 LYS A CA 1
ATOM 2399 C C . LYS A 1 324 ? 8.203 -17.797 -0.149 1 98.88 324 LYS A C 1
ATOM 2401 O O . LYS A 1 324 ? 7.363 -18.688 -0.319 1 98.88 324 LYS A O 1
ATOM 2406 N N . CYS A 1 325 ? 8.234 -16.734 -0.874 1 98.94 325 CYS A N 1
ATOM 2407 C CA . CYS A 1 325 ? 7.207 -16.344 -1.835 1 98.94 325 CYS A CA 1
ATOM 2408 C C . CYS A 1 325 ? 7.266 -17.234 -3.074 1 98.94 325 CYS A C 1
ATOM 2410 O O . CYS A 1 325 ? 6.316 -17.266 -3.859 1 98.94 325 CYS A O 1
ATOM 2412 N N . ALA A 1 326 ? 8.328 -17.953 -3.287 1 98.94 326 ALA A N 1
ATOM 2413 C CA . ALA A 1 326 ? 8.492 -18.781 -4.477 1 98.94 326 ALA A CA 1
ATOM 2414 C C . ALA A 1 326 ? 8.469 -20.266 -4.121 1 98.94 326 ALA A C 1
ATOM 2416 O O . ALA A 1 326 ? 8.664 -21.125 -4.984 1 98.94 326 ALA A O 1
ATOM 2417 N N . THR A 1 327 ? 8.289 -20.625 -2.844 1 98.88 327 THR A N 1
ATOM 2418 C CA . THR A 1 327 ? 8.367 -22.031 -2.432 1 98.88 327 THR A CA 1
ATOM 2419 C C . THR A 1 327 ? 7.227 -22.375 -1.478 1 98.88 327 THR A C 1
ATOM 2421 O O . THR A 1 327 ? 6.18 -22.875 -1.904 1 98.88 327 THR A O 1
ATOM 2424 N N . GLU A 1 328 ? 7.301 -21.844 -0.299 1 98.88 328 GLU A N 1
ATOM 2425 C CA . GLU A 1 328 ? 6.324 -22.156 0.74 1 98.88 328 GLU A CA 1
ATOM 2426 C C . GLU A 1 328 ? 4.945 -21.609 0.378 1 98.88 328 GLU A C 1
ATOM 2428 O O . GLU A 1 328 ? 3.949 -22.344 0.439 1 98.88 328 GLU A O 1
ATOM 2433 N N . ASN A 1 329 ? 4.859 -20.359 0.016 1 98.94 329 ASN A N 1
ATOM 2434 C CA . ASN A 1 329 ? 3.574 -19.703 -0.213 1 98.94 329 ASN A CA 1
ATOM 2435 C C . ASN A 1 329 ? 2.803 -20.359 -1.35 1 98.94 329 ASN A C 1
ATOM 2437 O O . ASN A 1 329 ? 1.631 -20.719 -1.189 1 98.94 329 ASN A O 1
ATOM 2441 N N . PRO A 1 330 ? 3.449 -20.547 -2.521 1 98.94 330 PRO A N 1
ATOM 2442 C CA . PRO A 1 330 ? 2.691 -21.219 -3.582 1 98.94 330 PRO A CA 1
ATOM 2443 C C . PRO A 1 330 ? 2.305 -22.641 -3.213 1 98.94 330 PRO A C 1
ATOM 2445 O O . PRO A 1 330 ? 1.228 -23.109 -3.592 1 98.94 330 PRO A O 1
ATOM 2448 N N . ALA A 1 331 ? 3.156 -23.391 -2.523 1 98.94 331 ALA A N 1
ATOM 2449 C CA . ALA A 1 331 ? 2.82 -24.75 -2.094 1 98.94 331 ALA A CA 1
ATOM 2450 C C . ALA A 1 331 ? 1.576 -24.75 -1.209 1 98.94 331 ALA A C 1
ATOM 2452 O O . ALA A 1 331 ? 0.674 -25.562 -1.397 1 98.94 331 ALA A O 1
ATOM 2453 N N . ARG A 1 332 ? 1.515 -23.828 -0.291 1 98.81 332 ARG A N 1
ATOM 2454 C CA . ARG A 1 332 ? 0.357 -23.719 0.591 1 98.81 332 ARG A CA 1
ATOM 2455 C C . ARG A 1 332 ? -0.887 -23.312 -0.189 1 98.81 332 ARG A C 1
ATOM 2457 O O . ARG A 1 332 ? -1.97 -23.859 0.024 1 98.81 332 ARG A O 1
ATOM 2464 N N . SER A 1 333 ? -0.732 -22.422 -1.062 1 98.81 333 SER A N 1
ATOM 2465 C CA . SER A 1 333 ? -1.86 -21.859 -1.796 1 98.81 333 SER A CA 1
ATOM 2466 C C . SER A 1 333 ? -2.6 -22.938 -2.586 1 98.81 333 SER A C 1
ATOM 2468 O O . SER A 1 333 ? -3.832 -22.953 -2.623 1 98.81 333 SER A O 1
ATOM 2470 N N . ILE A 1 334 ? -1.812 -23.844 -3.158 1 98.56 334 ILE A N 1
ATOM 2471 C CA . ILE A 1 334 ? -2.494 -24.797 -4.023 1 98.56 334 ILE A CA 1
ATOM 2472 C C . ILE A 1 334 ? -2.57 -26.156 -3.33 1 98.56 334 ILE A C 1
ATOM 2474 O O . ILE A 1 334 ? -2.898 -27.172 -3.961 1 98.56 334 ILE A O 1
ATOM 2478 N N . GLY A 1 335 ? -2.148 -26.297 -2.082 1 98.31 335 GLY A N 1
ATOM 2479 C CA . GLY A 1 335 ? -2.447 -27.438 -1.232 1 98.31 335 GLY A CA 1
ATOM 2480 C C . GLY A 1 335 ? -1.453 -28.562 -1.387 1 98.31 335 GLY A C 1
ATOM 2481 O O . GLY A 1 335 ? -1.824 -29.734 -1.301 1 98.31 335 GLY A O 1
ATOM 2482 N N . ILE A 1 336 ? -0.184 -28.281 -1.597 1 98.38 336 ILE A N 1
ATOM 2483 C CA . ILE A 1 336 ? 0.77 -29.359 -1.781 1 98.38 336 ILE A CA 1
ATOM 2484 C C . ILE A 1 336 ? 1.904 -29.234 -0.768 1 98.38 336 ILE A C 1
ATOM 2486 O O . ILE A 1 336 ? 2.941 -29.891 -0.9 1 98.38 336 ILE A O 1
ATOM 2490 N N . TYR A 1 337 ? 1.733 -28.391 0.248 1 98.44 337 TYR A N 1
ATOM 2491 C CA . TYR A 1 337 ? 2.779 -28.062 1.207 1 98.44 337 TYR A CA 1
ATOM 2492 C C . TYR A 1 337 ? 3.197 -29.297 2.01 1 98.44 337 TYR A C 1
ATOM 2494 O O . TYR A 1 337 ? 4.266 -29.297 2.623 1 98.44 337 TYR A O 1
ATOM 2502 N N . ASP A 1 338 ? 2.469 -30.359 1.99 1 98.31 338 ASP A N 1
ATOM 2503 C CA . ASP A 1 338 ? 2.801 -31.562 2.73 1 98.31 338 ASP A CA 1
ATOM 2504 C C . ASP A 1 338 ? 4.043 -32.25 2.154 1 98.31 338 ASP A C 1
ATOM 2506 O O . ASP A 1 338 ? 4.758 -32.938 2.865 1 98.31 338 ASP A O 1
ATOM 2510 N N . SER A 1 339 ? 4.309 -32 0.877 1 98.38 339 SER A N 1
ATOM 2511 C CA . SER A 1 339 ? 5.406 -32.719 0.24 1 98.38 339 SER A CA 1
ATOM 2512 C C . SER A 1 339 ? 6.387 -31.766 -0.424 1 98.38 339 SER A C 1
ATOM 2514 O O . SER A 1 339 ? 7.504 -32.156 -0.775 1 98.38 339 SER A O 1
ATOM 2516 N N . TYR A 1 340 ? 6.004 -30.516 -0.657 1 98.56 340 TYR A N 1
ATOM 2517 C CA . TYR A 1 340 ? 6.809 -29.5 -1.339 1 98.56 340 TYR A CA 1
ATOM 2518 C C . TYR A 1 340 ? 6.961 -28.25 -0.481 1 98.56 340 TYR A C 1
ATOM 2520 O O . TYR A 1 340 ? 6.328 -28.141 0.569 1 98.56 340 TYR A O 1
ATOM 2528 N N . GLY A 1 341 ? 7.801 -27.328 -0.85 1 98.75 341 GLY A N 1
ATOM 2529 C CA . GLY A 1 341 ? 7.758 -25.953 -0.395 1 98.75 341 GLY A CA 1
ATOM 2530 C C . GLY A 1 341 ? 8.703 -25.672 0.76 1 98.75 341 GLY A C 1
ATOM 2531 O O . GLY A 1 341 ? 8.875 -24.516 1.162 1 98.75 341 GLY A O 1
ATOM 2532 N N . SER A 1 342 ? 9.305 -26.688 1.397 1 98.75 342 SER A N 1
ATOM 2533 C CA . SER A 1 342 ? 10.289 -26.5 2.459 1 98.75 342 SER A CA 1
ATOM 2534 C C . SER A 1 342 ? 11.266 -27.656 2.512 1 98.75 342 SER A C 1
ATOM 2536 O O . SER A 1 342 ? 11.031 -28.719 1.908 1 98.75 342 SER A O 1
ATOM 2538 N N . ILE A 1 343 ? 12.422 -27.375 3.096 1 98.5 343 ILE A N 1
ATOM 2539 C CA . ILE A 1 343 ? 13.391 -28.422 3.396 1 98.5 343 ILE A CA 1
ATOM 2540 C C . ILE A 1 343 ? 13.148 -28.969 4.801 1 98.5 343 ILE A C 1
ATOM 2542 O O . ILE A 1 343 ? 13.719 -28.469 5.773 1 98.5 343 ILE A O 1
ATOM 2546 N N . SER A 1 344 ? 12.258 -29.922 4.828 1 97.5 344 SER A N 1
ATOM 2547 C CA . SER A 1 344 ? 11.836 -30.516 6.094 1 97.5 344 SER A CA 1
ATOM 2548 C C . SER A 1 344 ? 11.703 -32.031 5.98 1 97.5 344 SER A C 1
ATOM 2550 O O . SER A 1 344 ? 11.414 -32.562 4.902 1 97.5 344 SER A O 1
ATOM 2552 N N . GLU A 1 345 ? 11.906 -32.688 7.117 1 97.31 345 GLU A N 1
ATOM 2553 C CA . GLU A 1 345 ? 11.844 -34.156 7.137 1 97.31 345 GLU A CA 1
ATOM 2554 C C . GLU A 1 345 ? 10.508 -34.656 6.598 1 97.31 345 GLU A C 1
ATOM 2556 O O . GLU A 1 345 ? 9.453 -34.125 6.941 1 97.31 345 GLU A O 1
ATOM 2561 N N . GLY A 1 346 ? 10.617 -35.625 5.762 1 97.75 346 GLY A N 1
ATOM 2562 C CA . GLY A 1 346 ? 9.414 -36.25 5.219 1 97.75 346 GLY A CA 1
ATOM 2563 C C . GLY A 1 346 ? 9.008 -35.688 3.873 1 97.75 346 GLY A C 1
ATOM 2564 O O . GLY A 1 346 ? 8.289 -36.344 3.111 1 97.75 346 GLY A O 1
ATOM 2565 N N . LYS A 1 347 ? 9.422 -34.531 3.5 1 98.5 347 LYS A N 1
ATOM 2566 C CA . LYS A 1 347 ? 9.086 -33.906 2.221 1 98.5 347 LYS A CA 1
ATOM 2567 C C . LYS A 1 347 ? 10.047 -34.375 1.124 1 98.5 347 LYS A C 1
ATOM 2569 O O . LYS A 1 347 ? 11.086 -34.969 1.409 1 98.5 347 LYS A O 1
ATOM 2574 N N . TYR A 1 348 ? 9.609 -34.156 -0.092 1 98.25 348 TYR A N 1
ATOM 2575 C CA . TYR A 1 348 ? 10.508 -34.5 -1.191 1 98.25 348 TYR A CA 1
ATOM 2576 C C . TYR A 1 348 ? 11.828 -33.75 -1.062 1 98.25 348 TYR A C 1
ATOM 2578 O O . TYR A 1 348 ? 11.844 -32.562 -0.696 1 98.25 348 TYR A O 1
ATOM 2586 N N . ALA A 1 349 ? 12.898 -34.469 -1.358 1 97.81 349 ALA A N 1
ATOM 2587 C CA . ALA A 1 349 ? 14.227 -33.875 -1.307 1 97.81 349 ALA A CA 1
ATOM 2588 C C . ALA A 1 349 ? 14.492 -33.031 -2.551 1 97.81 349 ALA A C 1
ATOM 2590 O O . ALA A 1 349 ? 15.398 -33.312 -3.334 1 97.81 349 ALA A O 1
ATOM 2591 N N . ASN A 1 350 ? 13.742 -32.031 -2.725 1 98.38 350 ASN A N 1
ATOM 2592 C CA . ASN A 1 350 ? 13.914 -31.016 -3.756 1 98.38 350 ASN A CA 1
ATOM 2593 C C . ASN A 1 350 ? 14.68 -29.797 -3.23 1 98.38 350 ASN A C 1
ATOM 2595 O O . ASN A 1 350 ? 14.141 -29 -2.467 1 98.38 350 ASN A O 1
ATOM 2599 N N . VAL A 1 351 ? 15.914 -29.688 -3.664 1 98.62 351 VAL A N 1
ATOM 2600 C CA . VAL A 1 351 ? 16.797 -28.641 -3.123 1 98.62 351 VAL A CA 1
ATOM 2601 C C . VAL A 1 351 ? 17.547 -27.969 -4.262 1 98.62 351 VAL A C 1
ATOM 2603 O O . VAL A 1 351 ? 18.016 -28.625 -5.188 1 98.62 351 VAL A O 1
ATOM 2606 N N . VAL A 1 352 ? 17.625 -26.688 -4.242 1 98.88 352 VAL A N 1
ATOM 2607 C CA . VAL A 1 352 ? 18.438 -25.906 -5.168 1 98.88 352 VAL A CA 1
ATOM 2608 C C . VAL A 1 352 ? 19.578 -25.219 -4.406 1 98.88 352 VAL A C 1
ATOM 2610 O O . VAL A 1 352 ? 19.328 -24.547 -3.4 1 98.88 352 VAL A O 1
ATOM 2613 N N . LEU A 1 353 ? 20.781 -25.438 -4.809 1 98.75 353 LEU A N 1
ATOM 2614 C CA . LEU A 1 353 ? 21.938 -24.766 -4.246 1 98.75 353 LEU A CA 1
ATOM 2615 C C . LEU A 1 353 ? 22.281 -23.516 -5.051 1 98.75 353 LEU A C 1
ATOM 2617 O O . LEU A 1 353 ? 22.453 -23.578 -6.27 1 98.75 353 LEU A O 1
ATOM 2621 N N . LEU A 1 354 ? 22.281 -22.422 -4.398 1 98.81 354 LEU A N 1
ATOM 2622 C CA . LEU A 1 354 ? 22.609 -21.141 -4.996 1 98.81 354 LEU A CA 1
ATOM 2623 C C . LEU A 1 354 ? 23.906 -20.578 -4.395 1 98.81 354 LEU A C 1
ATOM 2625 O O . LEU A 1 354 ? 24.125 -20.672 -3.184 1 98.81 354 LEU A O 1
ATOM 2629 N N . ASP A 1 355 ? 24.75 -20 -5.188 1 98.38 355 ASP A N 1
ATOM 2630 C CA . ASP A 1 355 ? 25.906 -19.312 -4.621 1 98.38 355 ASP A CA 1
ATOM 2631 C C . ASP A 1 355 ? 25.5 -17.938 -4.086 1 98.38 355 ASP A C 1
ATOM 2633 O O . ASP A 1 355 ? 24.312 -17.609 -4.012 1 98.38 355 ASP A O 1
ATOM 2637 N N . LYS A 1 356 ? 26.438 -17.141 -3.721 1 97.06 356 LYS A N 1
ATOM 2638 C CA . LYS A 1 356 ? 26.141 -15.875 -3.062 1 97.06 356 LYS A CA 1
ATOM 2639 C C . LYS A 1 356 ? 25.609 -14.852 -4.059 1 97.06 356 LYS A C 1
ATOM 2641 O O . LYS A 1 356 ? 25 -13.852 -3.662 1 97.06 356 LYS A O 1
ATOM 2646 N N . ASP A 1 357 ? 25.781 -15.086 -5.332 1 97.81 357 ASP A N 1
ATOM 2647 C CA . ASP A 1 357 ? 25.219 -14.234 -6.375 1 97.81 357 ASP A CA 1
ATOM 2648 C C . ASP A 1 357 ? 23.875 -14.773 -6.859 1 97.81 357 ASP A C 1
ATOM 2650 O O . ASP A 1 357 ? 23.312 -14.273 -7.836 1 97.81 357 ASP A O 1
ATOM 2654 N N . LEU A 1 358 ? 23.375 -15.898 -6.242 1 98.69 358 LEU A N 1
ATOM 2655 C CA . LEU A 1 358 ? 22.078 -16.547 -6.484 1 98.69 358 LEU A CA 1
ATOM 2656 C C . LEU A 1 358 ? 22.078 -17.25 -7.832 1 98.69 358 LEU A C 1
ATOM 2658 O O . LEU A 1 358 ? 21.031 -17.391 -8.461 1 98.69 358 LEU A O 1
ATOM 2662 N N . GLU A 1 359 ? 23.25 -17.578 -8.25 1 98.38 359 GLU A N 1
ATOM 2663 C CA . GLU A 1 359 ? 23.359 -18.453 -9.406 1 98.38 359 GLU A CA 1
ATOM 2664 C C . GLU A 1 359 ? 23.25 -19.922 -9 1 98.38 359 GLU A C 1
ATOM 2666 O O . GLU A 1 359 ? 23.797 -20.312 -7.961 1 98.38 359 GLU A O 1
ATOM 2671 N N . ILE A 1 360 ? 22.672 -20.688 -9.797 1 98.62 360 ILE A N 1
ATOM 2672 C CA . ILE A 1 360 ? 22.453 -22.094 -9.484 1 98.62 360 ILE A CA 1
ATOM 2673 C C . ILE A 1 360 ? 23.781 -22.844 -9.547 1 98.62 360 ILE A C 1
ATOM 2675 O O . ILE A 1 360 ? 24.5 -22.781 -10.555 1 98.62 360 ILE A O 1
ATOM 2679 N N . LYS A 1 361 ? 24.062 -23.547 -8.484 1 98.31 361 LYS A N 1
ATOM 2680 C CA . LYS A 1 361 ? 25.234 -24.422 -8.438 1 98.31 361 LYS A CA 1
ATOM 2681 C C . LYS A 1 361 ? 24.844 -25.875 -8.633 1 98.31 361 LYS A C 1
ATOM 2683 O O . LYS A 1 361 ? 25.609 -26.656 -9.211 1 98.31 361 LYS A O 1
ATOM 2688 N N . ALA A 1 362 ? 23.703 -26.219 -8.133 1 98.12 362 ALA A N 1
ATOM 2689 C CA . ALA A 1 362 ? 23.188 -27.562 -8.289 1 98.12 362 ALA A CA 1
ATOM 2690 C C . ALA A 1 362 ? 21.688 -27.609 -8.07 1 98.12 362 ALA A C 1
ATOM 2692 O O . ALA A 1 362 ? 21.125 -26.766 -7.367 1 98.12 362 ALA A O 1
ATOM 2693 N N . VAL A 1 363 ? 21.078 -28.531 -8.727 1 98.31 363 VAL A N 1
ATOM 2694 C CA . VAL A 1 363 ? 19.672 -28.828 -8.531 1 98.31 363 VAL A CA 1
ATOM 2695 C C . VAL A 1 363 ? 19.5 -30.297 -8.133 1 98.31 363 VAL A C 1
ATOM 2697 O O . VAL A 1 363 ? 19.938 -31.188 -8.852 1 98.31 363 VAL A O 1
ATOM 2700 N N . ILE A 1 364 ? 18.938 -30.5 -6.965 1 97 364 ILE A N 1
ATOM 2701 C CA . ILE A 1 364 ? 18.625 -31.844 -6.488 1 97 364 ILE A CA 1
ATOM 2702 C C . ILE A 1 364 ? 17.125 -32.094 -6.559 1 97 364 ILE A C 1
ATOM 2704 O O . ILE A 1 364 ? 16.344 -31.375 -5.922 1 97 364 ILE A O 1
ATOM 2708 N N . LYS A 1 365 ? 16.688 -33.031 -7.332 1 97 365 LYS A N 1
ATOM 2709 C CA . LYS A 1 365 ? 15.289 -33.438 -7.457 1 97 365 LYS A CA 1
ATOM 2710 C C . LYS A 1 365 ? 15.047 -34.812 -6.844 1 97 365 LYS A C 1
ATOM 2712 O O . LYS A 1 365 ? 15.586 -35.812 -7.32 1 97 365 LYS A O 1
ATOM 2717 N N . LYS A 1 366 ? 14.281 -34.781 -5.797 1 96.12 366 LYS A N 1
ATOM 2718 C CA . LYS A 1 366 ? 13.914 -36.031 -5.113 1 96.12 366 LYS A CA 1
ATOM 2719 C C . LYS A 1 366 ? 15.148 -36.875 -4.816 1 96.12 366 LYS A C 1
ATOM 2721 O O . LYS A 1 366 ? 15.172 -38.062 -5.121 1 96.12 366 LYS A O 1
ATOM 2726 N N . GLY A 1 367 ? 16.094 -36.188 -4.328 1 93.81 367 GLY A N 1
ATOM 2727 C CA . GLY A 1 367 ? 17.281 -36.875 -3.795 1 93.81 367 GLY A CA 1
ATOM 2728 C C . GLY A 1 367 ? 18.328 -37.156 -4.855 1 93.81 367 GLY A C 1
ATOM 2729 O O . GLY A 1 367 ? 19.391 -37.688 -4.547 1 93.81 367 GLY A O 1
ATOM 2730 N N . GLU A 1 368 ? 18.109 -36.812 -6.066 1 93.56 368 GLU A N 1
ATOM 2731 C CA . GLU A 1 368 ? 19.062 -37.062 -7.156 1 93.56 368 GLU A CA 1
ATOM 2732 C C . GLU A 1 368 ? 19.547 -35.75 -7.754 1 93.56 368 GLU A C 1
ATOM 2734 O O . GLU A 1 368 ? 18.766 -34.812 -7.965 1 93.56 368 GLU A O 1
ATOM 2739 N N . ILE A 1 369 ? 20.828 -35.719 -8.078 1 94.31 369 ILE A N 1
ATOM 2740 C CA . ILE A 1 369 ? 21.406 -34.5 -8.672 1 94.31 369 ILE A CA 1
ATOM 2741 C C . ILE A 1 369 ? 21 -34.438 -10.141 1 94.31 369 ILE A C 1
ATOM 2743 O O . ILE A 1 369 ? 21.312 -35.312 -10.938 1 94.31 369 ILE A O 1
ATOM 2747 N N . LEU A 1 370 ? 20.297 -33.469 -10.5 1 92.44 370 LEU A N 1
ATOM 2748 C CA . LEU A 1 370 ? 19.891 -33.219 -11.883 1 92.44 370 LEU A CA 1
ATOM 2749 C C . LEU A 1 370 ? 20.984 -32.5 -12.648 1 92.44 370 LEU A C 1
ATOM 2751 O O . LEU A 1 370 ? 21.234 -32.781 -13.82 1 92.44 370 LEU A O 1
ATOM 2755 N N . ASN A 1 371 ? 21.547 -31.453 -11.953 1 84.5 371 ASN A N 1
ATOM 2756 C CA . ASN A 1 371 ? 22.641 -30.672 -12.508 1 84.5 371 ASN A CA 1
ATOM 2757 C C . ASN A 1 371 ? 23.547 -30.125 -11.414 1 84.5 371 ASN A C 1
ATOM 2759 O O . ASN A 1 371 ? 23.125 -29.969 -10.266 1 84.5 371 ASN A O 1
ATOM 2763 N N . HIS A 1 372 ? 24.75 -30.125 -11.703 1 81.81 372 HIS A N 1
ATOM 2764 C CA . HIS A 1 372 ? 25.781 -29.625 -10.781 1 81.81 372 HIS A CA 1
ATOM 2765 C C . HIS A 1 372 ? 26.828 -28.812 -11.516 1 81.81 372 HIS A C 1
ATOM 2767 O O . HIS A 1 372 ? 27.453 -29.297 -12.469 1 81.81 372 HIS A O 1
ATOM 2773 N N . LYS A 1 373 ? 26.75 -27.438 -11.273 1 75.06 373 LYS A N 1
ATOM 2774 C CA . LYS A 1 373 ? 27.688 -26.531 -11.93 1 75.06 373 LYS A CA 1
ATOM 2775 C C . LYS A 1 373 ? 28.828 -26.141 -10.984 1 75.06 373 LYS A C 1
ATOM 2777 O O . LYS A 1 373 ? 28.594 -25.938 -9.781 1 75.06 373 LYS A O 1
ATOM 2782 N N . MET B 1 1 ? -3.52 20 39.469 1 94 1 MET B N 1
ATOM 2783 C CA . MET B 1 1 ? -4.703 19.156 39.375 1 94 1 MET B CA 1
ATOM 2784 C C . MET B 1 1 ? -4.309 17.688 39.188 1 94 1 MET B C 1
ATOM 2786 O O . MET B 1 1 ? -3.195 17.391 38.75 1 94 1 MET B O 1
ATOM 2790 N N . ILE B 1 2 ? -5.164 16.859 39.656 1 96.31 2 ILE B N 1
ATOM 2791 C CA . ILE B 1 2 ? -4.988 15.422 39.469 1 96.31 2 ILE B CA 1
ATOM 2792 C C . ILE B 1 2 ? -6.141 14.875 38.625 1 96.31 2 ILE B C 1
ATOM 2794 O O . ILE B 1 2 ? -7.309 15.008 39 1 96.31 2 ILE B O 1
ATOM 2798 N N . ILE B 1 3 ? -5.875 14.43 37.438 1 97.31 3 ILE B N 1
ATOM 2799 C CA . ILE B 1 3 ? -6.816 13.648 36.656 1 97.31 3 ILE B CA 1
ATOM 2800 C C . ILE B 1 3 ? -6.742 12.18 37.062 1 97.31 3 ILE B C 1
ATOM 2802 O O . ILE B 1 3 ? -5.766 11.492 36.75 1 97.31 3 ILE B O 1
ATOM 2806 N N . LYS B 1 4 ? -7.754 11.758 37.688 1 97.06 4 LYS B N 1
ATOM 2807 C CA . LYS B 1 4 ? -7.652 10.508 38.438 1 97.06 4 LYS B CA 1
ATOM 2808 C C . LYS B 1 4 ? -8.188 9.336 37.625 1 97.06 4 LYS B C 1
ATOM 2810 O O . LYS B 1 4 ? -9.281 9.406 37.062 1 97.06 4 LYS B O 1
ATOM 2815 N N . ASN B 1 5 ? -7.441 8.328 37.531 1 97.94 5 ASN B N 1
ATOM 2816 C CA . ASN B 1 5 ? -7.879 6.992 37.125 1 97.94 5 ASN B CA 1
ATOM 2817 C C . ASN B 1 5 ? -8.328 6.957 35.688 1 97.94 5 ASN B C 1
ATOM 2819 O O . ASN B 1 5 ? -9.359 6.375 35.344 1 97.94 5 ASN B O 1
ATOM 2823 N N . ALA B 1 6 ? -7.641 7.574 34.75 1 98.38 6 ALA B N 1
ATOM 2824 C CA . ALA B 1 6 ? -7.93 7.527 33.312 1 98.38 6 ALA B CA 1
ATOM 2825 C C . ALA B 1 6 ? -7.145 6.414 32.656 1 98.38 6 ALA B C 1
ATOM 2827 O O . ALA B 1 6 ? -6.141 5.934 33.188 1 98.38 6 ALA B O 1
ATOM 2828 N N . ASP B 1 7 ? -7.57 5.883 31.547 1 98.75 7 ASP B N 1
ATOM 2829 C CA . ASP B 1 7 ? -6.746 5.105 30.625 1 98.75 7 ASP B CA 1
ATOM 2830 C C . ASP B 1 7 ? -5.859 6.016 29.781 1 98.75 7 ASP B C 1
ATOM 2832 O O . ASP B 1 7 ? -6.27 6.477 28.719 1 98.75 7 ASP B O 1
ATOM 2836 N N . VAL B 1 8 ? -4.625 6.188 30.25 1 98.81 8 VAL B N 1
ATOM 2837 C CA . VAL B 1 8 ? -3.734 7.215 29.703 1 98.81 8 VAL B CA 1
ATOM 2838 C C . VAL B 1 8 ? -2.947 6.652 28.531 1 98.81 8 VAL B C 1
ATOM 2840 O O . VAL B 1 8 ? -2.365 5.57 28.625 1 98.81 8 VAL B O 1
ATOM 2843 N N . PHE B 1 9 ? -2.965 7.371 27.406 1 98.81 9 PHE B N 1
ATOM 2844 C CA . PHE B 1 9 ? -2.111 7.02 26.266 1 98.81 9 PHE B CA 1
ATOM 2845 C C . PHE B 1 9 ? -0.65 7.328 26.578 1 98.81 9 PHE B C 1
ATOM 2847 O O . PHE B 1 9 ? -0.257 8.492 26.641 1 98.81 9 PHE B O 1
ATOM 2854 N N . CYS B 1 10 ? 0.158 6.301 26.625 1 98.19 10 CYS B N 1
ATOM 2855 C CA . CYS B 1 10 ? 1.551 6.469 27.031 1 98.19 10 CYS B CA 1
ATOM 2856 C C . CYS B 1 10 ? 2.457 6.574 25.812 1 98.19 10 CYS B C 1
ATOM 2858 O O . CYS B 1 10 ? 2.023 6.316 24.688 1 98.19 10 CYS B O 1
ATOM 2860 N N . GLU B 1 11 ? 3.664 6.965 26.016 1 97.06 11 GLU B N 1
ATOM 2861 C CA . GLU B 1 11 ? 4.598 7.266 24.938 1 97.06 11 GLU B CA 1
ATOM 2862 C C . GLU B 1 11 ? 4.945 6.008 24.141 1 97.06 11 GLU B C 1
ATOM 2864 O O . GLU B 1 11 ? 5.395 6.098 23 1 97.06 11 GLU B O 1
ATOM 2869 N N . ASP B 1 12 ? 4.727 4.875 24.812 1 96.31 12 ASP B N 1
ATOM 2870 C CA . ASP B 1 12 ? 5.035 3.637 24.094 1 96.31 12 ASP B CA 1
ATOM 2871 C C . ASP B 1 12 ? 3.852 3.182 23.25 1 96.31 12 ASP B C 1
ATOM 2873 O O . ASP B 1 12 ? 3.895 2.111 22.641 1 96.31 12 ASP B O 1
ATOM 2877 N N . GLY B 1 13 ? 2.824 3.988 23.25 1 96.75 13 GLY B N 1
ATOM 2878 C CA . GLY B 1 13 ? 1.697 3.727 22.375 1 96.75 13 GLY B CA 1
ATOM 2879 C C . GLY B 1 13 ? 0.634 2.85 23.016 1 96.75 13 GLY B C 1
ATOM 2880 O O . GLY B 1 13 ? -0.292 2.4 22.328 1 96.75 13 GLY B O 1
ATOM 2881 N N . VAL B 1 14 ? 0.757 2.627 24.328 1 97.38 14 VAL B N 1
ATOM 2882 C CA . VAL B 1 14 ? -0.188 1.747 25.016 1 97.38 14 VAL B CA 1
ATOM 2883 C C . VAL B 1 14 ? -0.983 2.541 26.047 1 97.38 14 VAL B C 1
ATOM 2885 O O . VAL B 1 14 ? -0.456 3.467 26.672 1 97.38 14 VAL B O 1
ATOM 2888 N N . PHE B 1 15 ? -2.252 2.211 26.188 1 98.31 15 PHE B N 1
ATOM 2889 C CA . PHE B 1 15 ? -3.08 2.812 27.219 1 98.31 15 PHE B CA 1
ATOM 2890 C C . PHE B 1 15 ? -2.863 2.115 28.562 1 98.31 15 PHE B C 1
ATOM 2892 O O . PHE B 1 15 ? -2.781 0.887 28.625 1 98.31 15 PHE B O 1
ATOM 2899 N N . ARG B 1 16 ? -2.676 2.953 29.672 1 98.12 16 ARG B N 1
ATOM 2900 C CA . ARG B 1 16 ? -2.58 2.443 31.047 1 98.12 16 ARG B CA 1
ATOM 2901 C C . ARG B 1 16 ? -3.426 3.279 32 1 98.12 16 ARG B C 1
ATOM 2903 O O . ARG B 1 16 ? -3.449 4.508 31.906 1 98.12 16 ARG B O 1
ATOM 2910 N N . THR B 1 17 ? -4.156 2.51 32.875 1 98.5 17 THR B N 1
ATOM 2911 C CA . THR B 1 17 ? -4.949 3.207 33.875 1 98.5 17 THR B CA 1
ATOM 2912 C C . THR B 1 17 ? -4.047 3.822 34.938 1 98.5 17 THR B C 1
ATOM 2914 O O . THR B 1 17 ? -3.334 3.107 35.656 1 98.5 17 THR B O 1
ATOM 2917 N N . LYS B 1 18 ? -4.082 5.152 35.031 1 97.81 18 LYS B N 1
ATOM 2918 C CA . LYS B 1 18 ? -3.271 5.859 36.031 1 97.81 18 LYS B CA 1
ATOM 2919 C C . LYS B 1 18 ? -3.742 7.301 36.219 1 97.81 18 LYS B C 1
ATOM 2921 O O . LYS B 1 18 ? -4.707 7.723 35.562 1 97.81 18 LYS B O 1
ATOM 2926 N N . ASP B 1 19 ? -3.105 7.977 37.156 1 97.38 19 ASP B N 1
ATOM 2927 C CA . ASP B 1 19 ? -3.381 9.391 37.406 1 97.38 19 ASP B CA 1
ATOM 2928 C C . ASP B 1 19 ? -2.441 10.273 36.562 1 97.38 19 ASP B C 1
ATOM 2930 O O . ASP B 1 19 ? -1.333 9.859 36.219 1 97.38 19 ASP B O 1
ATOM 2934 N N . ILE B 1 20 ? -2.9 11.422 36.156 1 97.81 20 ILE B N 1
ATOM 2935 C CA . ILE B 1 20 ? -2.084 12.484 35.594 1 97.81 20 ILE B CA 1
ATOM 2936 C C . ILE B 1 20 ? -2.055 13.68 36.531 1 97.81 20 ILE B C 1
ATOM 2938 O O . ILE B 1 20 ? -3.104 14.18 36.969 1 97.81 20 ILE B O 1
ATOM 2942 N N . CYS B 1 21 ? -0.881 14.078 36.875 1 97.25 21 CYS B N 1
ATOM 2943 C CA . CYS B 1 21 ? -0.733 15.234 37.75 1 97.25 21 CYS B CA 1
ATOM 2944 C C . CYS B 1 21 ? -0.167 16.422 36.969 1 97.25 21 CYS B C 1
ATOM 2946 O O . CYS B 1 21 ? 0.711 16.25 36.125 1 97.25 21 CYS B O 1
ATOM 2948 N N . THR B 1 22 ? -0.698 17.562 37.281 1 95.88 22 THR B N 1
ATOM 2949 C CA . THR B 1 22 ? -0.175 18.781 36.688 1 95.88 22 THR B CA 1
ATOM 2950 C C . THR B 1 22 ? 0.39 19.719 37.75 1 95.88 22 THR B C 1
ATOM 2952 O O . THR B 1 22 ? -0.046 19.688 38.906 1 95.88 22 THR B O 1
ATOM 2955 N N . ASP B 1 23 ? 1.384 20.406 37.438 1 92.56 23 ASP B N 1
ATOM 2956 C CA . ASP B 1 23 ? 1.943 21.531 38.188 1 92.56 23 ASP B CA 1
ATOM 2957 C C . ASP B 1 23 ? 1.995 22.781 37.312 1 92.56 23 ASP B C 1
ATOM 2959 O O . ASP B 1 23 ? 2.91 22.953 36.531 1 92.56 23 ASP B O 1
ATOM 2963 N N . GLY B 1 24 ? 1.013 23.594 37.594 1 92.19 24 GLY B N 1
ATOM 2964 C CA . GLY B 1 24 ? 0.86 24.703 36.656 1 92.19 24 GLY B CA 1
ATOM 2965 C C . GLY B 1 24 ? 0.452 24.25 35.281 1 92.19 24 GLY B C 1
ATOM 2966 O O . GLY B 1 24 ? -0.542 23.547 35.125 1 92.19 24 GLY B O 1
ATOM 2967 N N . GLU B 1 25 ? 1.334 24.688 34.375 1 95.25 25 GLU B N 1
ATOM 2968 C CA . GLU B 1 25 ? 0.957 24.422 32.969 1 95.25 25 GLU B CA 1
ATOM 2969 C C . GLU B 1 25 ? 1.51 23.078 32.5 1 95.25 25 GLU B C 1
ATOM 2971 O O . GLU B 1 25 ? 1.261 22.672 31.359 1 95.25 25 GLU B O 1
ATOM 2976 N N . ARG B 1 26 ? 2.217 22.359 33.375 1 97.5 26 ARG B N 1
ATOM 2977 C CA . ARG B 1 26 ? 2.967 21.203 32.906 1 97.5 26 ARG B CA 1
ATOM 2978 C C . ARG B 1 26 ? 2.584 19.938 33.656 1 97.5 26 ARG B C 1
ATOM 2980 O O . ARG B 1 26 ? 2.076 20.016 34.781 1 97.5 26 ARG B O 1
ATOM 2987 N N . ILE B 1 27 ? 2.775 18.844 32.969 1 97.44 27 ILE B N 1
ATOM 2988 C CA . ILE B 1 27 ? 2.621 17.547 33.625 1 97.44 27 ILE B CA 1
ATOM 2989 C C . ILE B 1 27 ? 3.74 17.344 34.625 1 97.44 27 ILE B C 1
ATOM 2991 O O . ILE B 1 27 ? 4.898 17.672 34.375 1 97.44 27 ILE B O 1
ATOM 2995 N N . SER B 1 28 ? 3.352 16.766 35.75 1 96.25 28 SER B N 1
ATOM 2996 C CA . SER B 1 28 ? 4.316 16.547 36.844 1 96.25 28 SER B CA 1
ATOM 2997 C C . SER B 1 28 ? 4.051 15.227 37.562 1 96.25 28 SER B C 1
ATOM 2999 O O . SER B 1 28 ? 3.004 14.609 37.344 1 96.25 28 SER B O 1
ATOM 3001 N N . SER B 1 29 ? 5.016 14.805 38.25 1 92.75 29 SER B N 1
ATOM 3002 C CA . SER B 1 29 ? 4.883 13.555 39 1 92.75 29 SER B CA 1
ATOM 3003 C C . SER B 1 29 ? 3.936 13.727 40.188 1 92.75 29 SER B C 1
ATOM 3005 O O . SER B 1 29 ? 3.395 12.742 40.719 1 92.75 29 SER B O 1
ATOM 3007 N N . SER B 1 30 ? 3.816 14.992 40.625 1 89.31 30 SER B N 1
ATOM 3008 C CA . SER B 1 30 ? 2.912 15.281 41.75 1 89.31 30 SER B CA 1
ATOM 3009 C C . SER B 1 30 ? 2.191 16.609 41.531 1 89.31 30 SER B C 1
ATOM 3011 O O . SER B 1 30 ? 2.578 17.406 40.656 1 89.31 30 SER B O 1
ATOM 3013 N N . SER B 1 31 ? 1.05 16.75 42.219 1 86.19 31 SER B N 1
ATOM 3014 C CA . SER B 1 31 ? 0.299 18 42.125 1 86.19 31 SER B CA 1
ATOM 3015 C C . SER B 1 31 ? 0.269 18.719 43.469 1 86.19 31 SER B C 1
ATOM 3017 O O . SER B 1 31 ? 0.067 18.109 44.5 1 86.19 31 SER B O 1
ATOM 3019 N N . GLU B 1 32 ? 0.554 19.969 43.375 1 83.5 32 GLU B N 1
ATOM 3020 C CA . GLU B 1 32 ? 0.427 20.781 44.594 1 83.5 32 GLU B CA 1
ATOM 3021 C C . GLU B 1 32 ? -1.018 21.219 44.812 1 83.5 32 GLU B C 1
ATOM 3023 O O . GLU B 1 32 ? -1.386 21.625 45.906 1 83.5 32 GLU B O 1
ATOM 3028 N N . ASN B 1 33 ? -1.711 21.203 43.75 1 80.31 33 ASN B N 1
ATOM 3029 C CA . ASN B 1 33 ? -3.129 21.547 43.781 1 80.31 33 ASN B CA 1
ATOM 3030 C C . ASN B 1 33 ? -4 20.328 44.031 1 80.31 33 ASN B C 1
ATOM 3032 O O . ASN B 1 33 ? -3.732 19.25 43.5 1 80.31 33 ASN B O 1
ATOM 3036 N N . ASP B 1 34 ? -4.945 20.438 44.969 1 79.19 34 ASP B N 1
ATOM 3037 C CA . ASP B 1 34 ? -5.777 19.312 45.406 1 79.19 34 ASP B CA 1
ATOM 3038 C C . ASP B 1 34 ? -7.008 19.172 44.5 1 79.19 34 ASP B C 1
ATOM 3040 O O . ASP B 1 34 ? -7.918 18.406 44.812 1 79.19 34 ASP B O 1
ATOM 3044 N N . GLU B 1 35 ? -7.055 19.906 43.406 1 90.81 35 GLU B N 1
ATOM 3045 C CA . GLU B 1 35 ? -8.195 19.75 42.5 1 90.81 35 GLU B CA 1
ATOM 3046 C C . GLU B 1 35 ? -8.164 18.375 41.812 1 90.81 35 GLU B C 1
ATOM 3048 O O . GLU B 1 35 ? -7.152 18 41.219 1 90.81 35 GLU B O 1
ATOM 3053 N N . ILE B 1 36 ? -9.25 17.641 41.969 1 94 36 ILE B N 1
ATOM 3054 C CA . ILE B 1 36 ? -9.328 16.281 41.438 1 94 36 ILE B CA 1
ATOM 3055 C C . ILE B 1 36 ? -10.383 16.219 40.312 1 94 36 ILE B C 1
ATOM 3057 O O . ILE B 1 36 ? -11.508 16.703 40.5 1 94 36 ILE B O 1
ATOM 3061 N N . LEU B 1 37 ? -10.039 15.789 39.188 1 95.69 37 LEU B N 1
ATOM 3062 C CA . LEU B 1 37 ? -10.961 15.469 38.094 1 95.69 37 LEU B CA 1
ATOM 3063 C C . LEU B 1 37 ? -11.086 13.953 37.938 1 95.69 37 LEU B C 1
ATOM 3065 O O . LEU B 1 37 ? -10.117 13.281 37.562 1 95.69 37 LEU B O 1
ATOM 3069 N N . ASP B 1 38 ? -12.234 13.398 38.219 1 96.62 38 ASP B N 1
ATOM 3070 C CA . ASP B 1 38 ? -12.461 11.969 38.062 1 96.62 38 ASP B CA 1
ATOM 3071 C C . ASP B 1 38 ? -12.562 11.578 36.594 1 96.62 38 ASP B C 1
ATOM 3073 O O . ASP B 1 38 ? -13.477 12.016 35.875 1 96.62 38 ASP B O 1
ATOM 3077 N N . ALA B 1 39 ? -11.656 10.758 36.188 1 97.81 39 ALA B N 1
ATOM 3078 C CA . ALA B 1 39 ? -11.602 10.375 34.781 1 97.81 39 ALA B CA 1
ATOM 3079 C C . ALA B 1 39 ? -11.758 8.859 34.625 1 97.81 39 ALA B C 1
ATOM 3081 O O . ALA B 1 39 ? -11.328 8.297 33.594 1 97.81 39 ALA B O 1
ATOM 3082 N N . GLU B 1 40 ? -12.32 8.25 35.625 1 97.31 40 GLU B N 1
ATOM 3083 C CA . GLU B 1 40 ? -12.586 6.816 35.531 1 97.31 40 GLU B CA 1
ATOM 3084 C C . GLU B 1 40 ? -13.422 6.488 34.312 1 97.31 40 GLU B C 1
ATOM 3086 O O . GLU B 1 40 ? -14.422 7.152 34.031 1 97.31 40 GLU B O 1
ATOM 3091 N N . GLY B 1 41 ? -12.984 5.547 33.562 1 97.25 41 GLY B N 1
ATOM 3092 C CA . GLY B 1 41 ? -13.727 5.094 32.406 1 97.25 41 GLY B CA 1
ATOM 3093 C C . GLY B 1 41 ? -13.414 5.895 31.141 1 97.25 41 GLY B C 1
ATOM 3094 O O . GLY B 1 41 ? -13.898 5.574 30.062 1 97.25 41 GLY B O 1
ATOM 3095 N N . CYS B 1 42 ? -12.57 6.887 31.266 1 98.5 42 CYS B N 1
ATOM 3096 C CA . CYS B 1 42 ? -12.227 7.727 30.125 1 98.5 42 CYS B CA 1
ATOM 3097 C C . CYS B 1 42 ? -10.836 7.379 29.594 1 98.5 42 CYS B C 1
ATOM 3099 O O . CYS B 1 42 ? -9.969 6.945 30.344 1 98.5 42 CYS B O 1
ATOM 3101 N N . TYR B 1 43 ? -10.68 7.512 28.281 1 98.88 43 TYR B N 1
ATOM 3102 C CA . TYR B 1 43 ? -9.344 7.637 27.719 1 98.88 43 TYR B CA 1
ATOM 3103 C C . TYR B 1 43 ? -8.781 9.039 27.938 1 98.88 43 TYR B C 1
ATOM 3105 O O . TYR B 1 43 ? -9.508 10.031 27.812 1 98.88 43 TYR B O 1
ATOM 3113 N N . ALA B 1 44 ? -7.555 9.102 28.328 1 98.88 44 ALA B N 1
ATOM 3114 C CA . ALA B 1 44 ? -6.82 10.359 28.328 1 98.88 44 ALA B CA 1
ATOM 3115 C C . ALA B 1 44 ? -5.766 10.391 27.234 1 98.88 44 ALA B C 1
ATOM 3117 O O . ALA B 1 44 ? -4.82 9.594 27.25 1 98.88 44 ALA B O 1
ATOM 3118 N N . VAL B 1 45 ? -5.906 11.266 26.297 1 98.94 45 VAL B N 1
ATOM 3119 C CA . VAL B 1 45 ? -4.957 11.391 25.188 1 98.94 45 VAL B CA 1
ATOM 3120 C C . VAL B 1 45 ? -4.359 12.789 25.188 1 98.94 45 VAL B C 1
ATOM 3122 O O . VAL B 1 45 ? -4.953 13.727 25.719 1 98.94 45 VAL B O 1
ATOM 3125 N N . PRO B 1 46 ? -3.139 12.93 24.656 1 98.94 46 PRO B N 1
ATOM 3126 C CA . PRO B 1 46 ? -2.631 14.297 24.5 1 98.94 46 PRO B CA 1
ATOM 3127 C C . PRO B 1 46 ? -3.557 15.172 23.656 1 98.94 46 PRO B C 1
ATOM 3129 O O . PRO B 1 46 ? -4.301 14.664 22.812 1 98.94 46 PRO B O 1
ATOM 3132 N N . GLY B 1 47 ? -3.586 16.5 23.953 1 98.88 47 GLY B N 1
ATOM 3133 C CA . GLY B 1 47 ? -4.266 17.391 23.016 1 98.88 47 GLY B CA 1
ATOM 3134 C C . GLY B 1 47 ? -3.85 17.172 21.578 1 98.88 47 GLY B C 1
ATOM 3135 O O . GLY B 1 47 ? -2.658 17.094 21.266 1 98.88 47 GLY B O 1
ATOM 3136 N N . LEU B 1 48 ? -4.809 17.047 20.672 1 98.94 48 LEU B N 1
ATOM 3137 C CA . LEU B 1 48 ? -4.492 16.797 19.266 1 98.94 48 LEU B CA 1
ATOM 3138 C C . LEU B 1 48 ? -3.758 17.984 18.672 1 98.94 48 LEU B C 1
ATOM 3140 O O . LEU B 1 48 ? -3.84 19.109 19.188 1 98.94 48 LEU B O 1
ATOM 3144 N N . ILE B 1 49 ? -3.02 17.734 17.609 1 98.94 49 ILE B N 1
ATOM 3145 C CA . ILE B 1 49 ? -2.244 18.734 16.891 1 98.94 49 ILE B CA 1
ATOM 3146 C C . ILE B 1 49 ? -2.594 18.672 15.406 1 98.94 49 ILE B C 1
ATOM 3148 O O . ILE B 1 49 ? -2.336 17.672 14.734 1 98.94 49 ILE B O 1
ATOM 3152 N N . ASP B 1 50 ? -3.197 19.703 14.883 1 98.94 50 ASP B N 1
ATOM 3153 C CA . ASP B 1 50 ? -3.549 19.781 13.469 1 98.94 50 ASP B CA 1
ATOM 3154 C C . ASP B 1 50 ? -2.578 20.672 12.703 1 98.94 50 ASP B C 1
ATOM 3156 O O . ASP B 1 50 ? -2.574 21.891 12.883 1 98.94 50 ASP B O 1
ATOM 3160 N N . ILE B 1 51 ? -1.797 20.031 11.789 1 98.94 51 ILE B N 1
ATOM 3161 C CA . ILE B 1 51 ? -0.72 20.812 11.188 1 98.94 51 ILE B CA 1
ATOM 3162 C C . ILE B 1 51 ? -1.077 21.156 9.742 1 98.94 51 ILE B C 1
ATOM 3164 O O . ILE B 1 51 ? -0.228 21.625 8.984 1 98.94 51 ILE B O 1
ATOM 3168 N N . HIS B 1 52 ? -2.348 20.859 9.352 1 98.94 52 HIS B N 1
ATOM 3169 C CA . HIS B 1 52 ? -2.814 21.234 8.023 1 98.94 52 HIS B CA 1
ATOM 3170 C C . HIS B 1 52 ? -4.328 21.438 8.008 1 98.94 52 HIS B C 1
ATOM 3172 O O . HIS B 1 52 ? -5.086 20.453 7.938 1 98.94 52 HIS B O 1
ATOM 3178 N N . PHE B 1 53 ? -4.75 22.625 8.031 1 98.81 53 PHE B N 1
ATOM 3179 C CA . PHE B 1 53 ? -6.137 23.047 7.879 1 98.81 53 PHE B CA 1
ATOM 3180 C C . PHE B 1 53 ? -6.219 24.531 7.539 1 98.81 53 PHE B C 1
ATOM 3182 O O . PHE B 1 53 ? -5.223 25.25 7.637 1 98.81 53 PHE B O 1
ATOM 3189 N N . HIS B 1 54 ? -7.395 25.016 7.18 1 98.69 54 HIS B N 1
ATOM 3190 C CA . HIS B 1 54 ? -7.473 26.375 6.648 1 98.69 54 HIS B CA 1
ATOM 3191 C C . HIS B 1 54 ? -8.367 27.266 7.516 1 98.69 54 HIS B C 1
ATOM 3193 O O . HIS B 1 54 ? -8.203 28.484 7.547 1 98.69 54 HIS B O 1
ATOM 3199 N N . GLY B 1 55 ? -9.328 26.656 8.133 1 98.19 55 GLY B N 1
ATOM 3200 C CA . GLY B 1 55 ? -10.242 27.469 8.906 1 98.19 55 GLY B CA 1
ATOM 3201 C C . GLY B 1 55 ? -11.359 26.672 9.555 1 98.19 55 GLY B C 1
ATOM 3202 O O . GLY B 1 55 ? -11.328 25.438 9.539 1 98.19 55 GLY B O 1
ATOM 3203 N N . CYS B 1 56 ? -12.25 27.359 10.234 1 98.06 56 CYS B N 1
ATOM 3204 C CA . CYS B 1 56 ? -13.461 26.828 10.852 1 98.06 56 CYS B CA 1
ATOM 3205 C C . CYS B 1 56 ? -14.359 27.953 11.352 1 98.06 56 CYS B C 1
ATOM 3207 O O . CYS B 1 56 ? -13.93 29.109 11.445 1 98.06 56 CYS B O 1
ATOM 3209 N N . VAL B 1 57 ? -15.648 27.672 11.539 1 98.12 57 VAL B N 1
ATOM 3210 C CA . VAL B 1 57 ? -16.688 28.484 12.156 1 98.12 57 VAL B CA 1
ATOM 3211 C C . VAL B 1 57 ? -16.734 29.859 11.477 1 98.12 57 VAL B C 1
ATOM 3213 O O . VAL B 1 57 ? -16.766 30.891 12.148 1 98.12 57 VAL B O 1
ATOM 3216 N N . GLY B 1 58 ? -16.578 29.859 10.172 1 97.5 58 GLY B N 1
ATOM 3217 C CA . GLY B 1 58 ? -16.797 31.047 9.352 1 97.5 58 GLY B CA 1
ATOM 3218 C C . GLY B 1 58 ? -15.555 31.891 9.172 1 97.5 58 GLY B C 1
ATOM 3219 O O . GLY B 1 58 ? -15.609 32.969 8.578 1 97.5 58 GLY B O 1
ATOM 3220 N N . HIS B 1 59 ? -14.438 31.453 9.688 1 97.81 59 HIS B N 1
ATOM 3221 C CA . HIS B 1 59 ? -13.18 32.188 9.578 1 97.81 59 HIS B CA 1
ATOM 3222 C C . HIS B 1 59 ? -12.125 31.375 8.836 1 97.81 59 HIS B C 1
ATOM 3224 O O . HIS B 1 59 ? -12.117 30.141 8.906 1 97.81 59 HIS B O 1
ATOM 3230 N N . ASP B 1 60 ? -11.336 32.062 8.133 1 98.25 60 ASP B N 1
ATOM 3231 C CA . ASP B 1 60 ? -10.195 31.5 7.406 1 98.25 60 ASP B CA 1
ATOM 3232 C C . ASP B 1 60 ? -8.883 32.094 7.918 1 98.25 60 ASP B C 1
ATOM 3234 O O . ASP B 1 60 ? -8.805 33.312 8.195 1 98.25 60 ASP B O 1
ATOM 3238 N N . PHE B 1 61 ? -7.93 31.219 8.094 1 98.5 61 PHE B N 1
ATOM 3239 C CA . PHE B 1 61 ? -6.625 31.719 8.523 1 98.5 61 PHE B CA 1
ATOM 3240 C C . PHE B 1 61 ? -6.129 32.812 7.59 1 98.5 61 PHE B C 1
ATOM 3242 O O . PHE B 1 61 ? -5.477 33.75 8.031 1 98.5 61 PHE B O 1
ATOM 3249 N N . CYS B 1 62 ? -6.461 32.781 6.32 1 98.06 62 CYS B N 1
ATOM 3250 C CA . CYS B 1 62 ? -5.992 33.719 5.316 1 98.06 62 CYS B CA 1
ATOM 3251 C C . CYS B 1 62 ? -6.75 35.031 5.414 1 98.06 62 CYS B C 1
ATOM 3253 O O . CYS B 1 62 ? -6.453 36 4.688 1 98.06 62 CYS B O 1
ATOM 3255 N N . ASP B 1 63 ? -7.746 35.062 6.309 1 97.31 63 ASP B N 1
ATOM 3256 C CA . ASP B 1 63 ? -8.305 36.375 6.609 1 97.31 63 ASP B CA 1
ATOM 3257 C C . ASP B 1 63 ? -7.227 37.344 7.102 1 97.31 63 ASP B C 1
ATOM 3259 O O . ASP B 1 63 ? -7.336 38.562 6.922 1 97.31 63 ASP B O 1
ATOM 3263 N N . GLY B 1 64 ? -6.242 36.812 7.773 1 97.69 64 GLY B N 1
ATOM 3264 C CA . GLY B 1 64 ? -5.082 37.594 8.172 1 97.69 64 GLY B CA 1
ATOM 3265 C C . GLY B 1 64 ? -5.375 38.531 9.312 1 97.69 64 GLY B C 1
ATOM 3266 O O . GLY B 1 64 ? -4.859 39.656 9.328 1 97.69 64 GLY B O 1
ATOM 3267 N N . THR B 1 65 ? -6.258 38.188 10.195 1 97.31 65 THR B N 1
ATOM 3268 C CA . THR B 1 65 ? -6.582 39 11.352 1 97.31 65 THR B CA 1
ATOM 3269 C C . THR B 1 65 ? -6.441 38.219 12.648 1 97.31 65 THR B C 1
ATOM 3271 O O . THR B 1 65 ? -6.613 37 12.656 1 97.31 65 THR B O 1
ATOM 3274 N N . GLU B 1 66 ? -6.133 38.906 13.727 1 96.75 66 GLU B N 1
ATOM 3275 C CA . GLU B 1 66 ? -6.066 38.25 15.039 1 96.75 66 GLU B CA 1
ATOM 3276 C C . GLU B 1 66 ? -7.414 37.656 15.438 1 96.75 66 GLU B C 1
ATOM 3278 O O . GLU B 1 66 ? -7.469 36.625 16.094 1 96.75 66 GLU B O 1
ATOM 3283 N N . GLU B 1 67 ? -8.453 38.344 15.047 1 96.19 67 GLU B N 1
ATOM 3284 C CA . GLU B 1 67 ? -9.797 37.875 15.344 1 96.19 67 GLU B CA 1
ATOM 3285 C C . GLU B 1 67 ? -10.047 36.5 14.719 1 96.19 67 GLU B C 1
ATOM 3287 O O . GLU B 1 67 ? -10.555 35.594 15.375 1 96.19 67 GLU B O 1
ATOM 3292 N N . ALA B 1 68 ? -9.703 36.375 13.492 1 97.06 68 ALA B N 1
ATOM 3293 C CA . ALA B 1 68 ? -9.875 35.094 12.812 1 97.06 68 ALA B CA 1
ATOM 3294 C C . ALA B 1 68 ? -9.094 34 13.516 1 97.06 68 ALA B C 1
ATOM 3296 O O . ALA B 1 68 ? -9.625 32.906 13.758 1 97.06 68 ALA B O 1
ATOM 3297 N N . ILE B 1 69 ? -7.852 34.281 13.867 1 98.25 69 ILE B N 1
ATOM 3298 C CA . ILE B 1 69 ? -7.008 33.281 14.531 1 98.25 69 ILE B CA 1
ATOM 3299 C C . ILE B 1 69 ? -7.625 32.906 15.875 1 98.25 69 ILE B C 1
ATOM 3301 O O . ILE B 1 69 ? -7.684 31.734 16.234 1 98.25 69 ILE B O 1
ATOM 3305 N N . ARG B 1 70 ? -8.133 33.875 16.578 1 97.5 70 ARG B N 1
ATOM 3306 C CA . ARG B 1 70 ? -8.727 33.656 17.906 1 97.5 70 ARG B CA 1
ATOM 3307 C C . ARG B 1 70 ? -9.945 32.75 17.797 1 97.5 70 ARG B C 1
ATOM 3309 O O . ARG B 1 70 ? -10.102 31.812 18.594 1 97.5 70 ARG B O 1
ATOM 3316 N N . GLU B 1 71 ? -10.82 33.062 16.859 1 97.44 71 GLU B N 1
ATOM 3317 C CA . GLU B 1 71 ? -12.031 32.25 16.688 1 97.44 71 GLU B CA 1
ATOM 3318 C C . GLU B 1 71 ? -11.703 30.828 16.266 1 97.44 71 GLU B C 1
ATOM 3320 O O . GLU B 1 71 ? -12.297 29.875 16.781 1 97.44 71 GLU B O 1
ATOM 3325 N N . ILE B 1 72 ? -10.758 30.688 15.367 1 98.31 72 ILE B N 1
ATOM 3326 C CA . ILE B 1 72 ? -10.312 29.375 14.914 1 98.31 72 ILE B CA 1
ATOM 3327 C C . ILE B 1 72 ? -9.727 28.594 16.094 1 98.31 72 ILE B C 1
ATOM 3329 O O . ILE B 1 72 ? -10.117 27.453 16.344 1 98.31 72 ILE B O 1
ATOM 3333 N N . ALA B 1 73 ? -8.836 29.219 16.812 1 98.31 73 ALA B N 1
ATOM 3334 C CA . ALA B 1 73 ? -8.172 28.578 17.938 1 98.31 73 ALA B CA 1
ATOM 3335 C C . ALA B 1 73 ? -9.172 28.141 19 1 98.31 73 ALA B C 1
ATOM 3337 O O . ALA B 1 73 ? -9.039 27.078 19.594 1 98.31 73 ALA B O 1
ATOM 3338 N N . SER B 1 74 ? -10.148 29 19.234 1 97.62 74 SER B N 1
ATOM 3339 C CA . SER B 1 74 ? -11.172 28.703 20.234 1 97.62 74 SER B CA 1
ATOM 3340 C C . SER B 1 74 ? -11.961 27.453 19.844 1 97.62 74 SER B C 1
ATOM 3342 O O . SER B 1 74 ? -12.148 26.547 20.656 1 97.62 74 SER B O 1
ATOM 3344 N N . TYR B 1 75 ? -12.398 27.391 18.656 1 97.94 75 TYR B N 1
ATOM 3345 C CA . TYR B 1 75 ? -13.156 26.25 18.172 1 97.94 75 TYR B CA 1
ATOM 3346 C C . TYR B 1 75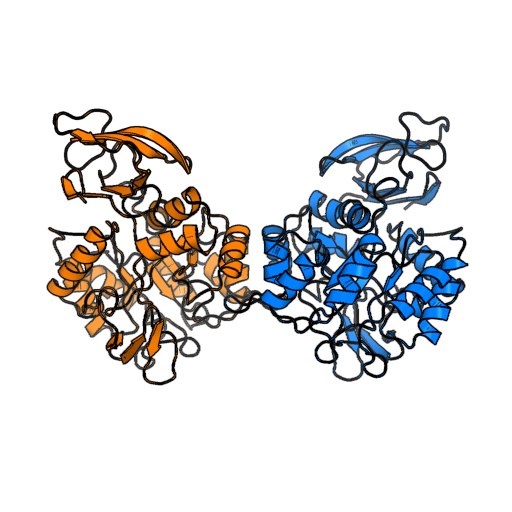 ? -12.32 24.984 18.234 1 97.94 75 TYR B C 1
ATOM 3348 O O . TYR B 1 75 ? -12.805 23.922 18.672 1 97.94 75 TYR B O 1
ATOM 3356 N N . GLU B 1 76 ? -11.055 25.062 17.734 1 98.5 76 GLU B N 1
ATOM 3357 C CA . GLU B 1 76 ? -10.164 23.906 17.734 1 98.5 76 GLU B CA 1
ATOM 3358 C C . GLU B 1 76 ? -9.977 23.359 19.156 1 98.5 76 GLU B C 1
ATOM 3360 O O . GLU B 1 76 ? -10.094 22.156 19.375 1 98.5 76 GLU B O 1
ATOM 3365 N N . ALA B 1 77 ? -9.766 24.25 20.094 1 98.25 77 ALA B N 1
ATOM 3366 C CA . ALA B 1 77 ? -9.547 23.828 21.484 1 98.25 77 ALA B CA 1
ATOM 3367 C C . ALA B 1 77 ? -10.781 23.141 22.047 1 98.25 77 ALA B C 1
ATOM 3369 O O . ALA B 1 77 ? -10.672 22.141 22.766 1 98.25 77 ALA B O 1
ATOM 3370 N N . GLU B 1 78 ? -11.938 23.703 21.734 1 97.25 78 GLU B N 1
ATOM 3371 C CA . GLU B 1 78 ? -13.188 23.125 22.219 1 97.25 78 GLU B CA 1
ATOM 3372 C C . GLU B 1 78 ? -13.375 21.703 21.688 1 97.25 78 GLU B C 1
ATOM 3374 O O . GLU B 1 78 ? -14.07 20.891 22.297 1 97.25 78 GLU B O 1
ATOM 3379 N N . ASN B 1 79 ? -12.711 21.484 20.578 1 98.31 79 ASN B N 1
ATOM 3380 C CA . ASN B 1 79 ? -12.828 20.172 19.953 1 98.31 79 ASN B CA 1
ATOM 3381 C C . ASN B 1 79 ? -11.586 19.328 20.203 1 98.31 79 ASN B C 1
ATOM 3383 O O . ASN B 1 79 ? -11.336 18.359 19.469 1 98.31 79 ASN B O 1
ATOM 3387 N N . GLY B 1 80 ? -10.773 19.656 21.156 1 98.62 80 GLY B N 1
ATOM 3388 C CA . GLY B 1 80 ? -9.695 18.797 21.625 1 98.62 80 GLY B CA 1
ATOM 3389 C C . GLY B 1 80 ? -8.398 19 20.875 1 98.62 80 GLY B C 1
ATOM 3390 O O . GLY B 1 80 ? -7.418 18.297 21.109 1 98.62 80 GLY B O 1
ATOM 3391 N N . VAL B 1 81 ? -8.375 19.891 19.891 1 98.88 81 VAL B N 1
ATOM 3392 C CA . VAL B 1 81 ? -7.141 20.266 19.203 1 98.88 81 VAL B CA 1
ATOM 3393 C C . VAL B 1 81 ? -6.477 21.438 19.938 1 98.88 81 VAL B C 1
ATOM 3395 O O . VAL B 1 81 ? -7.012 22.547 19.969 1 98.88 81 VAL B O 1
ATOM 3398 N N . LEU B 1 82 ? -5.301 21.141 20.469 1 98.69 82 LEU B N 1
ATOM 3399 C CA . LEU B 1 82 ? -4.777 22.125 21.422 1 98.69 82 LEU B CA 1
ATOM 3400 C C . LEU B 1 82 ? -3.504 22.781 20.875 1 98.69 82 LEU B C 1
ATOM 3402 O O . LEU B 1 82 ? -2.971 23.703 21.484 1 98.69 82 LEU B O 1
ATOM 3406 N N . ALA B 1 83 ? -3.018 22.359 19.781 1 98.75 83 ALA B N 1
ATOM 3407 C CA . ALA B 1 83 ? -1.986 23.031 18.984 1 98.75 83 ALA B CA 1
ATOM 3408 C C . ALA B 1 83 ? -2.348 23.031 17.5 1 98.75 83 ALA B C 1
ATOM 3410 O O . ALA B 1 83 ? -2.855 22.031 16.984 1 98.75 83 ALA B O 1
ATOM 3411 N N . ILE B 1 84 ? -2.09 24.188 16.844 1 98.81 84 ILE B N 1
ATOM 3412 C CA . ILE B 1 84 ? -2.539 24.281 15.461 1 98.81 84 ILE B CA 1
ATOM 3413 C C . ILE B 1 84 ? -1.44 24.922 14.609 1 98.81 84 ILE B C 1
ATOM 3415 O O . ILE B 1 84 ? -0.677 25.766 15.094 1 98.81 84 ILE B O 1
ATOM 3419 N N . CYS B 1 85 ? -1.291 24.469 13.414 1 98.81 85 CYS B N 1
ATOM 3420 C CA . CYS B 1 85 ? -0.434 24.984 12.344 1 98.81 85 CYS B CA 1
ATOM 3421 C C . CYS B 1 85 ? -1.227 25.188 11.062 1 98.81 85 CYS B C 1
ATOM 3423 O O . CYS B 1 85 ? -1.08 24.422 10.102 1 98.81 85 CYS B O 1
ATOM 3425 N N . PRO B 1 86 ? -2.092 26.25 11.047 1 98.81 86 PRO B N 1
ATOM 3426 C CA . PRO B 1 86 ? -2.984 26.453 9.898 1 98.81 86 PRO B CA 1
ATOM 3427 C C . PRO B 1 86 ? -2.227 26.719 8.602 1 98.81 86 PRO B C 1
ATOM 3429 O O . PRO B 1 86 ? -1.059 27.109 8.633 1 98.81 86 PRO B O 1
ATOM 3432 N N . ALA B 1 87 ? -2.879 26.5 7.547 1 98.88 87 ALA B N 1
ATOM 3433 C CA . ALA B 1 87 ? -2.248 26.562 6.23 1 98.88 87 ALA B CA 1
ATOM 3434 C C . ALA B 1 87 ? -2.697 27.812 5.473 1 98.88 87 ALA B C 1
ATOM 3436 O O . ALA B 1 87 ? -3.869 28.188 5.531 1 98.88 87 ALA B O 1
ATOM 3437 N N . THR B 1 88 ? -1.785 28.453 4.805 1 98.5 88 THR B N 1
ATOM 3438 C CA . THR B 1 88 ? -2.125 29.484 3.83 1 98.5 88 THR B CA 1
ATOM 3439 C C . THR B 1 88 ? -2.486 28.859 2.486 1 98.5 88 THR B C 1
ATOM 3441 O O . THR B 1 88 ? -2.297 27.656 2.283 1 98.5 88 THR B O 1
ATOM 3444 N N . MET B 1 89 ? -3.066 29.625 1.678 1 97.69 89 MET B N 1
ATOM 3445 C CA . MET B 1 89 ? -3.357 29.25 0.3 1 97.69 89 MET B CA 1
ATOM 3446 C C . MET B 1 89 ? -2.375 29.906 -0.667 1 97.69 89 MET B C 1
ATOM 3448 O O . MET B 1 89 ? -1.481 30.641 -0.247 1 97.69 89 MET B O 1
ATOM 3452 N N . THR B 1 90 ? -2.465 29.516 -1.935 1 97.88 90 THR B N 1
ATOM 3453 C CA . THR B 1 90 ? -1.736 30.234 -2.975 1 97.88 90 THR B CA 1
ATOM 3454 C C . THR B 1 90 ? -2.277 31.641 -3.133 1 97.88 90 THR B C 1
ATOM 3456 O O . THR B 1 90 ? -3.338 31.844 -3.729 1 97.88 90 THR B O 1
ATOM 3459 N N . LEU B 1 91 ? -1.521 32.594 -2.607 1 97.69 91 LEU B N 1
ATOM 3460 C CA . LEU B 1 91 ? -1.906 34 -2.557 1 97.69 91 LEU B CA 1
ATOM 3461 C C . LEU B 1 91 ? -0.726 34.906 -2.904 1 97.69 91 LEU B C 1
ATOM 3463 O O . LEU B 1 91 ? 0.426 34.469 -2.871 1 97.69 91 LEU B O 1
ATOM 3467 N N . PRO B 1 92 ? -1.013 36.188 -3.291 1 96.88 92 PRO B N 1
ATOM 3468 C CA . PRO B 1 92 ? 0.102 37.094 -3.514 1 96.88 92 PRO B CA 1
ATOM 3469 C C . PRO B 1 92 ? 0.923 37.344 -2.252 1 96.88 92 PRO B C 1
ATOM 3471 O O . PRO B 1 92 ? 0.386 37.312 -1.142 1 96.88 92 PRO B O 1
ATOM 3474 N N . GLU B 1 93 ? 2.24 37.688 -2.451 1 98 93 GLU B N 1
ATOM 3475 C CA . GLU B 1 93 ? 3.139 37.844 -1.314 1 98 93 GLU B CA 1
ATOM 3476 C C . GLU B 1 93 ? 2.59 38.875 -0.338 1 98 93 GLU B C 1
ATOM 3478 O O . GLU B 1 93 ? 2.727 38.75 0.878 1 98 93 GLU B O 1
ATOM 3483 N N . GLU B 1 94 ? 1.991 39.938 -0.875 1 98.25 94 GLU B N 1
ATOM 3484 C CA . GLU B 1 94 ? 1.455 41 -0.014 1 98.25 94 GLU B CA 1
ATOM 3485 C C . GLU B 1 94 ? 0.424 40.438 0.961 1 98.25 94 GLU B C 1
ATOM 3487 O O . GLU B 1 94 ? 0.419 40.781 2.141 1 98.25 94 GLU B O 1
ATOM 3492 N N . THR B 1 95 ? -0.412 39.625 0.482 1 98.12 95 THR B N 1
ATOM 3493 C CA . THR B 1 95 ? -1.426 38.969 1.322 1 98.12 95 THR B CA 1
ATOM 3494 C C . THR B 1 95 ? -0.782 38.031 2.324 1 98.12 95 THR B C 1
ATOM 3496 O O . THR B 1 95 ? -1.135 38.031 3.506 1 98.12 95 THR B O 1
ATOM 3499 N N . LEU B 1 96 ? 0.154 37.25 1.863 1 98.62 96 LEU B N 1
ATOM 3500 C CA . LEU B 1 96 ? 0.858 36.312 2.744 1 98.62 96 LEU B CA 1
ATOM 3501 C C . LEU B 1 96 ? 1.595 37.062 3.848 1 98.62 96 LEU B C 1
ATOM 3503 O O . LEU B 1 96 ? 1.669 36.594 4.984 1 98.62 96 LEU B O 1
ATOM 3507 N N . MET B 1 97 ? 2.1 38.281 3.467 1 98.69 97 MET B N 1
ATOM 3508 C CA . MET B 1 97 ? 2.775 39.125 4.441 1 98.69 97 MET B CA 1
ATOM 3509 C C . MET B 1 97 ? 1.807 39.562 5.527 1 98.69 97 MET B C 1
ATOM 3511 O O . MET B 1 97 ? 2.143 39.562 6.715 1 98.69 97 MET B O 1
ATOM 3515 N N . THR B 1 98 ? 0.657 39.906 5.117 1 98.62 98 THR B N 1
ATOM 3516 C CA . THR B 1 98 ? -0.366 40.312 6.066 1 98.62 98 THR B CA 1
ATOM 3517 C C . THR B 1 98 ? -0.719 39.188 7.02 1 98.62 98 THR B C 1
ATOM 3519 O O . THR B 1 98 ? -0.834 39.406 8.227 1 98.62 98 THR B O 1
ATOM 3522 N N . ILE B 1 99 ? -0.895 38.031 6.516 1 98.62 99 ILE B N 1
ATOM 3523 C CA . ILE B 1 99 ? -1.215 36.844 7.297 1 98.62 99 ILE B CA 1
ATOM 3524 C C . ILE B 1 99 ? -0.082 36.531 8.273 1 98.62 99 ILE B C 1
ATOM 3526 O O . ILE B 1 99 ? -0.325 36.281 9.461 1 98.62 99 ILE B O 1
ATOM 3530 N N . ALA B 1 100 ? 1.183 36.594 7.793 1 98.75 100 ALA B N 1
ATOM 3531 C CA . ALA B 1 100 ? 2.363 36.344 8.617 1 98.75 100 ALA B CA 1
ATOM 3532 C C . ALA B 1 100 ? 2.428 37.344 9.789 1 98.75 100 ALA B C 1
ATOM 3534 O O . ALA B 1 100 ? 2.666 36.938 10.93 1 98.75 100 ALA B O 1
ATOM 3535 N N . LYS B 1 101 ? 2.189 38.562 9.523 1 98.69 101 LYS B N 1
ATOM 3536 C CA . LYS B 1 101 ? 2.256 39.594 10.547 1 98.69 101 LYS B CA 1
ATOM 3537 C C . LYS B 1 101 ? 1.149 39.406 11.586 1 98.69 101 LYS B C 1
ATOM 3539 O O . LYS B 1 101 ? 1.371 39.625 12.781 1 98.69 101 LYS B O 1
ATOM 3544 N N . ALA B 1 102 ? -0.038 39.062 11.109 1 98.44 102 ALA B N 1
ATOM 3545 C CA . ALA B 1 102 ? -1.141 38.812 12.031 1 98.44 102 ALA B CA 1
ATOM 3546 C C . ALA B 1 102 ? -0.816 37.625 12.961 1 98.44 102 ALA B C 1
ATOM 3548 O O . ALA B 1 102 ? -1.099 37.688 14.164 1 98.44 102 ALA B O 1
ATOM 3549 N N . ALA B 1 103 ? -0.237 36.625 12.414 1 98.44 103 ALA B N 1
ATOM 3550 C CA . ALA B 1 103 ? 0.142 35.438 13.203 1 98.44 103 ALA B CA 1
ATOM 3551 C C . ALA B 1 103 ? 1.209 35.812 14.234 1 98.44 103 ALA B C 1
ATOM 3553 O O . ALA B 1 103 ? 1.133 35.375 15.391 1 98.44 103 ALA B O 1
ATOM 3554 N N . ALA B 1 104 ? 2.186 36.562 13.789 1 98.06 104 ALA B N 1
ATOM 3555 C CA . ALA B 1 104 ? 3.271 36.969 14.672 1 98.06 104 ALA B CA 1
ATOM 3556 C C . ALA B 1 104 ? 2.744 37.812 15.836 1 98.06 104 ALA B C 1
ATOM 3558 O O . ALA B 1 104 ? 3.266 37.75 16.953 1 98.06 104 ALA B O 1
ATOM 3559 N N . ALA B 1 105 ? 1.729 38.562 15.586 1 97.06 105 ALA B N 1
ATOM 3560 C CA . ALA B 1 105 ? 1.184 39.5 16.578 1 97.06 105 ALA B CA 1
ATOM 3561 C C . ALA B 1 105 ? 0.215 38.781 17.516 1 97.06 105 ALA B C 1
ATOM 3563 O O . ALA B 1 105 ? -0.093 39.281 18.594 1 97.06 105 ALA B O 1
ATOM 3564 N N . TYR B 1 106 ? -0.267 37.656 17.047 1 95.94 106 TYR B N 1
ATOM 3565 C CA . TYR B 1 106 ? -1.281 36.938 17.812 1 95.94 106 TYR B CA 1
ATOM 3566 C C . TYR B 1 106 ? -0.708 36.406 19.125 1 95.94 106 TYR B C 1
ATOM 3568 O O . TYR B 1 106 ? 0.279 35.688 19.125 1 95.94 106 TYR B O 1
ATOM 3576 N N . ASN B 1 107 ? -1.203 36.75 20.328 1 83.81 107 ASN B N 1
ATOM 3577 C CA . ASN B 1 107 ? -0.649 36.438 21.641 1 83.81 107 ASN B CA 1
ATOM 3578 C C . ASN B 1 107 ? -1.266 35.156 22.219 1 83.81 107 ASN B C 1
ATOM 3580 O O . ASN B 1 107 ? -0.739 34.594 23.188 1 83.81 107 ASN B O 1
ATOM 3584 N N . GLY B 1 108 ? -2.188 34.531 21.562 1 77.06 108 GLY B N 1
ATOM 3585 C CA . GLY B 1 108 ? -2.635 33.188 21.875 1 77.06 108 GLY B CA 1
ATOM 3586 C C . GLY B 1 108 ? -3.232 33.062 23.266 1 77.06 108 GLY B C 1
ATOM 3587 O O . GLY B 1 108 ? -2.977 32.062 23.969 1 77.06 108 GLY B O 1
ATOM 3588 N N . ASP B 1 109 ? -4.016 33.969 23.812 1 71.69 109 ASP B N 1
ATOM 3589 C CA . ASP B 1 109 ? -4.391 33.938 25.219 1 71.69 109 ASP B CA 1
ATOM 3590 C C . ASP B 1 109 ? -5.547 32.938 25.453 1 71.69 109 ASP B C 1
ATOM 3592 O O . ASP B 1 109 ? -5.816 32.562 26.578 1 71.69 109 ASP B O 1
ATOM 3596 N N . SER B 1 110 ? -6.113 32.562 24.438 1 81.62 110 SER B N 1
ATOM 3597 C CA . SER B 1 110 ? -7.242 31.641 24.594 1 81.62 110 SER B CA 1
ATOM 3598 C C . SER B 1 110 ? -7.277 30.594 23.5 1 81.62 110 SER B C 1
ATOM 3600 O O . SER B 1 110 ? -6.582 30.734 22.484 1 81.62 110 SER B O 1
ATOM 3602 N N . GLY B 1 111 ? -7.75 29.391 23.719 1 94.75 111 GLY B N 1
ATOM 3603 C CA . GLY B 1 111 ? -7.953 28.359 22.734 1 94.75 111 GLY B CA 1
ATOM 3604 C C . GLY B 1 111 ? -6.695 27.562 22.422 1 94.75 111 GLY B C 1
ATOM 3605 O O . GLY B 1 111 ? -5.82 27.438 23.281 1 94.75 111 GLY B O 1
ATOM 3606 N N . ALA B 1 112 ? -6.562 27.062 21.234 1 98.06 112 ALA B N 1
ATOM 3607 C CA . ALA B 1 112 ? -5.422 26.25 20.812 1 98.06 112 ALA B CA 1
ATOM 3608 C C . ALA B 1 112 ? -4.184 27.125 20.609 1 98.06 112 ALA B C 1
ATOM 3610 O O . ALA B 1 112 ? -4.293 28.281 20.219 1 98.06 112 ALA B O 1
ATOM 3611 N N . ASP B 1 113 ? -3.021 26.625 20.859 1 98.25 113 ASP B N 1
ATOM 3612 C CA . ASP B 1 113 ? -1.772 27.344 20.625 1 98.25 113 ASP B CA 1
ATOM 3613 C C . ASP B 1 113 ? -1.439 27.375 19.141 1 98.25 113 ASP B C 1
ATOM 3615 O O . ASP B 1 113 ? -1.475 26.359 18.453 1 98.25 113 ASP B O 1
ATOM 3619 N N . LEU B 1 114 ? -1.233 28.562 18.641 1 98.44 114 LEU B N 1
ATOM 3620 C CA . LEU B 1 114 ? -0.65 28.672 17.297 1 98.44 114 LEU B CA 1
ATOM 3621 C C . LEU B 1 114 ? 0.836 28.344 17.328 1 98.44 114 LEU B C 1
ATOM 3623 O O . LEU B 1 114 ? 1.648 29.125 17.828 1 98.44 114 LEU B O 1
ATOM 3627 N N . VAL B 1 115 ? 1.188 27.188 16.75 1 98.19 115 VAL B N 1
ATOM 3628 C CA . VAL B 1 115 ? 2.551 26.703 16.953 1 98.19 115 VAL B CA 1
ATOM 3629 C C . VAL B 1 115 ? 3.324 26.781 15.641 1 98.19 115 VAL B C 1
ATOM 3631 O O . VAL B 1 115 ? 4.508 26.438 15.578 1 98.19 115 VAL B O 1
ATOM 3634 N N . GLY B 1 116 ? 2.66 27.234 14.578 1 98.56 116 GLY B N 1
ATOM 3635 C CA . GLY B 1 116 ? 3.301 27.359 13.281 1 98.56 116 GLY B CA 1
ATOM 3636 C C . GLY B 1 116 ? 2.334 27.734 12.172 1 98.56 116 GLY B C 1
ATOM 3637 O O . GLY B 1 116 ? 1.145 27.938 12.43 1 98.56 116 GLY B O 1
ATOM 3638 N N . ILE B 1 117 ? 2.902 27.922 11.008 1 98.88 117 ILE B N 1
ATOM 3639 C CA . ILE B 1 117 ? 2.16 28.156 9.773 1 98.88 117 ILE B CA 1
ATOM 3640 C C . ILE B 1 117 ? 2.602 27.156 8.703 1 98.88 117 ILE B C 1
ATOM 3642 O O . ILE B 1 117 ? 3.791 26.859 8.578 1 98.88 117 ILE B O 1
ATOM 3646 N N . ASN B 1 118 ? 1.657 26.531 8.039 1 98.88 118 ASN B N 1
ATOM 3647 C CA . ASN B 1 118 ? 1.874 25.672 6.871 1 98.88 118 ASN B CA 1
ATOM 3648 C C . ASN B 1 118 ? 1.683 26.453 5.57 1 98.88 118 ASN B C 1
ATOM 3650 O O . ASN B 1 118 ? 0.554 26.781 5.199 1 98.88 118 ASN B O 1
ATOM 3654 N N . MET B 1 119 ? 2.771 26.766 4.883 1 98.75 119 MET B N 1
ATOM 3655 C CA . MET B 1 119 ? 2.68 27.516 3.633 1 98.75 119 MET B CA 1
ATOM 3656 C C . MET B 1 119 ? 2.299 26.594 2.479 1 98.75 119 MET B C 1
ATOM 3658 O O . MET B 1 119 ? 3.172 26.047 1.795 1 98.75 119 MET B O 1
ATOM 3662 N N . GLU B 1 120 ? 1.02 26.438 2.275 1 98 120 GLU B N 1
ATOM 3663 C CA . GLU B 1 120 ? 0.546 25.594 1.187 1 98 120 GLU B CA 1
ATOM 3664 C C . GLU B 1 120 ? 0.439 26.375 -0.118 1 98 120 GLU B C 1
ATOM 3666 O O . GLU B 1 120 ? -0.662 26.719 -0.55 1 98 120 GLU B O 1
ATOM 3671 N N . GLY B 1 121 ? 1.409 26.641 -0.866 1 93.69 121 GLY B N 1
ATOM 3672 C CA . GLY B 1 121 ? 1.555 27.531 -2 1 93.69 121 GLY B CA 1
ATOM 3673 C C . GLY B 1 121 ? 2.33 28.797 -1.668 1 93.69 121 GLY B C 1
ATOM 3674 O O . GLY B 1 121 ? 2.588 29.078 -0.497 1 93.69 121 GLY B O 1
ATOM 3675 N N . PRO B 1 122 ? 2.887 29.391 -2.629 1 97.81 122 PRO B N 1
ATOM 3676 C CA . PRO B 1 122 ? 2.414 29.391 -4.016 1 97.81 122 PRO B CA 1
ATOM 3677 C C . PRO B 1 122 ? 3.309 28.562 -4.938 1 97.81 122 PRO B C 1
ATOM 3679 O O . PRO B 1 122 ? 3.158 28.609 -6.16 1 97.81 122 PRO B O 1
ATOM 3682 N N . PHE B 1 123 ? 4.191 27.719 -4.391 1 98.69 123 PHE B N 1
ATOM 3683 C CA . PHE B 1 123 ? 5.219 27.031 -5.16 1 98.69 123 PHE B CA 1
ATOM 3684 C C . PHE B 1 123 ? 4.719 25.672 -5.617 1 98.69 123 PHE B C 1
ATOM 3686 O O . PHE B 1 123 ? 5.406 24.656 -5.449 1 98.69 123 PHE B O 1
ATOM 3693 N N . ILE B 1 124 ? 3.555 25.594 -6.133 1 98.56 124 ILE B N 1
ATOM 3694 C CA . ILE B 1 124 ? 2.898 24.344 -6.496 1 98.56 124 ILE B CA 1
ATOM 3695 C C . ILE B 1 124 ? 2.773 24.25 -8.016 1 98.56 124 ILE B C 1
ATOM 3697 O O . ILE B 1 124 ? 3.211 25.141 -8.734 1 98.56 124 ILE B O 1
ATOM 3701 N N . ASN B 1 125 ? 2.373 23.125 -8.531 1 98.62 125 ASN B N 1
ATOM 3702 C CA . ASN B 1 125 ? 2.174 22.891 -9.961 1 98.62 125 ASN B CA 1
ATOM 3703 C C . ASN B 1 125 ? 0.757 23.266 -10.398 1 98.62 125 ASN B C 1
ATOM 3705 O O . ASN B 1 125 ? -0.217 22.75 -9.844 1 98.62 125 ASN B O 1
ATOM 3709 N N . GLU B 1 126 ? 0.635 24.094 -11.383 1 97.44 126 GLU B N 1
ATOM 3710 C CA . GLU B 1 126 ? -0.661 24.562 -11.852 1 97.44 126 GLU B CA 1
ATOM 3711 C C . GLU B 1 126 ? -1.555 23.406 -12.273 1 97.44 126 GLU B C 1
ATOM 3713 O O . GLU B 1 126 ? -2.773 23.453 -12.094 1 97.44 126 GLU B O 1
ATOM 3718 N N . ALA B 1 127 ? -0.995 22.375 -12.852 1 97.44 127 ALA B N 1
ATOM 3719 C CA . ALA B 1 127 ? -1.759 21.219 -13.336 1 97.44 127 ALA B CA 1
ATOM 3720 C C . ALA B 1 127 ? -2.412 20.469 -12.172 1 97.44 127 ALA B C 1
ATOM 3722 O O . ALA B 1 127 ? -3.336 19.688 -12.383 1 97.44 127 ALA B O 1
ATOM 3723 N N . LYS B 1 128 ? -1.96 20.688 -10.977 1 97.75 128 LYS B N 1
ATOM 3724 C CA . LYS B 1 128 ? -2.479 20.031 -9.773 1 97.75 128 LYS B CA 1
ATOM 3725 C C . LYS B 1 128 ? -2.881 21.062 -8.727 1 97.75 128 LYS B C 1
ATOM 3727 O O . LYS B 1 128 ? -2.705 20.844 -7.527 1 97.75 128 LYS B O 1
ATOM 3732 N N . LYS B 1 129 ? -3.342 22.141 -9.156 1 95.44 129 LYS B N 1
ATOM 3733 C CA . LYS B 1 129 ? -3.613 23.281 -8.281 1 95.44 129 LYS B CA 1
ATOM 3734 C C . LYS B 1 129 ? -4.793 22.984 -7.359 1 95.44 129 LYS B C 1
ATOM 3736 O O . LYS B 1 129 ? -4.93 23.609 -6.305 1 95.44 129 LYS B O 1
ATOM 3741 N N . GLY B 1 130 ? -5.738 22.047 -7.73 1 93.19 130 GLY B N 1
ATOM 3742 C CA . GLY B 1 130 ? -6.953 21.859 -6.957 1 93.19 130 GLY B CA 1
ATOM 3743 C C . GLY B 1 130 ? -7.746 23.125 -6.762 1 93.19 130 GLY B C 1
ATOM 3744 O O . GLY B 1 130 ? -8.07 23.812 -7.734 1 93.19 130 GLY B O 1
ATOM 3745 N N . ALA B 1 131 ? -7.961 23.484 -5.543 1 91.5 131 ALA B N 1
ATOM 3746 C CA . ALA B 1 131 ? -8.773 24.656 -5.199 1 91.5 131 ALA B CA 1
ATOM 3747 C C . ALA B 1 131 ? -7.906 25.906 -5.066 1 91.5 131 ALA B C 1
ATOM 3749 O O . ALA B 1 131 ? -8.398 26.969 -4.695 1 91.5 131 ALA B O 1
ATOM 3750 N N . GLN B 1 132 ? -6.613 25.812 -5.375 1 94.25 132 GLN B N 1
ATOM 3751 C CA . GLN B 1 132 ? -5.695 26.953 -5.281 1 94.25 132 GLN B CA 1
ATOM 3752 C C . GLN B 1 132 ? -5.875 27.906 -6.457 1 94.25 132 GLN B C 1
ATOM 3754 O O . GLN B 1 132 ? -6.203 27.469 -7.566 1 94.25 132 GLN B O 1
ATOM 3759 N N . ASN B 1 133 ? -5.676 29.156 -6.262 1 93.62 133 ASN B N 1
ATOM 3760 C CA . ASN B 1 133 ? -5.785 30.172 -7.305 1 93.62 133 ASN B CA 1
ATOM 3761 C C . ASN B 1 133 ? -4.57 30.156 -8.227 1 93.62 133 ASN B C 1
ATOM 3763 O O . ASN B 1 133 ? -3.465 30.5 -7.812 1 93.62 133 ASN B O 1
ATOM 3767 N N . PRO B 1 134 ? -4.773 29.875 -9.469 1 95 134 PRO B N 1
ATOM 3768 C CA . PRO B 1 134 ? -3.629 29.734 -10.367 1 95 134 PRO B CA 1
ATOM 3769 C C . PRO B 1 134 ? -2.928 31.047 -10.656 1 95 134 PRO B C 1
ATOM 3771 O O . PRO B 1 134 ? -1.751 31.062 -11.023 1 95 134 PRO B O 1
ATOM 3774 N N . ALA B 1 135 ? -3.58 32.188 -10.438 1 95.88 135 ALA B N 1
ATOM 3775 C CA . ALA B 1 135 ? -3.041 33.5 -10.773 1 95.88 135 ALA B CA 1
ATOM 3776 C C . ALA B 1 135 ? -1.803 33.812 -9.938 1 95.88 135 ALA B C 1
ATOM 3778 O O . ALA B 1 135 ? -0.988 34.656 -10.32 1 95.88 135 ALA B O 1
ATOM 3779 N N . TYR B 1 136 ? -1.649 33.125 -8.852 1 97.31 136 TYR B N 1
ATOM 3780 C CA . TYR B 1 136 ? -0.596 33.5 -7.914 1 97.31 136 TYR B CA 1
ATOM 3781 C C . TYR B 1 136 ? 0.468 32.406 -7.82 1 97.31 136 TYR B C 1
ATOM 3783 O O . TYR B 1 136 ? 1.393 32.5 -7.008 1 97.31 136 TYR B O 1
ATOM 3791 N N . ILE B 1 137 ? 0.327 31.344 -8.609 1 98 137 ILE B N 1
ATOM 3792 C CA . ILE B 1 137 ? 1.333 30.281 -8.648 1 98 137 ILE B CA 1
ATOM 3793 C C . ILE B 1 137 ? 2.611 30.812 -9.297 1 98 137 ILE B C 1
ATOM 3795 O O . ILE B 1 137 ? 2.559 31.484 -10.328 1 98 137 ILE B O 1
ATOM 3799 N N . HIS B 1 138 ? 3.682 30.594 -8.773 1 96.25 138 HIS B N 1
ATOM 3800 C CA . HIS B 1 138 ? 4.953 30.953 -9.383 1 96.25 138 HIS B CA 1
ATOM 3801 C C . HIS B 1 138 ? 6.086 30.078 -8.867 1 96.25 138 HIS B C 1
ATOM 3803 O O . HIS B 1 138 ? 5.871 29.234 -7.996 1 96.25 138 HIS B O 1
ATOM 3809 N N . LYS B 1 139 ? 7.273 30.172 -9.398 1 97.88 139 LYS B N 1
ATOM 3810 C CA . LYS B 1 139 ? 8.422 29.344 -9.07 1 97.88 139 LYS B CA 1
ATOM 3811 C C . LYS B 1 139 ? 8.875 29.578 -7.629 1 97.88 139 LYS B C 1
ATOM 3813 O O . LYS B 1 139 ? 8.664 30.656 -7.078 1 97.88 139 LYS B O 1
ATOM 3818 N N . PRO B 1 140 ? 9.508 28.562 -7.027 1 98.5 140 PRO B N 1
ATOM 3819 C CA . PRO B 1 140 ? 10.031 28.734 -5.672 1 98.5 140 PRO B CA 1
ATOM 3820 C C . PRO B 1 140 ? 10.953 29.953 -5.555 1 98.5 140 PRO B C 1
ATOM 3822 O O . PRO B 1 140 ? 11.734 30.234 -6.465 1 98.5 140 PRO B O 1
ATOM 3825 N N . ASP B 1 141 ? 10.812 30.641 -4.504 1 98.44 141 ASP B N 1
ATOM 3826 C CA . ASP B 1 141 ? 11.492 31.906 -4.273 1 98.44 141 ASP B CA 1
ATOM 3827 C C . ASP B 1 141 ? 12.016 32 -2.842 1 98.44 141 ASP B C 1
ATOM 3829 O O . ASP B 1 141 ? 11.273 32.344 -1.927 1 98.44 141 ASP B O 1
ATOM 3833 N N . VAL B 1 142 ? 13.328 31.766 -2.678 1 98.62 142 VAL B N 1
ATOM 3834 C CA . VAL B 1 142 ? 13.945 31.719 -1.356 1 98.62 142 VAL B CA 1
ATOM 3835 C C . VAL B 1 142 ? 13.844 33.094 -0.688 1 98.62 142 VAL B C 1
ATOM 3837 O O . VAL B 1 142 ? 13.547 33.188 0.507 1 98.62 142 VAL B O 1
ATOM 3840 N N . ALA B 1 143 ? 14.031 34.125 -1.452 1 98.62 143 ALA B N 1
ATOM 3841 C CA . ALA B 1 143 ? 13.977 35.469 -0.901 1 98.62 143 ALA B CA 1
ATOM 3842 C C . ALA B 1 143 ? 12.586 35.781 -0.365 1 98.62 143 ALA B C 1
ATOM 3844 O O . ALA B 1 143 ? 12.453 36.406 0.7 1 98.62 143 ALA B O 1
ATOM 3845 N N . MET B 1 144 ? 11.609 35.438 -1.129 1 98.5 144 MET B N 1
ATOM 3846 C CA . MET B 1 144 ? 10.234 35.656 -0.671 1 98.5 144 MET B CA 1
ATOM 3847 C C . MET B 1 144 ? 9.984 34.906 0.632 1 98.5 144 MET B C 1
ATOM 3849 O O . MET B 1 144 ? 9.43 35.469 1.581 1 98.5 144 MET B O 1
ATOM 3853 N N . TYR B 1 145 ? 10.398 33.656 0.683 1 98.69 145 TYR B N 1
ATOM 3854 C CA . TYR B 1 145 ? 10.242 32.844 1.887 1 98.69 145 TYR B CA 1
ATOM 3855 C C . TYR B 1 145 ? 10.906 33.531 3.086 1 98.69 145 TYR B C 1
ATOM 3857 O O . TYR B 1 145 ? 10.312 33.594 4.164 1 98.69 145 TYR B O 1
ATOM 3865 N N . GLU B 1 146 ? 12.117 34 2.887 1 98.69 146 GLU B N 1
ATOM 3866 C CA . GLU B 1 146 ? 12.859 34.594 3.98 1 98.69 146 GLU B CA 1
ATOM 3867 C C . GLU B 1 146 ? 12.141 35.844 4.5 1 98.69 146 GLU B C 1
ATOM 3869 O O . GLU B 1 146 ? 12.109 36.094 5.711 1 98.69 146 GLU B O 1
ATOM 3874 N N . ARG B 1 147 ? 11.578 36.625 3.586 1 98.75 147 ARG B N 1
ATOM 3875 C CA . ARG B 1 147 ? 10.812 37.812 3.998 1 98.75 147 ARG B CA 1
ATOM 3876 C C . ARG B 1 147 ? 9.578 37.406 4.797 1 98.75 147 ARG B C 1
ATOM 3878 O O . ARG B 1 147 ? 9.273 38 5.828 1 98.75 147 ARG B O 1
ATOM 3885 N N . LEU B 1 148 ? 8.914 36.406 4.395 1 98.81 148 LEU B N 1
ATOM 3886 C CA . LEU B 1 148 ? 7.723 35.906 5.082 1 98.81 148 LEU B CA 1
ATOM 3887 C C . LEU B 1 148 ? 8.078 35.312 6.441 1 98.81 148 LEU B C 1
ATOM 3889 O O . LEU B 1 148 ? 7.371 35.562 7.426 1 98.81 148 LEU B O 1
ATOM 3893 N N . GLN B 1 149 ? 9.148 34.531 6.453 1 98.75 149 GLN B N 1
ATOM 3894 C CA . GLN B 1 149 ? 9.617 33.906 7.695 1 98.75 149 GLN B CA 1
ATOM 3895 C C . GLN B 1 149 ? 9.961 34.969 8.734 1 98.75 149 GLN B C 1
ATOM 3897 O O . GLN B 1 149 ? 9.617 34.844 9.914 1 98.75 149 GLN B O 1
ATOM 3902 N N . LYS B 1 150 ? 10.633 36 8.305 1 98.62 150 LYS B N 1
ATOM 3903 C CA . LYS B 1 150 ? 10.961 37.094 9.195 1 98.62 150 LYS B CA 1
ATOM 3904 C C . LYS B 1 150 ? 9.695 37.781 9.695 1 98.62 150 LYS B C 1
ATOM 3906 O O . LYS B 1 150 ? 9.562 38.062 10.898 1 98.62 150 LYS B O 1
ATOM 3911 N N . ALA B 1 151 ? 8.75 38.062 8.805 1 98.69 151 ALA B N 1
ATOM 3912 C CA . ALA B 1 151 ? 7.508 38.75 9.148 1 98.69 151 ALA B CA 1
ATOM 3913 C C . ALA B 1 151 ? 6.684 37.938 10.141 1 98.69 151 ALA B C 1
ATOM 3915 O O . ALA B 1 151 ? 5.961 38.5 10.969 1 98.69 151 ALA B O 1
ATOM 3916 N N . SER B 1 152 ? 6.746 36.625 10.125 1 98.56 152 SER B N 1
ATOM 3917 C CA . SER B 1 152 ? 5.969 35.719 10.977 1 98.56 152 SER B CA 1
ATOM 3918 C C . SER B 1 152 ? 6.699 35.438 12.289 1 98.56 152 SER B C 1
ATOM 3920 O O . SER B 1 152 ? 6.18 34.719 13.148 1 98.56 152 SER B O 1
ATOM 3922 N N . ASN B 1 153 ? 7.906 36 12.445 1 98 153 ASN B N 1
ATOM 3923 C CA . ASN B 1 153 ? 8.758 35.75 13.594 1 98 153 ASN B CA 1
ATOM 3924 C C . ASN B 1 153 ? 9.078 34.25 13.711 1 98 153 ASN B C 1
ATOM 3926 O O . ASN B 1 153 ? 8.992 33.688 14.797 1 98 153 ASN B O 1
ATOM 3930 N N . GLY B 1 154 ? 9.328 33.594 12.531 1 98.25 154 GLY B N 1
ATOM 3931 C CA . GLY B 1 154 ? 9.797 32.219 12.477 1 98.25 154 GLY B CA 1
ATOM 3932 C C . GLY B 1 154 ? 8.68 31.188 12.57 1 98.25 154 GLY B C 1
ATOM 3933 O O . GLY B 1 154 ? 8.922 30.031 12.914 1 98.25 154 GLY B O 1
ATOM 3934 N N . LEU B 1 155 ? 7.453 31.516 12.195 1 98.56 155 LEU B N 1
ATOM 3935 C CA . LEU B 1 155 ? 6.316 30.641 12.453 1 98.56 155 LEU B CA 1
ATOM 3936 C C . LEU B 1 155 ? 6.109 29.672 11.289 1 98.56 155 LEU B C 1
ATOM 3938 O O . LEU B 1 155 ? 5.379 28.688 11.422 1 98.56 155 LEU B O 1
ATOM 3942 N N . PHE B 1 156 ? 6.672 29.969 10.133 1 98.75 156 PHE B N 1
ATOM 3943 C CA . PHE B 1 156 ? 6.523 29 9.055 1 98.75 156 PHE B CA 1
ATOM 3944 C C . PHE B 1 156 ? 7.301 27.719 9.359 1 98.75 156 PHE B C 1
ATOM 3946 O O . PHE B 1 156 ? 8.531 27.719 9.359 1 98.75 156 PHE B O 1
ATOM 3953 N N . LYS B 1 157 ? 6.578 26.656 9.609 1 98.75 157 LYS B N 1
ATOM 3954 C CA . LYS B 1 157 ? 7.168 25.375 9.977 1 98.75 157 LYS B CA 1
ATOM 3955 C C . LYS B 1 157 ? 7.152 24.406 8.797 1 98.75 157 LYS B C 1
ATOM 3957 O O . LYS B 1 157 ? 7.988 23.5 8.711 1 98.75 157 LYS B O 1
ATOM 3962 N N . LEU B 1 158 ? 6.203 24.547 7.918 1 98.81 158 LEU B N 1
ATOM 3963 C CA . LEU B 1 158 ? 6.051 23.734 6.715 1 98.81 158 LEU B CA 1
ATOM 3964 C C . LEU B 1 158 ? 6.004 24.609 5.469 1 98.81 158 LEU B C 1
ATOM 3966 O O . LEU B 1 158 ? 5.398 25.688 5.484 1 98.81 158 LEU B O 1
ATOM 3970 N N . VAL B 1 159 ? 6.629 24.172 4.434 1 98.88 159 VAL B N 1
ATOM 3971 C CA . VAL B 1 159 ? 6.57 24.812 3.129 1 98.88 159 VAL B CA 1
ATOM 3972 C C . VAL B 1 159 ? 6.297 23.766 2.047 1 98.88 159 VAL B C 1
ATOM 3974 O O . VAL B 1 159 ? 7.062 22.812 1.888 1 98.88 159 VAL B O 1
ATOM 3977 N N . ASP B 1 160 ? 5.242 23.953 1.356 1 98.81 160 ASP B N 1
ATOM 3978 C CA . ASP B 1 160 ? 4.828 23.047 0.298 1 98.81 160 ASP B CA 1
ATOM 3979 C C . ASP B 1 160 ? 5.473 23.422 -1.034 1 98.81 160 ASP B C 1
ATOM 3981 O O . ASP B 1 160 ? 5.586 24.594 -1.367 1 98.81 160 ASP B O 1
ATOM 3985 N N . ILE B 1 161 ? 5.84 22.406 -1.748 1 98.75 161 ILE B N 1
ATOM 3986 C CA . ILE B 1 161 ? 6.52 22.656 -3.012 1 98.75 161 ILE B CA 1
ATOM 3987 C C . ILE B 1 161 ? 6.211 21.547 -4.004 1 98.75 161 ILE B C 1
ATOM 3989 O O . ILE B 1 161 ? 6.109 20.375 -3.621 1 98.75 161 ILE B O 1
ATOM 3993 N N . ALA B 1 162 ? 5.961 21.875 -5.258 1 98.94 162 ALA B N 1
ATOM 3994 C CA . ALA B 1 162 ? 6.062 20.922 -6.355 1 98.94 162 ALA B CA 1
ATOM 3995 C C . ALA B 1 162 ? 7.508 20.766 -6.824 1 98.94 162 ALA B C 1
ATOM 3997 O O . ALA B 1 162 ? 8.062 21.688 -7.434 1 98.94 162 ALA B O 1
ATOM 3998 N N . PRO B 1 163 ? 8.07 19.656 -6.609 1 98.81 163 PRO B N 1
ATOM 3999 C CA . PRO B 1 163 ? 9.523 19.562 -6.762 1 98.81 163 PRO B CA 1
ATOM 4000 C C . PRO B 1 163 ? 9.961 19.594 -8.227 1 98.81 163 PRO B C 1
ATOM 4002 O O . PRO B 1 163 ? 11.148 19.766 -8.508 1 98.81 163 PRO B O 1
ATOM 4005 N N . GLU B 1 164 ? 9.031 19.375 -9.164 1 98.69 164 GLU B N 1
ATOM 4006 C CA . GLU B 1 164 ? 9.391 19.406 -10.578 1 98.69 164 GLU B CA 1
ATOM 4007 C C . GLU B 1 164 ? 9.539 20.844 -11.078 1 98.69 164 GLU B C 1
ATOM 4009 O O . GLU B 1 164 ? 10.047 21.062 -12.18 1 98.69 164 GLU B O 1
ATOM 4014 N N . ASN B 1 165 ? 9.094 21.828 -10.312 1 98.25 165 ASN B N 1
ATOM 4015 C CA . ASN B 1 165 ? 9.188 23.219 -10.727 1 98.25 165 ASN B CA 1
ATOM 4016 C C . ASN B 1 165 ? 10.633 23.688 -10.82 1 98.25 165 ASN B C 1
ATOM 4018 O O . ASN B 1 165 ? 11.492 23.203 -10.078 1 98.25 165 ASN B O 1
ATOM 4022 N N . GLU B 1 166 ? 10.828 24.641 -11.742 1 98.19 166 GLU B N 1
ATOM 4023 C CA . GLU B 1 166 ? 12.148 25.25 -11.859 1 98.19 166 GLU B CA 1
ATOM 4024 C C . GLU B 1 166 ? 12.57 25.922 -10.555 1 98.19 166 GLU B C 1
ATOM 4026 O O . GLU B 1 166 ? 11.805 26.672 -9.961 1 98.19 166 GLU B O 1
ATOM 4031 N N . GLY B 1 167 ? 13.766 25.531 -10.055 1 98.44 167 GLY B N 1
ATOM 4032 C CA . GLY B 1 167 ? 14.312 26.141 -8.852 1 98.44 167 GLY B CA 1
ATOM 4033 C C . GLY B 1 167 ? 13.93 25.406 -7.582 1 98.44 167 GLY B C 1
ATOM 4034 O O . GLY B 1 167 ? 14.398 25.75 -6.496 1 98.44 167 GLY B O 1
ATOM 4035 N N . ALA B 1 168 ? 13.188 24.391 -7.703 1 98.75 168 ALA B N 1
ATOM 4036 C CA . ALA B 1 168 ? 12.664 23.688 -6.535 1 98.75 168 ALA B CA 1
ATOM 4037 C C . ALA B 1 168 ? 13.789 23.047 -5.734 1 98.75 168 ALA B C 1
ATOM 4039 O O . ALA B 1 168 ? 13.852 23.172 -4.512 1 98.75 168 ALA B O 1
ATOM 4040 N N . MET B 1 169 ? 14.719 22.344 -6.418 1 98.81 169 MET B N 1
ATOM 4041 C CA . MET B 1 169 ? 15.789 21.625 -5.727 1 98.81 169 MET B CA 1
ATOM 4042 C C . MET B 1 169 ? 16.688 22.594 -4.961 1 98.81 169 MET B C 1
ATOM 4044 O O . MET B 1 169 ? 17.078 22.312 -3.83 1 98.81 169 MET B O 1
ATOM 4048 N N . GLU B 1 170 ? 16.984 23.719 -5.582 1 98.62 170 GLU B N 1
ATOM 4049 C CA . GLU B 1 170 ? 17.781 24.734 -4.91 1 98.62 170 GLU B CA 1
ATOM 4050 C C . GLU B 1 170 ? 17.047 25.297 -3.686 1 98.62 170 GLU B C 1
ATOM 4052 O O . GLU B 1 170 ? 17.656 25.469 -2.627 1 98.62 170 GLU B O 1
ATOM 4057 N N . PHE B 1 171 ? 15.781 25.625 -3.879 1 98.81 171 PHE B N 1
ATOM 4058 C CA . PHE B 1 171 ? 14.969 26.094 -2.76 1 98.81 171 PHE B CA 1
ATOM 4059 C C . PHE B 1 171 ? 15.023 25.109 -1.603 1 98.81 171 PHE B C 1
ATOM 4061 O O . PHE B 1 171 ? 15.242 25.5 -0.454 1 98.81 171 PHE B O 1
ATOM 4068 N N . ILE B 1 172 ? 14.836 23.781 -1.845 1 98.88 172 ILE B N 1
ATOM 4069 C CA . ILE B 1 172 ? 14.828 22.734 -0.843 1 98.88 172 ILE B CA 1
ATOM 4070 C C . ILE B 1 172 ? 16.141 22.734 -0.072 1 98.88 172 ILE B C 1
ATOM 4072 O O . ILE B 1 172 ? 16.156 22.766 1.161 1 98.88 172 ILE B O 1
ATOM 4076 N N . ARG B 1 173 ? 17.25 22.797 -0.752 1 98.75 173 ARG B N 1
ATOM 4077 C CA . ARG B 1 173 ? 18.562 22.75 -0.124 1 98.75 173 ARG B CA 1
ATOM 4078 C C . ARG B 1 173 ? 18.766 23.953 0.803 1 98.75 173 ARG B C 1
ATOM 4080 O O . ARG B 1 173 ? 19.359 23.812 1.875 1 98.75 173 ARG B O 1
ATOM 4087 N N . GLN B 1 174 ? 18.25 25.031 0.395 1 98.62 174 GLN B N 1
ATOM 4088 C CA . GLN B 1 174 ? 18.516 26.266 1.126 1 98.62 174 GLN B CA 1
ATOM 4089 C C . GLN B 1 174 ? 17.609 26.391 2.34 1 98.62 174 GLN B C 1
ATOM 4091 O O . GLN B 1 174 ? 17.984 27 3.348 1 98.62 174 GLN B O 1
ATOM 4096 N N . VAL B 1 175 ? 16.422 25.812 2.279 1 98.69 175 VAL B N 1
ATOM 4097 C CA . VAL B 1 175 ? 15.398 26.141 3.268 1 98.69 175 VAL B CA 1
ATOM 4098 C C . VAL B 1 175 ? 15.195 24.953 4.199 1 98.69 175 VAL B C 1
ATOM 4100 O O . VAL B 1 175 ? 14.617 25.094 5.281 1 98.69 175 VAL B O 1
ATOM 4103 N N . LYS B 1 176 ? 15.703 23.734 3.934 1 98.12 176 LYS B N 1
ATOM 4104 C CA . LYS B 1 176 ? 15.398 22.469 4.602 1 98.12 176 LYS B CA 1
ATOM 4105 C C . LYS B 1 176 ? 15.766 22.531 6.082 1 98.12 176 LYS B C 1
ATOM 4107 O O . LYS B 1 176 ? 15.219 21.781 6.895 1 98.12 176 LYS B O 1
ATOM 4112 N N . ASP B 1 177 ? 16.703 23.375 6.434 1 97.88 177 ASP B N 1
ATOM 4113 C CA . ASP B 1 177 ? 17.156 23.438 7.82 1 97.88 177 ASP B CA 1
ATOM 4114 C C . ASP B 1 177 ? 16.312 24.422 8.633 1 97.88 177 ASP B C 1
ATOM 4116 O O . ASP B 1 177 ? 16.422 24.469 9.859 1 97.88 177 ASP B O 1
ATOM 4120 N N . GLU B 1 178 ? 15.461 25.188 7.988 1 97.69 178 GLU B N 1
ATOM 4121 C CA . GLU B 1 178 ? 14.656 26.203 8.656 1 97.69 178 GLU B CA 1
ATOM 4122 C C . GLU B 1 178 ? 13.195 25.781 8.75 1 97.69 178 GLU B C 1
ATOM 4124 O O . GLU B 1 178 ? 12.484 26.188 9.672 1 97.69 178 GLU B O 1
ATOM 4129 N N . ALA B 1 179 ? 12.727 25.047 7.805 1 98.56 179 ALA B N 1
ATOM 4130 C CA . ALA B 1 179 ? 11.344 24.578 7.75 1 98.56 179 ALA B CA 1
ATOM 4131 C C . ALA B 1 179 ? 11.266 23.172 7.141 1 98.56 179 ALA B C 1
ATOM 4133 O O . ALA B 1 179 ? 12.156 22.766 6.387 1 98.56 179 ALA B O 1
ATOM 4134 N N . VAL B 1 180 ? 10.258 22.484 7.523 1 98.88 180 VAL B N 1
ATOM 4135 C CA . VAL B 1 180 ? 10 21.188 6.91 1 98.88 180 VAL B CA 1
ATOM 4136 C C . VAL B 1 180 ? 9.477 21.375 5.488 1 98.88 180 VAL B C 1
ATOM 4138 O O . VAL B 1 180 ? 8.453 22.031 5.281 1 98.88 180 VAL B O 1
ATOM 4141 N N . ILE B 1 181 ? 10.203 20.875 4.508 1 98.94 181 ILE B N 1
ATOM 4142 C CA . ILE B 1 181 ? 9.766 20.984 3.119 1 98.94 181 ILE B CA 1
ATOM 4143 C C . ILE B 1 181 ? 8.883 19.797 2.766 1 98.94 181 ILE B C 1
ATOM 4145 O O . ILE B 1 181 ? 9.25 18.641 3.025 1 98.94 181 ILE B O 1
ATOM 4149 N N . SER B 1 182 ? 7.746 20.062 2.195 1 98.94 182 SER B N 1
ATOM 4150 C CA . SER B 1 182 ? 6.723 19.062 1.913 1 98.94 182 SER B CA 1
ATOM 4151 C C . SER B 1 182 ? 6.379 19.031 0.428 1 98.94 182 SER B C 1
ATOM 4153 O O . SER B 1 182 ? 6.109 20.062 -0.178 1 98.94 182 SER B O 1
ATOM 4155 N N . ILE B 1 183 ? 6.402 17.844 -0.203 1 98.94 183 ILE B N 1
ATOM 4156 C CA . ILE B 1 183 ? 5.895 17.734 -1.566 1 98.94 183 ILE B CA 1
ATOM 4157 C C . ILE B 1 183 ? 4.375 17.891 -1.563 1 98.94 183 ILE B C 1
ATOM 4159 O O . ILE B 1 183 ? 3.678 17.25 -0.78 1 98.94 183 ILE B O 1
ATOM 4163 N N . ALA B 1 184 ? 3.883 18.75 -2.359 1 98.81 184 ALA B N 1
ATOM 4164 C CA . ALA B 1 184 ? 2.457 19.062 -2.408 1 98.81 184 ALA B CA 1
ATOM 4165 C C . ALA B 1 184 ? 2.053 19.562 -3.793 1 98.81 184 ALA B C 1
ATOM 4167 O O . ALA B 1 184 ? 2.848 20.203 -4.488 1 98.81 184 ALA B O 1
ATOM 4168 N N . HIS B 1 185 ? 0.723 19.266 -4.164 1 98.62 185 HIS B N 1
ATOM 4169 C CA . HIS B 1 185 ? 0.184 19.797 -5.41 1 98.62 185 HIS B CA 1
ATOM 4170 C C . HIS B 1 185 ? 1.193 19.688 -6.547 1 98.62 185 HIS B C 1
ATOM 4172 O O . HIS B 1 185 ? 1.603 20.688 -7.129 1 98.62 185 HIS B O 1
ATOM 4178 N N . THR B 1 186 ? 1.518 18.469 -6.93 1 98.88 186 THR B N 1
ATOM 4179 C CA . THR B 1 186 ? 2.66 18.172 -7.785 1 98.88 186 THR B CA 1
ATOM 4180 C C . THR B 1 186 ? 2.256 17.219 -8.906 1 98.88 186 THR B C 1
ATOM 4182 O O . THR B 1 186 ? 1.306 16.438 -8.758 1 98.88 186 THR B O 1
ATOM 4185 N N . ALA B 1 187 ? 2.947 17.281 -9.961 1 98.75 187 ALA B N 1
ATOM 4186 C CA . ALA B 1 187 ? 2.842 16.312 -11.055 1 98.75 187 ALA B CA 1
ATOM 4187 C C . ALA B 1 187 ? 4.082 15.422 -11.117 1 98.75 187 ALA B C 1
ATOM 4189 O O . ALA B 1 187 ? 4.316 14.742 -12.125 1 98.75 187 ALA B O 1
ATOM 4190 N N . ALA B 1 188 ? 4.848 15.383 -10.086 1 98.81 188 ALA B N 1
ATOM 4191 C CA . ALA B 1 188 ? 6.156 14.734 -10.086 1 98.81 188 ALA B CA 1
ATOM 4192 C C . ALA B 1 188 ? 6.016 13.219 -10.242 1 98.81 188 ALA B C 1
ATOM 4194 O O . ALA B 1 188 ? 5.07 12.625 -9.727 1 98.81 188 ALA B O 1
ATOM 4195 N N . ASP B 1 189 ? 6.965 12.648 -10.969 1 98.69 189 ASP B N 1
ATOM 4196 C CA . ASP B 1 189 ? 7.105 11.195 -11.023 1 98.69 189 ASP B CA 1
ATOM 4197 C C . ASP B 1 189 ? 8 10.688 -9.891 1 98.69 189 ASP B C 1
ATOM 4199 O O . ASP B 1 189 ? 8.406 11.453 -9.023 1 98.69 189 ASP B O 1
ATOM 4203 N N . TYR B 1 190 ? 8.188 9.398 -9.805 1 98.81 190 TYR B N 1
ATOM 4204 C CA . TYR B 1 190 ? 8.953 8.742 -8.75 1 98.81 190 TYR B CA 1
ATOM 4205 C C . TYR B 1 190 ? 10.367 9.305 -8.672 1 98.81 190 TYR B C 1
ATOM 4207 O O . TYR B 1 190 ? 10.836 9.68 -7.594 1 98.81 190 TYR B O 1
ATOM 4215 N N . GLU B 1 191 ? 11.07 9.406 -9.781 1 98.81 191 GLU B N 1
ATOM 4216 C CA . GLU B 1 191 ? 12.469 9.82 -9.812 1 98.81 191 GLU B CA 1
ATOM 4217 C C . GLU B 1 191 ? 12.625 11.258 -9.328 1 98.81 191 GLU B C 1
ATOM 4219 O O . GLU B 1 191 ? 13.562 11.57 -8.586 1 98.81 191 GLU B O 1
ATOM 4224 N N . THR B 1 192 ? 11.672 12.133 -9.766 1 98.88 192 THR B N 1
ATOM 4225 C CA . THR B 1 192 ? 11.711 13.523 -9.328 1 98.88 192 THR B CA 1
ATOM 4226 C C . THR B 1 192 ? 11.477 13.625 -7.82 1 98.88 192 THR B C 1
ATOM 4228 O O . THR B 1 192 ? 12.148 14.398 -7.133 1 98.88 192 THR B O 1
ATOM 4231 N N . ALA B 1 193 ? 10.547 12.883 -7.336 1 98.94 193 ALA B N 1
ATOM 4232 C CA . ALA B 1 193 ? 10.281 12.867 -5.902 1 98.94 193 ALA B CA 1
ATOM 4233 C C . ALA B 1 193 ? 11.508 12.398 -5.121 1 98.94 193 ALA B C 1
ATOM 4235 O O . ALA B 1 193 ? 11.875 13 -4.113 1 98.94 193 ALA B O 1
ATOM 4236 N N . VAL B 1 194 ? 12.141 11.305 -5.59 1 98.94 194 VAL B N 1
ATOM 4237 C CA . VAL B 1 194 ? 13.32 10.766 -4.926 1 98.94 194 VAL B CA 1
ATOM 4238 C C . VAL B 1 194 ? 14.422 11.828 -4.895 1 98.94 194 VAL B C 1
ATOM 4240 O O . VAL B 1 194 ? 15.094 12.008 -3.875 1 98.94 194 VAL B O 1
ATOM 4243 N N . LYS B 1 195 ? 14.586 12.5 -6.027 1 98.88 195 LYS B N 1
ATOM 4244 C CA . LYS B 1 195 ? 15.578 13.57 -6.082 1 98.88 195 LYS B CA 1
ATOM 4245 C C . LYS B 1 195 ? 15.289 14.641 -5.031 1 98.88 195 LYS B C 1
ATOM 4247 O O . LYS B 1 195 ? 16.203 15.109 -4.352 1 98.88 195 LYS B O 1
ATOM 4252 N N . ALA B 1 196 ? 14.062 15.062 -4.922 1 98.94 196 ALA B N 1
ATOM 4253 C CA . ALA B 1 196 ? 13.672 16.062 -3.932 1 98.94 196 ALA B CA 1
ATOM 4254 C C . ALA B 1 196 ? 13.977 15.578 -2.516 1 98.94 196 ALA B C 1
ATOM 4256 O O . ALA B 1 196 ? 14.445 16.359 -1.677 1 98.94 196 ALA B O 1
ATOM 4257 N N . ILE B 1 197 ? 13.68 14.312 -2.238 1 98.94 197 ILE B N 1
ATOM 4258 C CA . ILE B 1 197 ? 13.93 13.711 -0.934 1 98.94 197 ILE B CA 1
ATOM 4259 C C . ILE B 1 197 ? 15.43 13.742 -0.629 1 98.94 197 ILE B C 1
ATOM 4261 O O . ILE B 1 197 ? 15.836 14.102 0.477 1 98.94 197 ILE B O 1
ATOM 4265 N N . GLU B 1 198 ? 16.219 13.43 -1.61 1 98.75 198 GLU B N 1
ATOM 4266 C CA . GLU B 1 198 ? 17.672 13.453 -1.456 1 98.75 198 GLU B CA 1
ATOM 4267 C C . GLU B 1 198 ? 18.172 14.859 -1.148 1 98.75 198 GLU B C 1
ATOM 4269 O O . GLU B 1 198 ? 19.219 15.023 -0.516 1 98.75 198 GLU B O 1
ATOM 4274 N N . HIS B 1 199 ? 17.422 15.867 -1.582 1 98.75 199 HIS B N 1
ATOM 4275 C CA . HIS B 1 199 ? 17.828 17.25 -1.373 1 98.75 199 HIS B CA 1
ATOM 4276 C C . HIS B 1 199 ? 17.281 17.797 -0.054 1 98.75 199 HIS B C 1
ATOM 4278 O O . HIS B 1 199 ? 17.641 18.891 0.361 1 98.75 199 HIS B O 1
ATOM 4284 N N . GLY B 1 200 ? 16.359 17.047 0.58 1 98.81 200 GLY B N 1
ATOM 4285 C CA . GLY B 1 200 ? 16.031 17.484 1.926 1 98.81 200 GLY B CA 1
ATOM 4286 C C . GLY B 1 200 ? 14.539 17.422 2.227 1 98.81 200 GLY B C 1
ATOM 4287 O O . GLY B 1 200 ? 14.117 17.719 3.35 1 98.81 200 GLY B O 1
ATOM 4288 N N . VAL B 1 201 ? 13.695 17.016 1.258 1 98.88 201 VAL B N 1
ATOM 4289 C CA . VAL B 1 201 ? 12.266 16.844 1.518 1 98.88 201 VAL B CA 1
ATOM 4290 C C . VAL B 1 201 ? 12.047 15.719 2.521 1 98.88 201 VAL B C 1
ATOM 4292 O O . VAL B 1 201 ? 12.695 14.672 2.436 1 98.88 201 VAL B O 1
ATOM 4295 N N . SER B 1 202 ? 11.109 15.914 3.451 1 98.88 202 SER B N 1
ATOM 4296 C CA . SER B 1 202 ? 10.883 14.883 4.453 1 98.88 202 SER B CA 1
ATOM 4297 C C . SER B 1 202 ? 9.398 14.711 4.746 1 98.88 202 SER B C 1
ATOM 4299 O O . SER B 1 202 ? 9.016 14 5.684 1 98.88 202 SER B O 1
ATOM 4301 N N . HIS B 1 203 ? 8.531 15.375 3.967 1 98.94 203 HIS B N 1
ATOM 4302 C CA . HIS B 1 203 ? 7.098 15.422 4.242 1 98.94 203 HIS B CA 1
ATOM 4303 C C . HIS B 1 203 ? 6.289 15.422 2.951 1 98.94 203 HIS B C 1
ATOM 4305 O O . HIS B 1 203 ? 6.777 15.859 1.906 1 98.94 203 HIS B O 1
ATOM 4311 N N . VAL B 1 204 ? 5.082 14.781 2.947 1 98.94 204 VAL B N 1
ATOM 4312 C CA . VAL B 1 204 ? 4.148 14.836 1.825 1 98.94 204 VAL B CA 1
ATOM 4313 C C . VAL B 1 204 ? 2.799 15.367 2.303 1 98.94 204 VAL B C 1
ATOM 4315 O O . VAL B 1 204 ? 2.219 14.836 3.252 1 98.94 204 VAL B O 1
ATOM 4318 N N . THR B 1 205 ? 2.318 16.391 1.648 1 98.88 205 THR B N 1
ATOM 4319 C CA . THR B 1 205 ? 1.067 17.047 1.984 1 98.88 205 THR B CA 1
ATOM 4320 C C . THR B 1 205 ? -0.127 16.266 1.451 1 98.88 205 THR B C 1
ATOM 4322 O O . THR B 1 205 ? -0.14 15.859 0.288 1 98.88 205 THR B O 1
ATOM 4325 N N . HIS B 1 206 ? -1.142 16.031 2.377 1 98.75 206 HIS B N 1
ATOM 4326 C CA . HIS B 1 206 ? -2.406 15.344 2.123 1 98.75 206 HIS B CA 1
ATOM 4327 C C . HIS B 1 206 ? -2.254 14.281 1.04 1 98.75 206 HIS B C 1
ATOM 4329 O O . HIS B 1 206 ? -2.9 14.359 -0.006 1 98.75 206 HIS B O 1
ATOM 4335 N N . LEU B 1 207 ? -1.554 13.273 1.311 1 98.81 207 LEU B N 1
ATOM 4336 C CA . LEU B 1 207 ? -1.218 12.156 0.438 1 98.81 207 LEU B CA 1
ATOM 4337 C C . LEU B 1 207 ? -2.42 11.75 -0.409 1 98.81 207 LEU B C 1
ATOM 4339 O O . LEU B 1 207 ? -3.547 11.703 0.088 1 98.81 207 LEU B O 1
ATOM 4343 N N . TYR B 1 208 ? -2.166 11.406 -1.794 1 98.44 208 TYR B N 1
ATOM 4344 C CA . TYR B 1 208 ? -3.107 10.969 -2.818 1 98.44 208 TYR B CA 1
ATOM 4345 C C . TYR B 1 208 ? -3.795 12.164 -3.471 1 98.44 208 TYR B C 1
ATOM 4347 O O . TYR B 1 208 ? -4.246 12.078 -4.617 1 98.44 208 TYR B O 1
ATOM 4355 N N . ASN B 1 209 ? -3.975 13.258 -2.727 1 98.19 209 ASN B N 1
ATOM 4356 C CA . ASN B 1 209 ? -4.754 14.391 -3.227 1 98.19 209 ASN B CA 1
ATOM 4357 C C . ASN B 1 209 ? -3.865 15.414 -3.924 1 98.19 209 ASN B C 1
ATOM 4359 O O . ASN B 1 209 ? -2.809 15.789 -3.406 1 98.19 209 ASN B O 1
ATOM 4363 N N . ALA B 1 210 ? -4.328 15.859 -5.117 1 97.94 210 ALA B N 1
ATOM 4364 C CA . ALA B 1 210 ? -3.639 16.875 -5.918 1 97.94 210 ALA B CA 1
ATOM 4365 C C . ALA B 1 210 ? -2.23 16.406 -6.281 1 97.94 210 ALA B C 1
ATOM 4367 O O . ALA B 1 210 ? -1.28 17.203 -6.219 1 97.94 210 ALA B O 1
ATOM 4368 N N . MET B 1 211 ? -2.074 15.164 -6.652 1 98.38 211 MET B N 1
ATOM 4369 C CA . MET B 1 211 ? -0.845 14.547 -7.145 1 98.38 211 MET B CA 1
ATOM 4370 C C . MET B 1 211 ? -1.153 13.336 -8.016 1 98.38 211 MET B C 1
ATOM 4372 O O . MET B 1 211 ? -2.291 12.859 -8.047 1 98.38 211 MET B O 1
ATOM 4376 N N . PRO B 1 212 ? -0.182 12.859 -8.812 1 97.62 212 PRO B N 1
ATOM 4377 C CA . PRO B 1 212 ? -0.439 11.648 -9.594 1 97.62 212 PRO B CA 1
ATOM 4378 C C . PRO B 1 212 ? -0.822 10.453 -8.727 1 97.62 212 PRO B C 1
ATOM 4380 O O . PRO B 1 212 ? -0.252 10.258 -7.648 1 97.62 212 PRO B O 1
ATOM 4383 N N . GLY B 1 213 ? -1.793 9.719 -9.211 1 96.94 213 GLY B N 1
ATOM 4384 C CA . GLY B 1 213 ? -2.207 8.531 -8.477 1 96.94 213 GLY B CA 1
ATOM 4385 C C . GLY B 1 213 ? -1.12 7.48 -8.383 1 96.94 213 GLY B C 1
ATOM 4386 O O . GLY B 1 213 ? -0.127 7.539 -9.109 1 96.94 213 GLY B O 1
ATOM 4387 N N . TYR B 1 214 ? -1.271 6.562 -7.484 1 97.56 214 TYR B N 1
ATOM 4388 C CA . TYR B 1 214 ? -0.39 5.41 -7.328 1 97.56 214 TYR B CA 1
ATOM 4389 C C . TYR B 1 214 ? -0.727 4.324 -8.344 1 97.56 214 TYR B C 1
ATOM 4391 O O . TYR B 1 214 ? -1.878 3.891 -8.438 1 97.56 214 TYR B O 1
ATOM 4399 N N . SER B 1 215 ? 0.235 3.887 -9.133 1 96.75 215 SER B N 1
ATOM 4400 C CA . SER B 1 215 ? 0.052 2.734 -10 1 96.75 215 SER B CA 1
ATOM 4401 C C . SER B 1 215 ? 1.269 1.815 -9.969 1 96.75 215 SER B C 1
ATOM 4403 O O . SER B 1 215 ? 2.369 2.246 -9.617 1 96.75 215 SER B O 1
ATOM 4405 N N . HIS B 1 216 ? 1.081 0.59 -10.383 1 97.62 216 HIS B N 1
ATOM 4406 C CA . HIS B 1 216 ? 2.129 -0.42 -10.305 1 97.62 216 HIS B CA 1
ATOM 4407 C C . HIS B 1 216 ? 3.268 -0.11 -11.273 1 97.62 216 HIS B C 1
ATOM 4409 O O . HIS B 1 216 ? 4.379 -0.622 -11.117 1 97.62 216 HIS B O 1
ATOM 4415 N N . ARG B 1 217 ? 3.064 0.7 -12.273 1 97.62 217 ARG B N 1
ATOM 4416 C CA . ARG B 1 217 ? 4.117 1.027 -13.234 1 97.62 217 ARG B CA 1
ATOM 4417 C C . ARG B 1 217 ? 4.633 2.445 -13.016 1 97.62 217 ARG B C 1
ATOM 4419 O O . ARG B 1 217 ? 5.691 2.811 -13.531 1 97.62 217 ARG B O 1
ATOM 4426 N N . ALA B 1 218 ? 3.844 3.254 -12.336 1 98.12 218 ALA B N 1
ATOM 4427 C CA . ALA B 1 218 ? 4.18 4.637 -12 1 98.12 218 ALA B CA 1
ATOM 4428 C C . ALA B 1 218 ? 3.814 4.953 -10.555 1 98.12 218 ALA B C 1
ATOM 4430 O O . ALA B 1 218 ? 2.82 5.637 -10.289 1 98.12 218 ALA B O 1
ATOM 4431 N N . PRO B 1 219 ? 4.648 4.574 -9.625 1 98.38 219 PRO B N 1
ATOM 4432 C CA . PRO B 1 219 ? 4.305 4.703 -8.203 1 98.38 219 PRO B CA 1
ATOM 4433 C C . PRO B 1 219 ? 4.316 6.156 -7.727 1 98.38 219 PRO B C 1
ATOM 4435 O O . PRO B 1 219 ? 3.75 6.465 -6.676 1 98.38 219 PRO B O 1
ATOM 4438 N N . GLY B 1 220 ? 5.094 7.047 -8.445 1 98.56 220 GLY B N 1
ATOM 4439 C CA . GLY B 1 220 ? 5.055 8.477 -8.188 1 98.56 220 GLY B CA 1
ATOM 4440 C C . GLY B 1 220 ? 5.562 8.852 -6.805 1 98.56 220 GLY B C 1
ATOM 4441 O O . GLY B 1 220 ? 6.48 8.211 -6.285 1 98.56 220 GLY B O 1
ATOM 4442 N N . VAL B 1 221 ? 5 9.961 -6.301 1 98.88 221 VAL B N 1
ATOM 4443 C CA . VAL B 1 221 ? 5.387 10.508 -5.004 1 98.88 221 VAL B CA 1
ATOM 4444 C C . VAL B 1 221 ? 5.039 9.516 -3.898 1 98.88 221 VAL B C 1
ATOM 4446 O O . VAL B 1 221 ? 5.77 9.391 -2.91 1 98.88 221 VAL B O 1
ATOM 4449 N N . ILE B 1 222 ? 3.951 8.797 -4.066 1 98.88 222 ILE B N 1
ATOM 4450 C CA . ILE B 1 222 ? 3.461 7.883 -3.043 1 98.88 222 ILE B CA 1
ATOM 4451 C C . ILE B 1 222 ? 4.465 6.75 -2.84 1 98.88 222 ILE B C 1
ATOM 4453 O O . ILE B 1 222 ? 4.852 6.449 -1.707 1 98.88 222 ILE B O 1
ATOM 4457 N N . GLY B 1 223 ? 4.898 6.133 -3.943 1 98.88 223 GLY B N 1
ATOM 4458 C CA . GLY B 1 223 ? 5.914 5.094 -3.846 1 98.88 223 GLY B CA 1
ATOM 4459 C C . GLY B 1 223 ? 7.23 5.602 -3.293 1 98.88 223 GLY B C 1
ATOM 4460 O O . GLY B 1 223 ? 7.859 4.938 -2.465 1 98.88 223 GLY B O 1
ATOM 4461 N N . ALA B 1 224 ? 7.68 6.797 -3.719 1 98.94 224 ALA B N 1
ATOM 4462 C CA . ALA B 1 224 ? 8.938 7.379 -3.252 1 98.94 224 ALA B CA 1
ATOM 4463 C C . ALA B 1 224 ? 8.891 7.648 -1.75 1 98.94 224 ALA B C 1
ATOM 4465 O O . ALA B 1 224 ? 9.844 7.352 -1.031 1 98.94 224 ALA B O 1
ATOM 4466 N N . ALA B 1 225 ? 7.766 8.203 -1.331 1 98.94 225 ALA B N 1
ATOM 4467 C CA . ALA B 1 225 ? 7.605 8.508 0.089 1 98.94 225 ALA B CA 1
ATOM 4468 C C . ALA B 1 225 ? 7.652 7.234 0.93 1 98.94 225 ALA B C 1
ATOM 4470 O O . ALA B 1 225 ? 8.234 7.223 2.018 1 98.94 225 ALA B O 1
ATOM 4471 N N . CYS B 1 226 ? 7.016 6.234 0.46 1 98.81 226 CYS B N 1
ATOM 4472 C CA . CYS B 1 226 ? 7.012 4.961 1.175 1 98.81 226 CYS B CA 1
ATOM 4473 C C . CYS B 1 226 ? 8.414 4.367 1.233 1 98.81 226 CYS B C 1
ATOM 4475 O O . CYS B 1 226 ? 8.867 3.945 2.299 1 98.81 226 CYS B O 1
ATOM 4477 N N . ASP B 1 227 ? 9.125 4.391 0.112 1 98.75 227 ASP B N 1
ATOM 4478 C CA . ASP B 1 227 ? 10.469 3.824 0.015 1 98.75 227 ASP B CA 1
ATOM 4479 C C . ASP B 1 227 ? 11.422 4.52 0.981 1 98.75 227 ASP B C 1
ATOM 4481 O O . ASP B 1 227 ? 12.352 3.895 1.497 1 98.75 227 ASP B O 1
ATOM 4485 N N . HIS B 1 228 ? 11.164 5.793 1.197 1 98.75 228 HIS B N 1
ATOM 4486 C CA . HIS B 1 228 ? 12.156 6.57 1.931 1 98.75 228 HIS B CA 1
ATOM 4487 C C . HIS B 1 228 ? 11.641 6.957 3.312 1 98.75 228 HIS B C 1
ATOM 4489 O O . HIS B 1 228 ? 12.297 7.715 4.035 1 98.75 228 HIS B O 1
ATOM 4495 N N . GLY B 1 229 ? 10.508 6.508 3.707 1 98.44 229 GLY B N 1
ATOM 4496 C CA . GLY B 1 229 ? 9.984 6.688 5.051 1 98.44 229 GLY B CA 1
ATOM 4497 C C . GLY B 1 229 ? 9.688 8.133 5.387 1 98.44 229 GLY B C 1
ATOM 4498 O O . GLY B 1 229 ? 10.117 8.641 6.426 1 98.44 229 GLY B O 1
ATOM 4499 N N . LEU B 1 230 ? 9.016 8.844 4.48 1 98.88 230 LEU B N 1
ATOM 4500 C CA . LEU B 1 230 ? 8.617 10.227 4.754 1 98.88 230 LEU B CA 1
ATOM 4501 C C . LEU B 1 230 ? 7.391 10.273 5.66 1 98.88 230 LEU B C 1
ATOM 4503 O O . LEU B 1 230 ? 6.625 9.305 5.719 1 98.88 230 LEU B O 1
ATOM 4507 N N . ASP B 1 231 ? 7.227 11.422 6.406 1 98.94 231 ASP B N 1
ATOM 4508 C CA . ASP B 1 231 ? 5.941 11.719 7.031 1 98.94 231 ASP B CA 1
ATOM 4509 C C . ASP B 1 231 ? 4.879 12.039 5.98 1 98.94 231 ASP B C 1
ATOM 4511 O O . ASP B 1 231 ? 5.133 12.812 5.051 1 98.94 231 ASP B O 1
ATOM 4515 N N . VAL B 1 232 ? 3.744 11.406 6.105 1 98.94 232 VAL B N 1
ATOM 4516 C CA . VAL B 1 232 ? 2.697 11.656 5.121 1 98.94 232 VAL B CA 1
ATOM 4517 C C . VAL B 1 232 ? 1.405 12.062 5.832 1 98.94 232 VAL B C 1
ATOM 4519 O O . VAL B 1 232 ? 1.076 11.516 6.887 1 98.94 232 VAL B O 1
ATOM 4522 N N . GLU B 1 233 ? 0.724 13.039 5.254 1 98.94 233 GLU B N 1
ATOM 4523 C CA . GLU B 1 233 ? -0.556 13.5 5.781 1 98.94 233 GLU B CA 1
ATOM 4524 C C . GLU B 1 233 ? -1.715 12.695 5.203 1 98.94 233 GLU B C 1
ATOM 4526 O O . GLU B 1 233 ? -1.727 12.375 4.012 1 98.94 233 GLU B O 1
ATOM 4531 N N . LEU B 1 234 ? -2.648 12.406 6.043 1 98.88 234 LEU B N 1
ATOM 4532 C CA . LEU B 1 234 ? -3.848 11.695 5.609 1 98.88 234 LEU B CA 1
ATOM 4533 C C . LEU B 1 234 ? -5.105 12.406 6.102 1 98.88 234 LEU B C 1
ATOM 4535 O O . LEU B 1 234 ? -5.191 12.781 7.27 1 98.88 234 LEU B O 1
ATOM 4539 N N . ILE B 1 235 ? -6.043 12.633 5.223 1 98.81 235 ILE B N 1
ATOM 4540 C CA . ILE B 1 235 ? -7.344 13.188 5.57 1 98.81 235 ILE B CA 1
ATOM 4541 C C . ILE B 1 235 ? -8.359 12.055 5.75 1 98.81 235 ILE B C 1
ATOM 4543 O O . ILE B 1 235 ? -8.812 11.461 4.77 1 98.81 235 ILE B O 1
ATOM 4547 N N . CYS B 1 236 ? -8.742 11.805 6.988 1 98.56 236 CYS B N 1
ATOM 4548 C CA . CYS B 1 236 ? -9.648 10.703 7.281 1 98.56 236 CYS B CA 1
ATOM 4549 C C . CYS B 1 236 ? -11.039 11.219 7.617 1 98.56 236 CYS B C 1
ATOM 4551 O O . CYS B 1 236 ? -11.586 10.898 8.68 1 98.56 236 CYS B O 1
ATOM 4553 N N . ASP B 1 237 ? -11.656 11.945 6.652 1 98.12 237 ASP B N 1
ATOM 4554 C CA . ASP B 1 237 ? -12.953 12.57 6.879 1 98.12 237 ASP B CA 1
ATOM 4555 C C . ASP B 1 237 ? -14.086 11.727 6.305 1 98.12 237 ASP B C 1
ATOM 4557 O O . ASP B 1 237 ? -15.258 12.102 6.387 1 98.12 237 ASP B O 1
ATOM 4561 N N . GLY B 1 238 ? -13.758 10.57 5.715 1 96.75 238 GLY B N 1
ATOM 4562 C CA . GLY B 1 238 ? -14.758 9.703 5.113 1 96.75 238 GLY B CA 1
ATOM 4563 C C . GLY B 1 238 ? -15.117 10.094 3.693 1 96.75 238 GLY B C 1
ATOM 4564 O O . GLY B 1 238 ? -15.922 9.43 3.045 1 96.75 238 GLY B O 1
ATOM 4565 N N . ILE B 1 239 ? -14.484 11.117 3.15 1 97 239 ILE B N 1
ATOM 4566 C CA . ILE B 1 239 ? -14.797 11.633 1.822 1 97 239 ILE B CA 1
ATOM 4567 C C . ILE B 1 239 ? -13.555 11.57 0.937 1 97 239 ILE B C 1
ATOM 4569 O O . ILE B 1 239 ? -13.594 11.016 -0.163 1 97 239 ILE B O 1
ATOM 4573 N N . HIS B 1 240 ? -12.445 12.016 1.385 1 98.06 240 HIS B N 1
ATOM 4574 C CA . HIS B 1 240 ? -11.242 12.211 0.573 1 98.06 240 HIS B CA 1
ATOM 4575 C C . HIS B 1 240 ? -10.617 10.867 0.196 1 98.06 240 HIS B C 1
ATOM 4577 O O . HIS B 1 240 ? -10.055 10.727 -0.894 1 98.06 240 HIS B O 1
ATOM 4583 N N . ILE B 1 241 ? -10.68 9.945 1.068 1 98.62 241 ILE B N 1
ATOM 4584 C CA . ILE B 1 241 ? -9.969 8.68 0.879 1 98.62 241 ILE B CA 1
ATOM 4585 C C . ILE B 1 241 ? -10.859 7.523 1.323 1 98.62 241 ILE B C 1
ATOM 4587 O O . ILE B 1 241 ? -11.445 7.559 2.406 1 98.62 241 ILE B O 1
ATOM 4591 N N . HIS B 1 242 ? -10.961 6.504 0.486 1 98.75 242 HIS B N 1
ATOM 4592 C CA . HIS B 1 242 ? -11.695 5.285 0.805 1 98.75 242 HIS B CA 1
ATOM 4593 C C . HIS B 1 242 ? -11.109 4.594 2.031 1 98.75 242 HIS B C 1
ATOM 4595 O O . HIS B 1 242 ? -9.883 4.52 2.18 1 98.75 242 HIS B O 1
ATOM 4601 N N . PRO B 1 243 ? -11.961 4.016 2.934 1 98.81 243 PRO B N 1
ATOM 4602 C CA . PRO B 1 243 ? -11.461 3.363 4.148 1 98.81 243 PRO B CA 1
ATOM 4603 C C . PRO B 1 243 ? -10.414 2.295 3.859 1 98.81 243 PRO B C 1
ATOM 4605 O O . PRO B 1 243 ? -9.414 2.193 4.578 1 98.81 243 PRO B O 1
ATOM 4608 N N . SER B 1 244 ? -10.57 1.511 2.824 1 98.81 244 SER B N 1
ATOM 4609 C CA . SER B 1 244 ? -9.602 0.481 2.461 1 98.81 244 SER B CA 1
ATOM 4610 C C . SER B 1 244 ? -8.242 1.09 2.125 1 98.81 244 SER B C 1
ATOM 4612 O O . SER B 1 244 ? -7.203 0.543 2.494 1 98.81 244 SER B O 1
ATOM 4614 N N . ALA B 1 245 ? -8.273 2.178 1.402 1 98.75 245 ALA B N 1
ATOM 4615 C CA . ALA B 1 245 ? -7.031 2.855 1.054 1 98.75 245 ALA B CA 1
ATOM 4616 C C . ALA B 1 245 ? -6.34 3.41 2.297 1 98.75 245 ALA B C 1
ATOM 4618 O O . ALA B 1 245 ? -5.109 3.428 2.377 1 98.75 245 ALA B O 1
ATOM 4619 N N . VAL B 1 246 ? -7.105 3.871 3.246 1 98.88 246 VAL B N 1
ATOM 4620 C CA . VAL B 1 246 ? -6.531 4.316 4.512 1 98.88 246 VAL B CA 1
ATOM 4621 C C . VAL B 1 246 ? -5.824 3.15 5.199 1 98.88 246 VAL B C 1
ATOM 4623 O O . VAL B 1 246 ? -4.668 3.271 5.609 1 98.88 246 VAL B O 1
ATOM 4626 N N . ARG B 1 247 ? -6.48 1.996 5.301 1 98.81 247 ARG B N 1
ATOM 4627 C CA . ARG B 1 247 ? -5.898 0.828 5.953 1 98.81 247 ARG B CA 1
ATOM 4628 C C . ARG B 1 247 ? -4.637 0.371 5.227 1 98.81 247 ARG B C 1
ATOM 4630 O O . ARG B 1 247 ? -3.627 0.056 5.859 1 98.81 247 ARG B O 1
ATOM 4637 N N . THR B 1 248 ? -4.703 0.382 3.885 1 98.5 248 THR B N 1
ATOM 4638 C CA . THR B 1 248 ? -3.531 -0.017 3.115 1 98.5 248 THR B CA 1
ATOM 4639 C C . THR B 1 248 ? -2.379 0.96 3.336 1 98.5 248 THR B C 1
ATOM 4641 O O . THR B 1 248 ? -1.218 0.555 3.4 1 98.5 248 THR B O 1
ATOM 4644 N N . THR B 1 249 ? -2.699 2.248 3.445 1 98.81 249 THR B N 1
ATOM 4645 C CA . THR B 1 249 ? -1.669 3.254 3.684 1 98.81 249 THR B CA 1
ATOM 4646 C C . THR B 1 249 ? -0.988 3.02 5.027 1 98.81 249 THR B C 1
ATOM 4648 O O . THR B 1 249 ? 0.233 3.152 5.145 1 98.81 249 THR B O 1
ATOM 4651 N N . PHE B 1 250 ? -1.745 2.66 6.047 1 98.88 250 PHE B N 1
ATOM 4652 C CA . PHE B 1 250 ? -1.174 2.352 7.352 1 98.88 250 PHE B CA 1
ATOM 4653 C C . PHE B 1 250 ? -0.229 1.159 7.262 1 98.88 250 PHE B C 1
ATOM 4655 O O . PHE B 1 250 ? 0.785 1.109 7.961 1 98.88 250 PHE B O 1
ATOM 4662 N N . LYS B 1 251 ? -0.548 0.226 6.441 1 98.44 251 LYS B N 1
ATOM 4663 C CA . LYS B 1 251 ? 0.347 -0.908 6.23 1 98.44 251 LYS B CA 1
ATOM 4664 C C . LYS B 1 251 ? 1.613 -0.48 5.496 1 98.44 251 LYS B C 1
ATOM 4666 O O . LYS B 1 251 ? 2.713 -0.928 5.828 1 98.44 251 LYS B O 1
ATOM 4671 N N . MET B 1 252 ? 1.506 0.317 4.527 1 98.19 252 MET B N 1
ATOM 4672 C CA . MET B 1 252 ? 2.611 0.777 3.689 1 98.19 252 MET B CA 1
ATOM 4673 C C . MET B 1 252 ? 3.621 1.569 4.512 1 98.19 252 MET B C 1
ATOM 4675 O O . MET B 1 252 ? 4.828 1.338 4.41 1 98.19 252 MET B O 1
ATOM 4679 N N . PHE B 1 253 ? 3.131 2.479 5.348 1 98.62 253 PHE B N 1
ATOM 4680 C CA . PHE B 1 253 ? 4.004 3.482 5.949 1 98.62 253 PHE B CA 1
ATOM 4681 C C . PHE B 1 253 ? 4.258 3.168 7.418 1 98.62 253 PHE B C 1
ATOM 4683 O O . PHE B 1 253 ? 5.262 3.604 7.984 1 98.62 253 PHE B O 1
ATOM 4690 N N . GLY B 1 254 ? 3.346 2.365 8.055 1 98.19 254 GLY B N 1
ATOM 4691 C CA . GLY B 1 254 ? 3.355 2.281 9.508 1 98.19 254 GLY B CA 1
ATOM 4692 C C . GLY B 1 254 ? 2.758 3.502 10.18 1 98.19 254 GLY B C 1
ATOM 4693 O O . GLY B 1 254 ? 2.77 4.598 9.609 1 98.19 254 GLY B O 1
ATOM 4694 N N . ASP B 1 255 ? 2.277 3.318 11.352 1 98.38 255 ASP B N 1
ATOM 4695 C CA . ASP B 1 255 ? 1.571 4.414 12.008 1 98.38 255 ASP B CA 1
ATOM 4696 C C . ASP B 1 255 ? 2.551 5.445 12.562 1 98.38 255 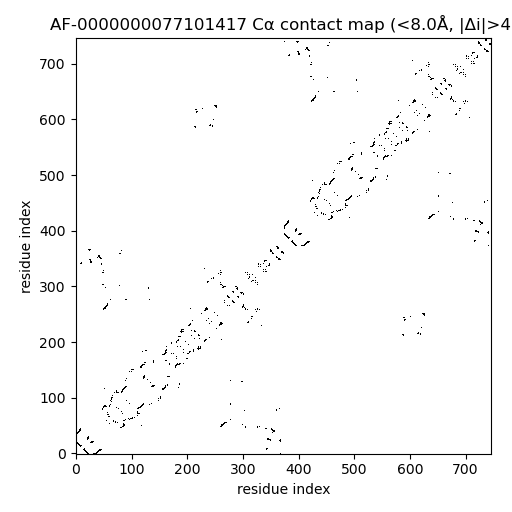ASP B C 1
ATOM 4698 O O . ASP B 1 255 ? 2.145 6.523 13.008 1 98.38 255 ASP B O 1
ATOM 4702 N N . ASP B 1 256 ? 3.926 5.223 12.469 1 98.44 256 ASP B N 1
ATOM 4703 C CA . ASP B 1 256 ? 4.922 6.188 12.922 1 98.44 256 ASP B CA 1
ATOM 4704 C C . ASP B 1 256 ? 5.098 7.312 11.898 1 98.44 256 ASP B C 1
ATOM 4706 O O . ASP B 1 256 ? 5.648 8.367 12.219 1 98.44 256 ASP B O 1
ATOM 4710 N N . LYS B 1 257 ? 4.645 7.051 10.656 1 98.75 257 LYS B N 1
ATOM 4711 C CA . LYS B 1 257 ? 4.938 7.996 9.586 1 98.75 257 LYS B CA 1
ATOM 4712 C C . LYS B 1 257 ? 3.666 8.688 9.094 1 98.75 257 LYS B C 1
ATOM 4714 O O . LYS B 1 257 ? 3.721 9.547 8.211 1 98.75 257 LYS B O 1
ATOM 4719 N N . ILE B 1 258 ? 2.559 8.328 9.633 1 98.94 258 ILE B N 1
ATOM 4720 C CA . ILE B 1 258 ? 1.291 8.898 9.188 1 98.94 258 ILE B CA 1
ATOM 4721 C C . ILE B 1 258 ? 0.88 10.031 10.125 1 98.94 258 ILE B C 1
ATOM 4723 O O . ILE B 1 258 ? 1.007 9.914 11.344 1 98.94 258 ILE B O 1
ATOM 4727 N N . ILE B 1 259 ? 0.437 11.102 9.555 1 99 259 ILE B N 1
ATOM 4728 C CA . ILE B 1 259 ? -0.082 12.266 10.273 1 99 259 ILE B CA 1
ATOM 4729 C C . ILE B 1 259 ? -1.521 12.539 9.844 1 99 259 ILE B C 1
ATOM 4731 O O . ILE B 1 259 ? -1.783 12.805 8.664 1 99 259 ILE B O 1
ATOM 4735 N N . LEU B 1 260 ? -2.467 12.422 10.766 1 98.94 260 LEU B N 1
ATOM 4736 C CA . LEU B 1 260 ? -3.842 12.812 10.461 1 98.94 260 LEU B CA 1
ATOM 4737 C C . LEU B 1 260 ? -3.992 14.328 10.453 1 98.94 260 LEU B C 1
ATOM 4739 O O . LEU B 1 260 ? -3.504 15.008 11.359 1 98.94 260 LEU B O 1
ATOM 4743 N N . ILE B 1 261 ? -4.605 14.844 9.422 1 98.94 261 ILE B N 1
ATOM 4744 C CA . ILE B 1 261 ? -4.93 16.266 9.305 1 98.94 261 ILE B CA 1
ATOM 4745 C C . ILE B 1 261 ? -6.406 16.422 8.961 1 98.94 261 ILE B C 1
ATOM 4747 O O . ILE B 1 261 ? -7.043 15.492 8.469 1 98.94 261 ILE B O 1
ATOM 4751 N N . SER B 1 262 ? -6.898 17.609 9.242 1 98.81 262 SER B N 1
ATOM 4752 C CA . SER B 1 262 ? -8.305 17.828 8.922 1 98.81 262 SER B CA 1
ATOM 4753 C C . SER B 1 262 ? -8.477 18.422 7.531 1 98.81 262 SER B C 1
ATOM 4755 O O . SER B 1 262 ? -9.43 18.109 6.824 1 98.81 262 SER B O 1
ATOM 4757 N N . ASP B 1 263 ? -7.555 19.25 7.137 1 98.75 263 ASP B N 1
ATOM 4758 C CA . ASP B 1 263 ? -7.68 20.031 5.918 1 98.75 263 ASP B CA 1
ATOM 4759 C C . ASP B 1 263 ? -9 20.797 5.895 1 98.75 263 ASP B C 1
ATOM 4761 O O . ASP B 1 263 ? -9.609 20.969 4.832 1 98.75 263 ASP B O 1
ATOM 4765 N N . SER B 1 264 ? -9.477 21.203 7.07 1 98.31 264 SER B N 1
ATOM 4766 C CA . SER B 1 264 ? -10.773 21.859 7.223 1 98.31 264 SER B CA 1
ATOM 4767 C C . SER B 1 264 ? -10.758 23.266 6.652 1 98.31 264 SER B C 1
ATOM 4769 O O . SER B 1 264 ? -9.727 23.938 6.684 1 98.31 264 SER B O 1
ATOM 4771 N N . MET B 1 265 ? -11.891 23.641 6.137 1 97.69 265 MET B N 1
ATOM 4772 C CA . MET B 1 265 ? -12.07 25.016 5.68 1 97.69 265 MET B CA 1
ATOM 4773 C C . MET B 1 265 ? -13.18 25.703 6.469 1 97.69 265 MET B C 1
ATOM 4775 O O . MET B 1 265 ? -13.688 25.156 7.445 1 97.69 265 MET B O 1
ATOM 4779 N N . MET B 1 266 ? -13.422 26.969 6.168 1 97.38 266 MET B N 1
ATOM 4780 C CA . MET B 1 266 ? -14.117 27.906 7.031 1 97.38 266 MET B CA 1
ATOM 4781 C C . MET B 1 266 ? -15.523 27.406 7.363 1 97.38 266 MET B C 1
ATOM 4783 O O . MET B 1 266 ? -16.109 27.828 8.367 1 97.38 266 MET B O 1
ATOM 4787 N N . ALA B 1 267 ? -16.047 26.453 6.598 1 96.56 267 ALA B N 1
ATOM 4788 C CA . ALA B 1 267 ? -17.422 25.984 6.801 1 96.56 267 ALA B CA 1
ATOM 4789 C C . ALA B 1 267 ? -17.484 24.969 7.941 1 96.56 267 ALA B C 1
ATOM 4791 O O . ALA B 1 267 ? -18.562 24.625 8.414 1 96.56 267 ALA B O 1
ATOM 4792 N N . THR B 1 268 ? -16.344 24.438 8.359 1 97.56 268 THR B N 1
ATOM 4793 C CA . THR B 1 268 ? -16.328 23.469 9.453 1 97.56 268 THR B CA 1
ATOM 4794 C C . THR B 1 268 ? -16.969 24.062 10.703 1 97.56 268 THR B C 1
ATOM 4796 O O . THR B 1 268 ? -16.625 25.172 11.117 1 97.56 268 THR B O 1
ATOM 4799 N N . GLY B 1 269 ? -17.891 23.312 11.359 1 96.5 269 GLY B N 1
ATOM 4800 C CA . GLY B 1 269 ? -18.625 23.812 12.508 1 96.5 269 GLY B CA 1
ATOM 4801 C C . GLY B 1 269 ? -19.812 24.688 12.133 1 96.5 269 GLY B C 1
ATOM 4802 O O . GLY B 1 269 ? -20.453 25.266 13.008 1 96.5 269 GLY B O 1
ATOM 4803 N N . MET B 1 270 ? -20.031 24.812 10.797 1 97.38 270 MET B N 1
ATOM 4804 C CA . MET B 1 270 ? -21.141 25.625 10.305 1 97.38 270 MET B CA 1
ATOM 4805 C C . MET B 1 270 ? -22.188 24.75 9.609 1 97.38 270 MET B C 1
ATOM 4807 O O . MET B 1 270 ? -21.938 23.578 9.328 1 97.38 270 MET B O 1
ATOM 4811 N N . GLU B 1 271 ? -23.375 25.328 9.383 1 96.31 271 GLU B N 1
ATOM 4812 C CA . GLU B 1 271 ? -24.422 24.625 8.641 1 96.31 271 GLU B CA 1
ATOM 4813 C C . GLU B 1 271 ? -24.094 24.547 7.156 1 96.31 271 GLU B C 1
ATOM 4815 O O . GLU B 1 271 ? -23.188 25.25 6.68 1 96.31 271 GLU B O 1
ATOM 4820 N N . ASP B 1 272 ? -24.797 23.688 6.434 1 97.12 272 ASP B N 1
ATOM 4821 C CA . ASP B 1 272 ? -24.641 23.609 4.984 1 97.12 272 ASP B CA 1
ATOM 4822 C C . ASP B 1 272 ? -24.875 24.969 4.336 1 97.12 272 ASP B C 1
ATOM 4824 O O . ASP 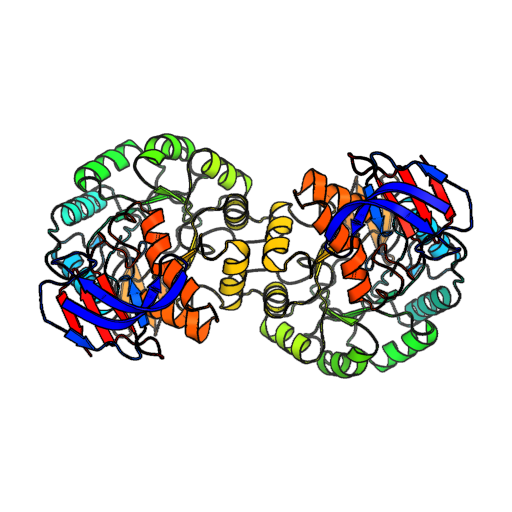B 1 272 ? -25.656 25.781 4.855 1 97.12 272 ASP B O 1
ATOM 4828 N N . GLY B 1 273 ? -24.156 25.219 3.262 1 96.62 273 GLY B N 1
ATOM 4829 C CA . GLY B 1 273 ? -24.312 26.5 2.596 1 96.62 273 GLY B CA 1
ATOM 4830 C C . GLY B 1 273 ? -23.172 26.844 1.662 1 96.62 273 GLY B C 1
ATOM 4831 O O . GLY B 1 273 ? -22.453 25.953 1.191 1 96.62 273 GLY B O 1
ATOM 4832 N N . THR B 1 274 ? -23.094 28.047 1.292 1 96.62 274 THR B N 1
ATOM 4833 C CA . THR B 1 274 ? -22.031 28.562 0.446 1 96.62 274 THR B CA 1
ATOM 4834 C C . THR B 1 274 ? -21.016 29.344 1.275 1 96.62 274 THR B C 1
ATOM 4836 O O . THR B 1 274 ? -21.375 30.188 2.078 1 96.62 274 THR B O 1
ATOM 4839 N N . TYR B 1 275 ? -19.766 28.984 1.066 1 96.56 275 TYR B N 1
ATOM 4840 C CA . TYR B 1 275 ? -18.641 29.594 1.776 1 96.56 275 TYR B CA 1
ATOM 4841 C C . TYR B 1 275 ? -17.484 29.891 0.824 1 96.56 275 TYR B C 1
ATOM 4843 O O . TYR B 1 275 ? -17.688 30 -0.387 1 96.56 275 TYR B O 1
ATOM 4851 N N . GLN B 1 276 ? -16.312 30.141 1.455 1 93.62 276 GLN B N 1
ATOM 4852 C CA . GLN B 1 276 ? -15.18 30.469 0.596 1 93.62 276 GLN B CA 1
ATOM 4853 C C . GLN B 1 276 ? -13.914 29.734 1.06 1 93.62 276 GLN B C 1
ATOM 4855 O O . GLN B 1 276 ? -13.797 29.375 2.23 1 93.62 276 GLN B O 1
ATOM 4860 N N . LEU B 1 277 ? -13.055 29.5 0.228 1 91.38 277 LEU B N 1
ATOM 4861 C CA . LEU B 1 277 ? -11.688 29.047 0.468 1 91.38 277 LEU B CA 1
ATOM 4862 C C . LEU B 1 277 ? -10.703 29.781 -0.433 1 91.38 277 LEU B C 1
ATOM 4864 O O . LEU B 1 277 ? -10.773 29.672 -1.659 1 91.38 277 LEU B O 1
ATOM 4868 N N . GLY B 1 278 ? -9.859 30.547 0.137 1 84.06 278 GLY B N 1
ATOM 4869 C CA . GLY B 1 278 ? -8.914 31.312 -0.642 1 84.06 278 GLY B CA 1
ATOM 4870 C C . GLY B 1 278 ? -9.578 32.281 -1.592 1 84.06 278 GLY B C 1
ATOM 4871 O O . GLY B 1 278 ? -9.102 32.5 -2.707 1 84.06 278 GLY B O 1
ATOM 4872 N N . GLY B 1 279 ? -10.703 32.719 -1.288 1 84.38 279 GLY B N 1
ATOM 4873 C CA . GLY B 1 279 ? -11.406 33.688 -2.113 1 84.38 279 GLY B CA 1
ATOM 4874 C C . GLY B 1 279 ? -12.312 33.062 -3.148 1 84.38 279 GLY B C 1
ATOM 4875 O O . GLY B 1 279 ? -12.992 33.75 -3.898 1 84.38 279 GLY B O 1
ATOM 4876 N N . GLN B 1 280 ? -12.336 31.797 -3.17 1 90.38 280 GLN B N 1
ATOM 4877 C CA . GLN B 1 280 ? -13.156 31.078 -4.141 1 90.38 280 GLN B CA 1
ATOM 4878 C C . GLN B 1 280 ? -14.422 30.531 -3.484 1 90.38 280 GLN B C 1
ATOM 4880 O O . GLN B 1 280 ? -14.383 30.062 -2.344 1 90.38 280 GLN B O 1
ATOM 4885 N N . ASP B 1 281 ? -15.461 30.516 -4.207 1 94.56 281 ASP B N 1
ATOM 4886 C CA . ASP B 1 281 ? -16.734 30.047 -3.678 1 94.56 281 ASP B CA 1
ATOM 4887 C C . ASP B 1 281 ? -16.75 28.531 -3.537 1 94.56 281 ASP B C 1
ATOM 4889 O O . ASP B 1 281 ? -16.344 27.812 -4.457 1 94.56 281 ASP B O 1
ATOM 4893 N N . VAL B 1 282 ? -17.266 28.094 -2.361 1 96.12 282 VAL B N 1
ATOM 4894 C CA . VAL B 1 282 ? -17.312 26.672 -2.049 1 96.12 282 VAL B CA 1
ATOM 4895 C C . VAL B 1 282 ? -18.719 26.297 -1.588 1 96.12 282 VAL B C 1
ATOM 4897 O O . VAL B 1 282 ? -19.312 26.984 -0.75 1 96.12 282 VAL B O 1
ATOM 4900 N N . LYS B 1 283 ? -19.297 25.25 -2.16 1 96.62 283 LYS B N 1
ATOM 4901 C CA . LYS B 1 283 ? -20.547 24.672 -1.69 1 96.62 283 LYS B CA 1
ATOM 4902 C C . LYS B 1 283 ? -20.297 23.547 -0.703 1 96.62 283 LYS B C 1
ATOM 4904 O O . LYS B 1 283 ? -19.5 22.641 -0.969 1 96.62 283 LYS B O 1
ATOM 4909 N N . VAL B 1 284 ? -20.969 23.578 0.419 1 96.56 284 VAL B N 1
ATOM 4910 C CA . VAL B 1 284 ? -20.766 22.578 1.46 1 96.56 284 VAL B CA 1
ATOM 4911 C C . VAL B 1 284 ? -22.078 21.844 1.723 1 96.56 284 VAL B C 1
ATOM 4913 O O . VAL B 1 284 ? -23.109 22.469 1.976 1 96.56 284 VAL B O 1
ATOM 4916 N N . VAL B 1 285 ? -22.094 20.562 1.608 1 95.69 285 VAL B N 1
ATOM 4917 C CA . VAL B 1 285 ? -23.188 19.656 1.946 1 95.69 285 VAL B CA 1
ATOM 4918 C C . VAL B 1 285 ? -22.656 18.516 2.826 1 95.69 285 VAL B C 1
ATOM 4920 O O . VAL B 1 285 ? -21.922 17.641 2.354 1 95.69 285 VAL B O 1
ATOM 4923 N N . GLY B 1 286 ? -23.109 18.547 4.117 1 93.88 286 GLY B N 1
ATOM 4924 C CA . GLY B 1 286 ? -22.484 17.609 5.051 1 93.88 286 GLY B CA 1
ATOM 4925 C C . GLY B 1 286 ? -20.984 17.828 5.195 1 93.88 286 GLY B C 1
ATOM 4926 O O . GLY B 1 286 ? -20.531 18.938 5.453 1 93.88 286 GLY B O 1
ATOM 4927 N N . ASN B 1 287 ? -20.25 16.766 4.977 1 93.25 287 ASN B N 1
ATOM 4928 C CA . ASN B 1 287 ? -18.812 16.844 5.145 1 93.25 287 ASN B CA 1
ATOM 4929 C C . ASN B 1 287 ? -18.109 17.094 3.812 1 93.25 287 ASN B C 1
ATOM 4931 O O . ASN B 1 287 ? -16.875 17.109 3.748 1 93.25 287 ASN B O 1
ATOM 4935 N N . LEU B 1 288 ? -18.891 17.312 2.809 1 95.38 288 LEU B N 1
ATOM 4936 C CA . LEU B 1 288 ? -18.312 17.5 1.485 1 95.38 288 LEU B CA 1
ATOM 4937 C C . LEU B 1 288 ? -18.266 18.969 1.116 1 95.38 288 LEU B C 1
ATOM 4939 O O . LEU B 1 288 ? -19.297 19.656 1.17 1 95.38 288 LEU B O 1
ATOM 4943 N N . ALA B 1 289 ? -17.156 19.469 0.782 1 96 289 ALA B N 1
ATOM 4944 C CA . ALA B 1 289 ? -16.953 20.828 0.288 1 96 289 ALA B CA 1
ATOM 4945 C C . ALA B 1 289 ? -16.391 20.812 -1.131 1 96 289 ALA B C 1
ATOM 4947 O O . ALA B 1 289 ? -15.336 20.219 -1.385 1 96 289 ALA B O 1
ATOM 4948 N N . THR B 1 290 ? -17.016 21.516 -2.053 1 96.25 290 THR B N 1
ATOM 4949 C CA . THR B 1 290 ? -16.562 21.531 -3.439 1 96.25 290 THR B CA 1
ATOM 4950 C C . THR B 1 290 ? -16.578 22.969 -3.982 1 96.25 290 THR B C 1
ATOM 4952 O O . THR B 1 290 ? -17.453 23.766 -3.627 1 96.25 290 THR B O 1
ATOM 4955 N N . LEU B 1 291 ? -15.625 23.25 -4.797 1 94.56 291 LEU B N 1
ATOM 4956 C CA . LEU B 1 291 ? -15.664 24.547 -5.492 1 94.56 291 LEU B CA 1
ATOM 4957 C C . LEU B 1 291 ? -16.953 24.672 -6.301 1 94.56 291 LEU B C 1
ATOM 4959 O O . LEU B 1 291 ? -17.406 23.719 -6.918 1 94.56 291 LEU B O 1
ATOM 4963 N N . ALA B 1 292 ? -17.375 25.844 -6.199 1 91.5 292 ALA B N 1
ATOM 4964 C CA . ALA B 1 292 ? -18.609 26.094 -6.941 1 91.5 292 ALA B CA 1
ATOM 4965 C C . ALA B 1 292 ? -18.391 25.938 -8.445 1 91.5 292 ALA B C 1
ATOM 4967 O O . ALA B 1 292 ? -19.281 25.453 -9.156 1 91.5 292 ALA B O 1
ATOM 4968 N N . GLU B 1 293 ? -17.25 26.312 -8.859 1 86.62 293 GLU B N 1
ATOM 4969 C CA . GLU B 1 293 ? -16.875 26.141 -10.258 1 86.62 293 GLU B CA 1
ATOM 4970 C C . GLU B 1 293 ? -15.898 24.969 -10.438 1 86.62 293 GLU B C 1
ATOM 4972 O O . GLU B 1 293 ? -14.852 24.938 -9.781 1 86.62 293 GLU B O 1
ATOM 4977 N N . GLY B 1 294 ? -16.25 23.953 -11.297 1 84.56 294 GLY B N 1
ATOM 4978 C CA . GLY B 1 294 ? -15.344 22.859 -11.602 1 84.56 294 GLY B CA 1
ATOM 4979 C C . GLY B 1 294 ? -15.586 21.625 -10.75 1 84.56 294 GLY B C 1
ATOM 4980 O O . GLY B 1 294 ? -15.188 20.516 -11.125 1 84.56 294 GLY B O 1
ATOM 4981 N N . GLY B 1 295 ? -16.047 21.891 -9.461 1 87.38 295 GLY B N 1
ATOM 4982 C CA . GLY B 1 295 ? -16.516 20.75 -8.688 1 87.38 295 GLY B CA 1
ATOM 4983 C C . GLY B 1 295 ? -15.406 20.078 -7.898 1 87.38 295 GLY B C 1
ATOM 4984 O O . GLY B 1 295 ? -15.641 19.062 -7.23 1 87.38 295 GLY B O 1
ATOM 4985 N N . ALA B 1 296 ? -14.188 20.578 -7.926 1 89.44 296 ALA B N 1
ATOM 4986 C CA . ALA B 1 296 ? -13.078 20 -7.168 1 89.44 296 ALA B CA 1
ATOM 4987 C C . ALA B 1 296 ? -13.359 20.047 -5.668 1 89.44 296 ALA B C 1
ATOM 4989 O O . ALA B 1 296 ? -13.93 21.031 -5.172 1 89.44 296 ALA B O 1
ATOM 4990 N N . ILE B 1 297 ? -12.969 19 -4.965 1 93.31 297 ILE B N 1
ATOM 4991 C CA . ILE B 1 297 ? -13.055 19.031 -3.508 1 93.31 297 ILE B CA 1
ATOM 4992 C C . ILE B 1 297 ? -12.188 20.156 -2.963 1 93.31 297 ILE B C 1
ATOM 4994 O O . ILE B 1 297 ? -11.062 20.359 -3.428 1 93.31 297 ILE B O 1
ATOM 4998 N N . ALA B 1 298 ? -12.703 20.953 -2.125 1 94.56 298 ALA B N 1
ATOM 4999 C CA . ALA B 1 298 ? -12.078 22.156 -1.593 1 94.56 298 ALA B CA 1
ATOM 5000 C C . ALA B 1 298 ? -11.906 22.062 -0.079 1 94.56 298 ALA B C 1
ATOM 5002 O O . ALA B 1 298 ? -12.727 22.594 0.676 1 94.56 298 ALA B O 1
ATOM 5003 N N . GLY B 1 299 ? -10.742 21.5 0.314 1 96 299 GLY B N 1
ATOM 5004 C CA . GLY B 1 299 ? -10.609 21.234 1.736 1 96 299 GLY B CA 1
ATOM 5005 C C . GLY B 1 299 ? -11.641 20.266 2.266 1 96 299 GLY B C 1
ATOM 5006 O O . GLY B 1 299 ? -12.109 19.375 1.535 1 96 299 GLY B O 1
ATOM 5007 N N . SER B 1 300 ? -11.789 20.281 3.568 1 96.94 300 SER B N 1
ATOM 5008 C CA . SER B 1 300 ? -12.797 19.438 4.219 1 96.94 300 SER B CA 1
ATOM 5009 C C . SER B 1 300 ? -13.727 20.281 5.098 1 96.94 300 SER B C 1
ATOM 5011 O O . SER B 1 300 ? -13.477 21.469 5.32 1 96.94 300 SER B O 1
ATOM 5013 N N . ALA B 1 301 ? -14.789 19.656 5.566 1 97.38 301 ALA B N 1
ATOM 5014 C CA . ALA B 1 301 ? -15.688 20.266 6.543 1 97.38 301 ALA B CA 1
ATOM 5015 C C . ALA B 1 301 ? -15.727 19.453 7.832 1 97.38 301 ALA B C 1
ATOM 5017 O O . ALA B 1 301 ? -16.766 19.344 8.477 1 97.38 301 ALA B O 1
ATOM 5018 N N . THR B 1 302 ? -14.641 18.828 8.141 1 97.81 302 THR B N 1
ATOM 5019 C CA . THR B 1 302 ? -14.492 17.969 9.305 1 97.81 302 THR B CA 1
ATOM 5020 C C . THR B 1 302 ? -13.258 18.344 10.117 1 97.81 302 THR B C 1
ATOM 5022 O O . THR B 1 302 ? -12.18 18.547 9.555 1 97.81 302 THR B O 1
ATOM 5025 N N . ASN B 1 303 ? -13.43 18.516 11.422 1 98.44 303 ASN B N 1
ATOM 5026 C CA . ASN B 1 303 ? -12.273 18.844 12.25 1 98.44 303 ASN B CA 1
ATOM 5027 C C . ASN B 1 303 ? -11.453 17.594 12.586 1 98.44 303 ASN B C 1
ATOM 5029 O O . ASN B 1 303 ? -11.875 16.469 12.289 1 98.44 303 ASN B O 1
ATOM 5033 N N . LEU B 1 304 ? -10.328 17.734 13.164 1 98.94 304 LEU B N 1
ATOM 5034 C CA . LEU B 1 304 ? -9.367 16.656 13.352 1 98.94 304 LEU B CA 1
ATOM 5035 C C . LEU B 1 304 ? -9.906 15.602 14.312 1 98.94 304 LEU B C 1
ATOM 5037 O O . LEU B 1 304 ? -9.68 14.398 14.117 1 98.94 304 LEU B O 1
ATOM 5041 N N . MET B 1 305 ? -10.594 15.984 15.43 1 98.88 305 MET B N 1
ATOM 5042 C CA . MET B 1 305 ? -11.164 15.016 16.359 1 98.88 305 MET B CA 1
ATOM 5043 C C . MET B 1 305 ? -12.164 14.102 15.664 1 98.88 305 MET B C 1
ATOM 5045 O O . MET B 1 305 ? -12.172 12.891 15.883 1 98.88 305 MET B O 1
ATOM 5049 N N . ASP B 1 306 ? -12.953 14.703 14.812 1 98.75 306 ASP B N 1
ATOM 5050 C CA . ASP B 1 306 ? -13.914 13.898 14.062 1 98.75 306 ASP B CA 1
ATOM 5051 C C . ASP B 1 306 ? -13.211 13.008 13.047 1 98.75 306 ASP B C 1
ATOM 5053 O O . ASP B 1 306 ? -13.664 11.891 12.773 1 98.75 306 ASP B O 1
ATOM 5057 N N . CYS B 1 307 ? -12.148 13.5 12.445 1 98.88 307 CYS B N 1
ATOM 5058 C CA . CYS B 1 307 ? -11.344 12.641 11.586 1 98.88 307 CYS B CA 1
ATOM 5059 C C . CYS B 1 307 ? -10.805 11.445 12.352 1 98.88 307 CYS B C 1
ATOM 5061 O O . CYS B 1 307 ? -10.836 10.312 11.859 1 98.88 307 CYS B O 1
ATOM 5063 N N . LEU B 1 308 ? -10.266 11.719 13.562 1 98.94 308 LEU B N 1
ATOM 5064 C CA . LEU B 1 308 ? -9.773 10.633 14.406 1 98.94 308 LEU B CA 1
ATOM 5065 C C . LEU B 1 308 ? -10.875 9.625 14.695 1 98.94 308 LEU B C 1
ATOM 5067 O O . LEU B 1 308 ? -10.672 8.414 14.562 1 98.94 308 LEU B O 1
ATOM 5071 N N . ARG B 1 309 ? -12.062 10.094 15.07 1 98.88 309 ARG B N 1
ATOM 5072 C CA . ARG B 1 309 ? -13.195 9.219 15.344 1 98.88 309 ARG B CA 1
ATOM 5073 C C . ARG B 1 309 ? -13.547 8.383 14.117 1 98.88 309 ARG B C 1
ATOM 5075 O O . ARG B 1 309 ? -13.789 7.176 14.234 1 98.88 309 ARG B O 1
ATOM 5082 N N . THR B 1 310 ? -13.586 9.047 12.992 1 98.81 310 THR B N 1
ATOM 5083 C CA . THR B 1 310 ? -13.906 8.352 11.75 1 98.81 310 THR B CA 1
ATOM 5084 C C . THR B 1 310 ? -12.875 7.273 11.445 1 98.81 310 THR B C 1
ATOM 5086 O O . THR B 1 310 ? -13.227 6.148 11.094 1 98.81 310 THR B O 1
ATOM 5089 N N . ALA B 1 311 ? -11.609 7.625 11.594 1 98.88 311 ALA B N 1
ATOM 5090 C CA . ALA B 1 311 ? -10.531 6.664 11.359 1 98.88 311 ALA B CA 1
ATOM 5091 C C . ALA B 1 311 ? -10.727 5.41 12.203 1 98.88 311 ALA B C 1
ATOM 5093 O O . ALA B 1 311 ? -10.578 4.289 11.711 1 98.88 311 ALA B O 1
ATOM 5094 N N . VAL B 1 312 ? -11.094 5.625 13.477 1 98.88 312 VAL B N 1
ATOM 5095 C CA . VAL B 1 312 ? -11.188 4.516 14.43 1 98.88 312 VAL B CA 1
ATOM 5096 C C . VAL B 1 312 ? -12.508 3.779 14.227 1 98.88 312 VAL B C 1
ATOM 5098 O O . VAL B 1 312 ? -12.523 2.57 13.992 1 98.88 312 VAL B O 1
ATOM 5101 N N . LYS B 1 313 ? -13.609 4.492 14.219 1 98.62 313 LYS B N 1
ATOM 5102 C CA . LYS B 1 313 ? -14.93 3.879 14.32 1 98.62 313 LYS B CA 1
ATOM 5103 C C . LYS B 1 313 ? -15.406 3.379 12.961 1 98.62 313 LYS B C 1
ATOM 5105 O O . LYS B 1 313 ? -16.156 2.4 12.883 1 98.62 313 LYS B O 1
ATOM 5110 N N . THR B 1 314 ? -14.984 4.047 11.891 1 98.25 314 THR B N 1
ATOM 5111 C CA . THR B 1 314 ? -15.531 3.744 10.57 1 98.25 314 THR B CA 1
ATOM 5112 C C . THR B 1 314 ? -14.484 3.051 9.695 1 98.25 314 THR B C 1
ATOM 5114 O O . THR B 1 314 ? -14.812 2.133 8.945 1 98.25 314 THR B O 1
ATOM 5117 N N . MET B 1 315 ? -13.258 3.396 9.836 1 98.69 315 MET B N 1
ATOM 5118 C CA . MET B 1 315 ? -12.258 2.934 8.883 1 98.69 315 MET B CA 1
ATOM 5119 C C . MET B 1 315 ? -11.422 1.8 9.469 1 98.69 315 MET B C 1
ATOM 5121 O O . MET B 1 315 ? -10.586 1.213 8.773 1 98.69 315 MET B O 1
ATOM 5125 N N . GLY B 1 316 ? -11.586 1.541 10.766 1 98.56 316 GLY B N 1
ATOM 5126 C CA . GLY B 1 316 ? -10.992 0.351 11.359 1 98.56 316 GLY B CA 1
ATOM 5127 C C . GLY B 1 316 ? -9.555 0.552 11.805 1 98.56 316 GLY B C 1
ATOM 5128 O O . GLY B 1 316 ? -8.812 -0.415 11.961 1 98.56 316 GLY B O 1
ATOM 5129 N N . ILE B 1 317 ? -9.094 1.727 12.008 1 98.88 317 ILE B N 1
ATOM 5130 C CA . ILE B 1 317 ? -7.75 2 12.516 1 98.88 317 ILE B CA 1
ATOM 5131 C C . ILE B 1 317 ? -7.738 1.869 14.031 1 98.88 317 ILE B C 1
ATOM 5133 O O . ILE B 1 317 ? -8.617 2.406 14.719 1 98.88 317 ILE B O 1
ATOM 5137 N N . PRO B 1 318 ? -6.766 1.176 14.617 1 98.81 318 PRO B N 1
ATOM 5138 C CA . PRO B 1 318 ? -6.691 1.078 16.078 1 98.81 318 PRO B CA 1
ATOM 5139 C C . PRO B 1 318 ? -6.582 2.441 16.75 1 98.81 318 PRO B C 1
ATOM 5141 O O . PRO B 1 318 ? -5.891 3.332 16.25 1 98.81 318 PRO B O 1
ATOM 5144 N N . LEU B 1 319 ? -7.23 2.598 17.828 1 98.88 319 LEU B N 1
ATOM 5145 C CA . LEU B 1 319 ? -7.277 3.869 18.547 1 98.88 319 LEU B CA 1
ATOM 5146 C C . LEU B 1 319 ? -5.871 4.359 18.875 1 98.88 319 LEU B C 1
ATOM 5148 O O . LEU B 1 319 ? -5.562 5.539 18.703 1 98.88 319 LEU B O 1
ATOM 5152 N N . ASN B 1 320 ? -5.012 3.451 19.375 1 98.75 320 ASN B N 1
ATOM 5153 C CA . ASN B 1 320 ? -3.66 3.857 19.734 1 98.75 320 ASN B CA 1
ATOM 5154 C C . ASN B 1 320 ? -2.912 4.449 18.547 1 98.75 320 ASN B C 1
ATOM 5156 O O . ASN B 1 320 ? -2.215 5.453 18.688 1 98.75 320 ASN B O 1
ATOM 5160 N N . SER B 1 321 ? -3.078 3.812 17.344 1 98.88 321 SER B N 1
ATOM 5161 C CA . SER B 1 321 ? -2.451 4.328 16.125 1 98.88 321 SER B CA 1
ATOM 5162 C C . SER B 1 321 ? -3.018 5.691 15.75 1 98.88 321 SER B C 1
ATOM 5164 O O . SER B 1 321 ? -2.268 6.609 15.406 1 98.88 321 SER B O 1
ATOM 5166 N N . ALA B 1 322 ? -4.309 5.793 15.773 1 98.94 322 ALA B N 1
ATOM 5167 C CA . ALA B 1 322 ? -4.961 7.047 15.398 1 98.94 322 ALA B CA 1
ATOM 5168 C C . ALA B 1 322 ? -4.512 8.188 16.312 1 98.94 322 ALA B C 1
ATOM 5170 O O . ALA B 1 322 ? -4.242 9.297 15.836 1 98.94 322 ALA B O 1
ATOM 5171 N N . VAL B 1 323 ? -4.418 7.934 17.594 1 98.94 323 VAL B N 1
ATOM 5172 C CA . VAL B 1 323 ? -3.994 8.945 18.547 1 98.94 323 VAL B CA 1
ATOM 5173 C C . VAL B 1 323 ? -2.551 9.359 18.266 1 98.94 323 VAL B C 1
ATOM 5175 O O . VAL B 1 323 ? -2.238 10.547 18.219 1 98.94 323 VAL B O 1
ATOM 5178 N N . LYS B 1 324 ? -1.716 8.383 18.078 1 98.88 324 LYS B N 1
ATOM 5179 C CA . LYS B 1 324 ? -0.323 8.656 17.734 1 98.88 324 LYS B CA 1
ATOM 5180 C C . LYS B 1 324 ? -0.224 9.555 16.5 1 98.88 324 LYS B C 1
ATOM 5182 O O . LYS B 1 324 ? 0.533 10.523 16.5 1 98.88 324 LYS B O 1
ATOM 5187 N N . CYS B 1 325 ? -1.014 9.289 15.523 1 98.94 325 CYS B N 1
ATOM 5188 C CA . CYS B 1 325 ? -0.986 9.969 14.234 1 98.94 325 CYS B CA 1
ATOM 5189 C C . CYS B 1 325 ? -1.544 11.383 14.352 1 98.94 325 CYS B C 1
ATOM 5191 O O . CYS B 1 325 ? -1.338 12.211 13.461 1 98.94 325 CYS B O 1
ATOM 5193 N N . ALA B 1 326 ? -2.232 11.703 15.406 1 98.94 326 ALA B N 1
ATOM 5194 C CA . ALA B 1 326 ? -2.852 13.016 15.57 1 98.94 326 ALA B CA 1
ATOM 5195 C C . ALA B 1 326 ? -2.172 13.805 16.688 1 98.94 326 ALA B C 1
ATOM 5197 O O . ALA B 1 326 ? -2.602 14.914 17.031 1 98.94 326 ALA B O 1
ATOM 5198 N N . THR B 1 327 ? -1.139 13.258 17.344 1 98.88 327 THR B N 1
ATOM 5199 C CA . THR B 1 327 ? -0.525 13.922 18.484 1 98.88 327 THR B CA 1
ATOM 5200 C C . THR B 1 327 ? 0.997 13.867 18.391 1 98.88 327 THR B C 1
ATOM 5202 O O . THR B 1 327 ? 1.631 14.797 17.891 1 98.88 327 THR B O 1
ATOM 5205 N N . GLU B 1 328 ? 1.522 12.695 18.562 1 98.88 328 GLU B N 1
ATOM 5206 C CA . GLU B 1 328 ? 2.971 12.508 18.578 1 98.88 328 GLU B CA 1
ATOM 5207 C C . GLU B 1 328 ? 3.58 12.789 17.203 1 98.88 328 GLU B C 1
ATOM 5209 O O . GLU B 1 328 ? 4.551 13.539 17.094 1 98.88 328 GLU B O 1
ATOM 5214 N N . ASN B 1 329 ? 3.047 12.188 16.172 1 98.94 329 ASN B N 1
ATOM 5215 C CA . ASN B 1 329 ? 3.637 12.266 14.844 1 98.94 329 ASN B CA 1
ATOM 5216 C C . ASN B 1 329 ? 3.68 13.711 14.336 1 98.94 329 ASN B C 1
ATOM 5218 O O . ASN B 1 329 ? 4.727 14.188 13.898 1 98.94 329 ASN B O 1
ATOM 5222 N N . PRO B 1 330 ? 2.525 14.422 14.383 1 98.94 330 PRO B N 1
ATOM 5223 C CA . PRO B 1 330 ? 2.607 15.805 13.922 1 98.94 330 PRO B CA 1
ATOM 5224 C C . PRO B 1 330 ? 3.539 16.656 14.781 1 98.94 330 PRO B C 1
ATOM 5226 O O . PRO B 1 330 ? 4.223 17.547 14.266 1 98.94 330 PRO B O 1
ATOM 5229 N N . ALA B 1 331 ? 3.582 16.453 16.094 1 98.94 331 ALA B N 1
ATOM 5230 C CA . ALA B 1 331 ? 4.492 17.203 16.953 1 98.94 331 ALA B CA 1
ATOM 5231 C C . ALA B 1 331 ? 5.945 16.984 16.547 1 98.94 331 ALA B C 1
ATOM 5233 O O . ALA B 1 331 ? 6.719 17.938 16.453 1 98.94 331 ALA B O 1
ATOM 5234 N N . ARG B 1 332 ? 6.289 15.766 16.281 1 98.81 332 ARG B N 1
ATOM 5235 C CA . ARG B 1 332 ? 7.645 15.445 15.836 1 98.81 332 ARG B CA 1
ATOM 5236 C C . ARG B 1 332 ? 7.934 16.047 14.469 1 98.81 332 ARG B C 1
ATOM 5238 O O . ARG B 1 332 ? 9.008 16.609 14.242 1 98.81 332 ARG B O 1
ATOM 5245 N N . SER B 1 333 ? 7.012 15.969 13.617 1 98.81 333 SER B N 1
ATOM 5246 C CA . SER B 1 333 ? 7.199 16.406 12.234 1 98.81 333 SER B CA 1
ATOM 5247 C C . SER B 1 333 ? 7.555 17.891 12.164 1 98.81 333 SER B C 1
ATOM 5249 O O . SER B 1 333 ? 8.43 18.281 11.391 1 98.81 333 SER B O 1
ATOM 5251 N N . ILE B 1 334 ? 6.898 18.656 13.031 1 98.56 334 ILE B N 1
ATOM 5252 C CA . ILE B 1 334 ? 7.133 20.094 12.891 1 98.56 334 ILE B CA 1
ATOM 5253 C C . ILE B 1 334 ? 8.023 20.594 14.031 1 98.56 334 ILE B C 1
ATOM 5255 O O . ILE B 1 334 ? 8.164 21.797 14.234 1 98.56 334 ILE B O 1
ATOM 5259 N N . GLY B 1 335 ? 8.531 19.734 14.883 1 98.38 335 GLY B N 1
ATOM 5260 C CA . GLY B 1 335 ? 9.617 20.031 15.805 1 98.38 335 GLY B CA 1
ATOM 5261 C C . GLY B 1 335 ? 9.133 20.625 17.109 1 98.38 335 GLY B C 1
ATOM 5262 O O . GLY B 1 335 ? 9.805 21.469 17.703 1 98.38 335 GLY B O 1
ATOM 5263 N N . ILE B 1 336 ? 7.996 20.188 17.625 1 98.38 336 ILE B N 1
ATOM 5264 C CA . ILE B 1 336 ? 7.512 20.766 18.875 1 98.38 336 ILE B CA 1
ATOM 5265 C C . ILE B 1 336 ? 7.289 19.672 19.906 1 98.38 336 ILE B C 1
ATOM 5267 O O . ILE B 1 336 ? 6.652 19.906 20.938 1 98.38 336 ILE B O 1
ATOM 5271 N N . TYR B 1 337 ? 7.809 18.484 19.656 1 98.44 337 TYR B N 1
ATOM 5272 C CA . TYR B 1 337 ? 7.559 17.297 20.484 1 98.44 337 TYR B CA 1
ATOM 5273 C C . TYR B 1 337 ? 8.117 17.484 21.891 1 98.44 337 TYR B C 1
ATOM 5275 O O . TYR B 1 337 ? 7.738 16.766 22.812 1 98.44 337 TYR B O 1
ATOM 5283 N N . ASP B 1 338 ? 8.945 18.453 22.141 1 98.31 338 ASP B N 1
ATOM 5284 C CA . ASP B 1 338 ? 9.531 18.688 23.453 1 98.31 338 ASP B CA 1
ATOM 5285 C C . ASP B 1 338 ? 8.469 19.172 24.438 1 98.31 338 ASP B C 1
ATOM 5287 O O . ASP B 1 338 ? 8.609 18.969 25.656 1 98.31 338 ASP B O 1
ATOM 5291 N N . SER B 1 339 ? 7.406 19.766 23.922 1 98.38 339 SER B N 1
ATOM 5292 C CA . SER B 1 339 ? 6.426 20.359 24.844 1 98.38 339 SER B CA 1
ATOM 5293 C C . SER B 1 339 ? 5.02 19.844 24.531 1 98.38 339 SER B C 1
ATOM 5295 O O . SER B 1 339 ? 4.109 20.016 25.359 1 98.38 339 SER B O 1
ATOM 5297 N N . TYR B 1 340 ? 4.785 19.266 23.375 1 98.56 340 TYR B N 1
ATOM 5298 C CA . TYR B 1 340 ? 3.48 18.781 22.922 1 98.56 340 TYR B CA 1
ATOM 5299 C C . TYR B 1 340 ? 3.541 17.312 22.547 1 98.56 340 TYR B C 1
ATOM 5301 O O . TYR B 1 340 ? 4.621 16.719 22.484 1 98.56 340 TYR B O 1
ATOM 5309 N N . GLY B 1 341 ? 2.424 16.672 22.297 1 98.75 341 GLY B N 1
ATOM 5310 C CA . GLY B 1 341 ? 2.336 15.438 21.531 1 98.75 341 GLY B CA 1
ATOM 5311 C C . GLY B 1 341 ? 2.299 14.203 22.406 1 98.75 341 GLY B C 1
ATOM 5312 O O . GLY B 1 341 ? 2.088 13.094 21.922 1 98.75 341 GLY B O 1
ATOM 5313 N N . SER B 1 342 ? 2.57 14.297 23.734 1 98.75 342 SER B N 1
ATOM 5314 C CA . SER B 1 342 ? 2.469 13.172 24.656 1 98.75 342 SER B CA 1
ATOM 5315 C C . SER B 1 342 ? 2.135 13.641 26.062 1 98.75 342 SER B C 1
ATOM 5317 O O . SER B 1 342 ? 2.236 14.836 26.359 1 98.75 342 SER B O 1
ATOM 5319 N N . ILE B 1 343 ? 1.584 12.711 26.828 1 98.5 343 ILE B N 1
ATOM 5320 C CA . ILE B 1 343 ? 1.383 12.945 28.266 1 98.5 343 ILE B CA 1
ATOM 5321 C C . ILE B 1 343 ? 2.6 12.453 29.031 1 98.5 343 ILE B C 1
ATOM 5323 O O . ILE B 1 343 ? 2.652 11.289 29.453 1 98.5 343 ILE B O 1
ATOM 5327 N N . SER B 1 344 ? 3.535 13.359 29.141 1 97.5 344 SER B N 1
ATOM 5328 C CA . SER B 1 344 ? 4.805 13.047 29.797 1 97.5 344 SER B CA 1
ATOM 5329 C C . SER B 1 344 ? 5.281 14.203 30.672 1 97.5 344 SER B C 1
ATOM 5331 O O . SER B 1 344 ? 4.973 15.359 30.391 1 97.5 344 SER B O 1
ATOM 5333 N N . GLU B 1 345 ? 6.039 13.836 31.688 1 97.31 345 GLU B N 1
ATOM 5334 C CA . GLU B 1 345 ? 6.527 14.844 32.625 1 97.31 345 GLU B CA 1
ATOM 5335 C C . GLU B 1 345 ? 7.305 15.945 31.906 1 97.31 345 GLU B C 1
ATOM 5337 O O . GLU B 1 345 ? 8.117 15.656 31.016 1 97.31 345 GLU B O 1
ATOM 5342 N N . GLY B 1 346 ? 6.988 17.141 32.281 1 97.75 346 GLY B N 1
ATOM 5343 C CA . GLY B 1 346 ? 7.699 18.281 31.734 1 97.75 346 GLY B CA 1
ATOM 5344 C C . GLY B 1 346 ? 6.984 18.906 30.547 1 97.75 346 GLY B C 1
ATOM 5345 O O . GLY B 1 346 ? 7.215 20.078 30.219 1 97.75 346 GLY B O 1
ATOM 5346 N N . LYS B 1 347 ? 6.113 18.25 29.875 1 98.5 347 LYS B N 1
ATOM 5347 C CA . LYS B 1 347 ? 5.375 18.781 28.734 1 98.5 347 LYS B CA 1
ATOM 5348 C C . LYS B 1 347 ? 4.121 19.531 29.188 1 98.5 347 LYS B C 1
ATOM 5350 O O . LYS B 1 347 ? 3.729 19.438 30.359 1 98.5 347 LYS B O 1
ATOM 5355 N N . TYR B 1 348 ? 3.617 20.328 28.281 1 98.25 348 TYR B N 1
ATOM 5356 C CA . TYR B 1 348 ? 2.377 21.016 28.609 1 98.25 348 TYR B CA 1
ATOM 5357 C C . TYR B 1 348 ? 1.285 20.016 29 1 98.25 348 TYR B C 1
ATOM 5359 O O . TYR B 1 348 ? 1.154 18.969 28.375 1 98.25 348 TYR B O 1
ATOM 5367 N N . ALA B 1 349 ? 0.548 20.391 30.031 1 97.81 349 ALA B N 1
ATOM 5368 C CA . ALA B 1 349 ? -0.558 19.562 30.484 1 97.81 349 ALA B CA 1
ATOM 5369 C C . ALA B 1 349 ? -1.779 19.719 29.578 1 97.81 349 ALA B C 1
ATOM 5371 O O . ALA B 1 349 ? -2.828 20.188 30.031 1 97.81 349 ALA B O 1
ATOM 5372 N N . ASN B 1 350 ? -1.641 19.375 28.375 1 98.38 350 ASN B N 1
ATOM 5373 C CA . ASN B 1 350 ? -2.709 19.312 27.391 1 98.38 350 ASN B CA 1
ATOM 5374 C C . ASN B 1 350 ? -3.291 17.906 27.281 1 98.38 350 ASN B C 1
ATOM 5376 O O . ASN B 1 350 ? -2.662 17.016 26.719 1 98.38 350 ASN B O 1
ATOM 5380 N N . VAL B 1 351 ? -4.484 17.75 27.797 1 98.62 351 VAL B N 1
ATOM 5381 C CA . VAL B 1 351 ? -5.082 16.422 27.891 1 98.62 351 VAL B CA 1
ATOM 5382 C C . VAL B 1 351 ? -6.543 16.484 27.438 1 98.62 351 VAL B C 1
ATOM 5384 O O . VAL B 1 351 ? -7.27 17.406 27.797 1 98.62 351 VAL B O 1
ATOM 5387 N N . VAL B 1 352 ? -6.961 15.578 26.641 1 98.88 352 VAL B N 1
ATOM 5388 C CA . VAL B 1 352 ? -8.359 15.422 26.266 1 98.88 352 VAL B CA 1
ATOM 5389 C C . VAL B 1 352 ? -8.898 14.109 26.812 1 98.88 352 VAL B C 1
ATOM 5391 O O . VAL B 1 352 ? -8.297 13.047 26.625 1 98.88 352 VAL B O 1
ATOM 5394 N N . LEU B 1 353 ? -9.961 14.172 27.547 1 98.81 353 LEU B N 1
ATOM 5395 C CA . LEU B 1 353 ? -10.648 12.984 28.062 1 98.81 353 LEU B CA 1
ATOM 5396 C C . LEU B 1 353 ? -11.766 12.562 27.109 1 98.81 353 LEU B C 1
ATOM 5398 O O . LEU B 1 353 ? -12.633 13.367 26.766 1 98.81 353 LEU B O 1
ATOM 5402 N N . LEU B 1 354 ? -11.672 11.375 26.641 1 98.81 354 LEU B N 1
ATOM 5403 C CA . LEU B 1 354 ? -12.672 10.789 25.766 1 98.81 354 LEU B CA 1
ATOM 5404 C C . LEU B 1 354 ? -13.383 9.625 26.438 1 98.81 354 LEU B C 1
ATOM 5406 O O . LEU B 1 354 ? -12.75 8.828 27.141 1 98.81 354 LEU B O 1
ATOM 5410 N N . ASP B 1 355 ? -14.664 9.516 26.266 1 98.38 355 ASP B N 1
ATOM 5411 C CA . ASP B 1 355 ? -15.344 8.32 26.75 1 98.38 355 ASP B CA 1
ATOM 5412 C C . ASP B 1 355 ? -15.125 7.141 25.812 1 98.38 355 ASP B C 1
ATOM 5414 O O . ASP B 1 355 ? -14.305 7.223 24.891 1 98.38 355 ASP B O 1
ATOM 5418 N N . LYS B 1 356 ? -15.812 6.074 26.016 1 97.12 356 LYS B N 1
ATOM 5419 C CA . LYS B 1 356 ? -15.555 4.855 25.25 1 97.12 356 LYS B CA 1
ATOM 5420 C C . LYS B 1 356 ? -16.094 4.973 23.828 1 97.12 356 LYS B C 1
ATOM 5422 O O . LYS B 1 356 ? -15.719 4.195 22.953 1 97.12 356 LYS B O 1
ATOM 5427 N N . ASP B 1 357 ? -16.953 5.934 23.578 1 97.88 357 ASP B N 1
ATOM 5428 C CA . ASP B 1 357 ? -17.453 6.207 22.234 1 97.88 357 ASP B CA 1
ATOM 5429 C C . ASP B 1 357 ? -16.625 7.297 21.547 1 97.88 357 ASP B C 1
ATOM 5431 O O . ASP B 1 357 ? -16.984 7.77 20.469 1 97.88 357 ASP B O 1
ATOM 5435 N N . LEU B 1 358 ? -15.547 7.809 22.25 1 98.75 358 LEU B N 1
ATOM 5436 C CA . LEU B 1 358 ? -14.578 8.789 21.766 1 98.75 358 LEU B CA 1
ATOM 5437 C C . LEU B 1 358 ? -15.211 10.172 21.688 1 98.75 358 LEU B C 1
ATOM 5439 O O . LEU B 1 358 ? -14.812 10.992 20.844 1 98.75 358 LEU B O 1
ATOM 5443 N N . GLU B 1 359 ? -16.219 10.328 22.453 1 98.38 359 GLU B N 1
ATOM 5444 C CA . GLU B 1 359 ? -16.766 11.672 22.641 1 98.38 359 GLU B CA 1
ATOM 5445 C C . GLU B 1 359 ? -16 12.43 23.719 1 98.38 359 GLU B C 1
ATOM 5447 O O . GLU B 1 359 ? -15.617 11.852 24.734 1 98.38 359 GLU B O 1
ATOM 5452 N N . ILE B 1 360 ? -15.859 13.656 23.547 1 98.62 360 ILE B N 1
ATOM 5453 C CA . ILE B 1 360 ? -15.086 14.477 24.469 1 98.62 360 ILE B CA 1
ATOM 5454 C C . ILE B 1 360 ? -15.867 14.641 25.781 1 98.62 360 ILE B C 1
ATOM 5456 O O . ILE B 1 360 ? -17.031 15.062 25.766 1 98.62 360 ILE B O 1
ATOM 5460 N N . LYS B 1 361 ? -15.203 14.344 26.844 1 98.31 361 LYS B N 1
ATOM 5461 C CA . LYS B 1 361 ? -15.758 14.562 28.188 1 98.31 361 LYS B CA 1
ATOM 5462 C C . LYS B 1 361 ? -15.172 15.805 28.828 1 98.31 361 LYS B C 1
ATOM 5464 O O . LYS B 1 361 ? -15.852 16.5 29.594 1 98.31 361 LYS B O 1
ATOM 5469 N N . ALA B 1 362 ? -13.93 16.047 28.547 1 98.12 362 ALA B N 1
ATOM 5470 C CA . ALA B 1 362 ? -13.25 17.234 29.062 1 98.12 362 ALA B CA 1
ATOM 5471 C C . ALA B 1 362 ? -12.016 17.562 28.234 1 98.12 362 ALA B C 1
ATOM 5473 O O . ALA B 1 362 ? -11.422 16.672 27.609 1 98.12 362 ALA B O 1
ATOM 5474 N N . VAL B 1 363 ? -11.719 18.797 28.203 1 98.31 363 VAL B N 1
ATOM 5475 C CA . VAL B 1 363 ? -10.492 19.297 27.594 1 98.31 363 VAL B CA 1
ATOM 5476 C C . VAL B 1 363 ? -9.688 20.078 28.609 1 98.31 363 VAL B C 1
ATOM 5478 O O . VAL B 1 363 ? -10.188 21.047 29.203 1 98.31 363 VAL B O 1
ATOM 5481 N N . ILE B 1 364 ? -8.492 19.625 28.875 1 97 364 ILE B N 1
ATOM 5482 C CA . ILE B 1 364 ? -7.578 20.312 29.781 1 97 364 ILE B CA 1
ATOM 5483 C C . ILE B 1 364 ? -6.461 20.984 28.969 1 97 364 ILE B C 1
ATOM 5485 O O . ILE B 1 364 ? -5.711 20.297 28.266 1 97 364 ILE B O 1
ATOM 5489 N N . LYS B 1 365 ? -6.348 22.266 29.016 1 97 365 LYS B N 1
ATOM 5490 C CA . LYS B 1 365 ? -5.297 23.031 28.359 1 97 365 LYS B CA 1
ATOM 5491 C C . LYS B 1 365 ? -4.336 23.641 29.375 1 97 365 LYS B C 1
ATOM 5493 O O . LYS B 1 365 ? -4.727 24.484 30.188 1 97 365 LYS B O 1
ATOM 5498 N N . LYS B 1 366 ? -3.133 23.156 29.297 1 96.12 366 LYS B N 1
ATOM 5499 C CA . LYS B 1 366 ? -2.074 23.656 30.172 1 96.12 366 LYS B CA 1
ATOM 5500 C C . LYS B 1 366 ? -2.525 23.672 31.625 1 96.12 366 LYS B C 1
ATOM 5502 O O . LYS B 1 366 ? -2.381 24.672 32.312 1 96.12 366 LYS B O 1
ATOM 5507 N N . GLY B 1 367 ? -3.107 22.594 31.984 1 93.94 367 GLY B N 1
ATOM 5508 C CA . GLY B 1 367 ? -3.426 22.359 33.375 1 93.94 367 GLY B CA 1
ATOM 5509 C C . GLY B 1 367 ? -4.754 22.953 33.812 1 93.94 367 GLY B C 1
ATOM 5510 O O . GLY B 1 367 ? -5.184 22.781 34.938 1 93.94 367 GLY B O 1
ATOM 5511 N N . GLU B 1 368 ? -5.457 23.594 32.938 1 93.56 368 GLU B N 1
ATOM 5512 C CA . GLU B 1 368 ? -6.746 24.203 33.25 1 93.56 368 GLU B CA 1
ATOM 5513 C C . GLU B 1 368 ? -7.871 23.562 32.438 1 93.56 368 GLU B C 1
ATOM 5515 O O . GLU B 1 368 ? -7.707 23.297 31.25 1 93.56 368 GLU B O 1
ATOM 5520 N N . ILE B 1 369 ? -9.008 23.375 33.062 1 94.38 369 ILE B N 1
ATOM 5521 C CA . ILE B 1 369 ? -10.148 22.781 32.406 1 94.38 369 ILE B CA 1
ATOM 5522 C C . ILE B 1 369 ? -10.797 23.812 31.484 1 94.38 369 ILE B C 1
ATOM 5524 O O . ILE B 1 369 ? -11.25 24.859 31.938 1 94.38 369 ILE B O 1
ATOM 5528 N N . LEU B 1 370 ? -10.789 23.609 30.25 1 92.62 370 LEU B N 1
ATOM 5529 C CA . LEU B 1 370 ? -11.43 24.484 29.281 1 92.62 370 LEU B CA 1
ATOM 5530 C C . LEU B 1 370 ? -12.914 24.172 29.156 1 92.62 370 LEU B C 1
ATOM 5532 O O . LEU B 1 370 ? -13.742 25.078 29.047 1 92.62 370 LEU B O 1
ATOM 5536 N N . ASN B 1 371 ? -13.188 22.844 29.094 1 84.75 371 ASN B N 1
ATOM 5537 C CA . ASN B 1 371 ? -14.562 22.344 29.031 1 84.75 371 ASN B CA 1
ATOM 5538 C C . ASN B 1 371 ? -14.695 20.969 29.688 1 84.75 371 ASN B C 1
ATOM 5540 O O . ASN B 1 371 ? -13.719 20.234 29.766 1 84.75 371 ASN B O 1
ATOM 5544 N N . HIS B 1 372 ? -15.75 20.797 30.328 1 81.81 372 HIS B N 1
ATOM 5545 C CA . HIS B 1 372 ? -16.062 19.547 31.016 1 81.81 372 HIS B CA 1
ATOM 5546 C C . HIS B 1 372 ? -17.516 19.172 30.828 1 81.81 372 HIS B C 1
ATOM 5548 O O . HIS B 1 372 ? -18.406 19.969 31.156 1 81.81 372 HIS B O 1
ATOM 5554 N N . LYS B 1 373 ? -17.734 18.109 29.969 1 75.31 373 LYS B N 1
ATOM 5555 C CA . LYS B 1 373 ? -19.094 17.656 29.688 1 75.31 373 LYS B CA 1
ATOM 5556 C C . LYS B 1 373 ? -19.438 16.422 30.516 1 75.31 373 LYS B C 1
ATOM 5558 O O . LYS B 1 373 ? -18.594 15.539 30.719 1 75.31 373 LYS B O 1
#

Solvent-accessible surface area (backbone atoms only — not comparable to full-atom values): 35074 Å² total; per-residue (Å²): 47,33,41,35,47,14,35,30,43,36,91,88,54,44,71,43,77,40,68,46,22,14,48,66,44,20,22,32,96,54,45,87,45,87,50,71,43,85,28,66,78,19,38,30,36,36,24,24,32,38,62,35,26,32,30,23,66,76,24,36,52,72,70,31,40,51,66,36,48,47,54,35,21,36,53,36,26,77,53,35,25,44,33,34,12,46,26,42,55,30,50,50,67,70,56,51,42,44,26,25,38,25,56,48,65,47,79,60,90,54,55,16,38,76,74,29,29,18,34,45,37,29,23,42,29,75,94,23,39,72,69,44,47,66,90,36,48,46,65,54,50,63,67,60,49,53,52,39,29,59,49,16,71,64,28,48,32,34,38,32,28,13,60,74,44,71,53,25,57,60,40,36,55,72,41,39,87,73,24,44,31,20,44,24,28,20,77,40,44,34,69,52,37,44,53,38,39,77,43,44,39,52,33,33,47,46,58,75,51,42,38,58,59,49,36,50,75,48,28,12,44,62,32,35,35,48,76,66,68,32,38,32,26,37,46,40,67,76,71,78,34,31,47,55,35,52,50,44,46,42,42,45,55,34,54,80,26,33,23,46,26,28,34,13,22,17,54,14,89,49,75,69,45,79,45,54,50,89,86,37,54,25,40,35,59,79,60,44,24,21,27,66,72,91,56,46,64,41,62,22,34,34,54,50,56,56,17,43,47,36,32,33,76,72,38,67,41,54,61,52,47,47,48,37,10,23,10,37,33,42,21,52,68,64,69,43,46,81,44,40,31,41,69,46,77,70,10,42,24,30,36,23,30,19,39,88,86,66,45,74,30,30,26,28,54,44,50,38,79,77,44,76,102,46,32,39,35,48,14,34,30,43,36,92,87,55,45,72,43,77,38,69,46,22,14,48,65,45,19,24,31,97,56,44,88,45,86,52,71,43,86,27,66,77,19,38,32,36,35,24,24,31,37,60,35,26,32,30,23,66,76,25,36,50,71,69,31,39,52,66,34,49,46,54,34,20,36,54,36,26,78,53,36,25,41,32,33,13,46,24,43,55,29,49,52,67,70,57,52,42,43,27,23,39,26,57,47,65,47,80,59,89,52,54,15,37,77,75,28,29,19,33,45,36,29,23,42,28,74,94,23,38,71,66,45,48,67,90,37,48,45,66,53,49,63,67,61,48,52,54,39,30,59,48,17,72,64,28,48,32,35,39,32,29,14,61,76,43,68,54,25,59,62,40,36,56,71,40,39,88,72,24,42,30,20,45,25,28,20,79,42,44,32,70,52,37,44,52,35,39,76,43,45,40,51,33,34,47,47,57,73,51,42,40,57,59,48,35,49,76,48,27,12,46,62,30,34,36,50,76,66,66,33,38,31,27,37,47,39,67,76,71,78,34,32,48,54,35,52,51,45,46,41,41,46,55,33,56,80,26,32,23,46,26,28,35,13,22,17,54,15,90,50,75,70,46,79,46,55,50,90,85,37,54,25,39,33,57,80,61,45,23,20,27,66,73,90,56,46,64,40,62,22,34,36,53,50,55,55,17,44,46,36,32,34,77,70,38,68,42,55,61,53,48,47,49,38,11,23,10,36,33,41,21,52,69,63,67,44,46,81,43,39,30,41,68,45,76,72,9,41,22,30,35,23,32,19,39,91,85,66,44,75,32,30,26,28,54,42,48,37,77,76,47,75,102

Nearest PDB structures (foldseek):
  2vhl-assembly2_B  TM=9.565E-01  e=8.478E-40  Bacillus subtilis
  7nuu-assembly1_A  TM=9.270E-01  e=4.275E-37  Homo sapiens
  6fv4-assembly1_A  TM=9.250E-01  e=3.080E-36  Mycolicibacterium smegmatis MC2 155
  2p53-assembly1_B  TM=9.381E-01  e=4.285E-35  Escherichia coli K-12
  6fv3-assembly2_C  TM=9.231E-01  e=1.747E-35  Mycolicibacterium smegmatis MC2 155

Sequence (746 aa):
MIIKNADVFCEDGVFRTKDICTDGERISSSSENDEILDAEGCYAVPGLIDIHFHGCVGHDFCDGTEEAIREIASYEAENGVLAICPATMTLPEETLMTIAKAAAAYNGDSGADLVGINMEGPFINEAKKGAQNPAYIHKPDVAMYERLQKASNGLFKLVDIAPENEGAMEFIRQVKDEAVISIAHTAADYETAVKAIEHGVSHVTHLYNAMPGYSHRAPGVIGAACDHGLDVELICDGIHIHPSAVRTTFKMFGDDKIILISDSMMATGMEDGTYQLGGQDVKVVGNLATLAEGGAIAGSATNLMDCLRTAVKTMGIPLNSAVKCATENPARSIGIYDSYGSISEGKYANVVLLDKDLEIKAVIKKGEILNHKMIIKNADVFCEDGVFRTKDICTDGERISSSSENDEILDAEGCYAVPGLIDIHFHGCVGHDFCDGTEEAIREIASYEAENGVLAICPATMTLPEETLMTIAKAAAAYNGDSGADLVGINMEGPFINEAKKGAQNPAYIHKPDVAMYERLQKASNGLFKLVDIAPENEGAMEFIRQVKDEAVISIAHTAADYETAVKAIEHGVSHVTHLYNAMPGYSHRAPGVIGAACDHGLDVELICDGIHIHPSAVRTTFKMFGDDKIILISDSMMATGMEDGTYQLGGQDVKVVGNLATLAEGGAIAGSATNLMDCLRTAVKTMGIPLNSAVKCATENPARSIGIYDSYGSISEGKYANVVLLDKDLEIKAVIKKGEILNHK

Organism: Anaerostipes caccae (strain DSM 14662 / CCUG 47493 / JCM 13470 / NCIMB 13811 / L1-92) (NCBI:txid411490)

Foldseek 3Di:
DKEAQAQEQAPVLGTDGGIWEADFQFTDPHHPDPDYHYQHQWYKFFQFEAQEAFAEQFAGLLVLALVRVQVRQAVSLVLRHAEYAYEDALDALVSLLSSLLRLLPRPCPDGHHDQAYAYHDLQADPVLRFQGDVVRRDHDDLVSVVSSCVSNVLRHAEYEHAQVGPCNLVSCLVCLVSHAYEHELYAFFLVSLLSSVVSRHQEYEAPCHNYDHADPVTRGNVVNCLVVQGAYEHAQLCPPDPLVVVVVSCVSRPLLRYAYHQNADHCAVHDFDWGDDPRFIWGDDPFFIATPPPGGTRGTNDHRLNSLLSNVVPSPDPNSSSSQNRWVNVCVSSPNNQATRGSDGPHGPWIFIAHPSRHTQWTARSNRTPDGD/DKEAQAQEQAPVLGTDGGIWEADFQFTDPHHPDPDYHYQHQWYKFFQFEAQEAFAEQFAGLLVLALVRVQVRQAVSLVLRHAEYAYEDALDALVSLLSSLLRLLPRPCPDGHHHQAYAHPDLQADPVLRFQGDVVRRDHDDLVSVVSSCVSNVLRHAEYEHAQVGPCNLVSCLVCLVSHAYEHELYAFFLVSLLSSVVSRHQEYEAPCHNYDHADPVTRGNVVNCLVVQGAYEHAQLCPPDPLVVVVVSCVSRPLLRYAYHQNADHCAVHDFDWGDDPRFIWGDDPFFIATPPPGGTRGTNDHRLNSLLSNVVPSPDPNSSSSQNRWVNVCVSSPNNQATRGSDGPHGPWIFIAHPSRDTQWTARSNRTPDGD